Protein AF-A0A0G0XMM2-F1 (afdb_monomer_lite)

Secondary structure (DSSP, 8-state):
-HHHHS-HHHHHHHHHHHHHHHHHHHHHHTGGGSTTHHHHHHHHHHHHHHHHHHHHHHH---HHHHHHHHHHHHHHHHHHHHHHHHHHHHHTTGGGS--HHHHHHHHHHHHHHHHHHHHHHH-TTTEEEEEEETTEEEEEE-THHHHHHHHHHHHHHHHHHHHHHHHHT--GGGHHHHHHHHHHHHHHHHHHHHHIIIIIIHHHTT--TTTTHHHHHHHHHHHHHHHHHHTTTT--HHHHHHHHHHHHHHHHHHHHHHH-SSHHHHHHHHHHHHHHHHHHHHHHHHHHHHHHHHHHHHHHHHHHHHHHHHHHHHHHHHHHHHHHHHHHHHHHHHHHHHHHHHHHHTTTSPPPHHHHHHHHHHHHHHHHHHHHHHHHHHHHHHHTT----------HHHHHHHHHHHHHHHHHHTT--EEEE-PPEEEEEEE-HHHHSS-EEEEEEEE-S---HHHHHHHGGG--EEEEEEEE--GGGTT--TT-EE-GGGS-TT-EEEEEEEPPP--EE-HHHHH------SSTT--S-TT-------SSSSSPPTT---SEE-S-SEEEEEEEEEEEEETTTTEEEEES--SS-TT--EEEEE--

Foldseek 3Di:
DLVLLPDVLNVLLVLLLVLLLVLLVVLCVVVVPAWLSPLLSVLSVLLSQLSVLVSQCLPDPDFVSNLVSVLSNLLSLLSSLLSLLVSLCRRVVVVVPPDPVVVVVNVVLVVLSVVVNCCSVPHCQAFVGWDQDPNDIATDGHPCVVVSVVSSLCSLVVSLVSLVVVLVPDDPVPVLVNVLSVLLNVLSVQLSVLCCVQVPPCNNVRHNPRVSCNSVSNSSNSVSNSLSVCCPPDAHSQLVVLLSVLVSVLVVLVSQLVSDPDPVSNVVSVVVSVVSVVVSVVSSVVRRVVGVVVVVVVVVVVVVVVVVVVVVVVLVVVLVCLVVVLVVVLVVLVVQLVVLCCQLVQVVHDDPPVCNVVSVVSNVVSVVVNVVSVVSNQVSCVVVVNRDDDDDDDDPVVVVVVVCVVCVVVCVVVPVWPKDAFFWKFFQDFDDCVPHVAGKTKIFGDADPDDDPVVCVSRPPLHHGPDIDIDGDDPVVPPDDGGDTDALVVDDAFFWKKKKFFAEWPAWFFLCVAPVDQADDPDDPDPPGRRHPPDQDDPPPPDRDPPGRGIGTHTRDIDMDGGKGWHDTDRVRRITTIPDDHGDDVVTDMDMDGDD

Structure (mmCIF, N/CA/C/O backbone):
data_AF-A0A0G0XMM2-F1
#
_entry.id   AF-A0A0G0XMM2-F1
#
loop_
_atom_site.group_PDB
_atom_site.id
_atom_site.type_symbol
_atom_site.label_atom_id
_atom_site.label_alt_id
_atom_site.label_comp_id
_atom_site.label_asym_id
_atom_site.label_entity_id
_atom_site.label_seq_id
_atom_site.pdbx_PDB_ins_code
_atom_site.Cartn_x
_atom_site.Cartn_y
_atom_site.Cartn_z
_atom_site.occupancy
_atom_site.B_iso_or_equiv
_atom_site.auth_seq_id
_atom_site.auth_comp_id
_atom_site.auth_asym_id
_atom_site.auth_atom_id
_atom_site.pdbx_PDB_model_num
ATOM 1 N N . MET A 1 1 ? 22.966 -0.131 -60.794 1.00 43.78 1 MET A N 1
ATOM 2 C CA . MET A 1 1 ? 22.225 0.077 -59.529 1.00 43.78 1 MET A CA 1
ATOM 3 C C . MET A 1 1 ? 21.840 -1.247 -58.861 1.00 43.78 1 MET A C 1
ATOM 5 O O . MET A 1 1 ? 22.023 -1.345 -57.658 1.00 43.78 1 MET A O 1
ATOM 9 N N . ASN A 1 2 ? 21.435 -2.282 -59.613 1.00 42.19 2 ASN A N 1
ATOM 10 C CA . ASN A 1 2 ? 21.004 -3.585 -59.062 1.00 42.19 2 ASN A CA 1
ATOM 11 C C . ASN A 1 2 ? 22.070 -4.309 -58.201 1.00 42.19 2 ASN A C 1
ATOM 13 O O . ASN A 1 2 ? 21.793 -4.637 -57.057 1.00 42.19 2 ASN A O 1
ATOM 17 N N . GLN A 1 3 ? 23.337 -4.393 -58.636 1.00 53.59 3 GLN A N 1
ATOM 18 C CA . GLN A 1 3 ? 24.411 -5.021 -57.831 1.00 53.59 3 GLN A CA 1
ATOM 19 C C . GLN A 1 3 ? 24.750 -4.307 -56.504 1.00 53.59 3 GLN A C 1
ATOM 21 O O . GLN A 1 3 ? 25.383 -4.901 -55.633 1.00 53.59 3 GLN A O 1
ATOM 26 N N . PHE A 1 4 ? 24.376 -3.030 -56.335 1.00 57.84 4 PHE A N 1
ATOM 27 C CA . PHE A 1 4 ? 24.671 -2.288 -55.103 1.00 57.84 4 PHE A CA 1
ATOM 28 C C . PHE A 1 4 ? 23.812 -2.781 -53.942 1.00 57.84 4 PHE A C 1
ATOM 30 O O . PHE A 1 4 ? 24.293 -2.854 -52.809 1.00 57.84 4 PHE A O 1
ATOM 37 N N . VAL A 1 5 ? 22.558 -3.126 -54.231 1.00 55.84 5 VAL A N 1
ATOM 38 C CA . VAL A 1 5 ? 21.600 -3.491 -53.197 1.00 55.84 5 VAL A CA 1
ATOM 39 C C . VAL A 1 5 ? 21.521 -5.002 -52.965 1.00 55.84 5 VAL A C 1
ATOM 41 O O . VAL A 1 5 ? 21.218 -5.425 -51.856 1.00 55.84 5 VAL A O 1
ATOM 44 N N . ASP A 1 6 ? 21.932 -5.812 -53.940 1.00 59.62 6 ASP A N 1
ATOM 45 C CA . ASP A 1 6 ? 21.989 -7.272 -53.798 1.00 59.62 6 ASP A CA 1
ATOM 46 C C . ASP A 1 6 ? 23.130 -7.757 -52.869 1.00 59.62 6 ASP A C 1
ATOM 48 O O . ASP A 1 6 ? 23.182 -8.928 -52.496 1.00 59.62 6 ASP A O 1
ATOM 52 N N . ASN A 1 7 ? 24.059 -6.878 -52.458 1.00 78.50 7 ASN A N 1
ATOM 53 C CA . ASN A 1 7 ? 25.152 -7.244 -51.554 1.00 78.50 7 ASN A CA 1
ATOM 54 C C . ASN A 1 7 ? 24.694 -7.210 -50.077 1.00 78.50 7 ASN A C 1
ATOM 56 O O . ASN A 1 7 ? 24.439 -6.121 -49.547 1.00 78.50 7 ASN A O 1
ATOM 60 N N . PRO A 1 8 ? 24.680 -8.352 -49.357 1.00 77.94 8 PRO A N 1
ATOM 61 C CA . PRO A 1 8 ? 24.132 -8.432 -47.999 1.00 77.94 8 PRO A CA 1
ATOM 62 C C . PRO A 1 8 ? 24.857 -7.516 -47.003 1.00 77.94 8 PRO A C 1
ATOM 64 O O . PRO A 1 8 ? 24.251 -6.999 -46.069 1.00 77.94 8 PRO A O 1
ATOM 67 N N . VAL A 1 9 ? 26.143 -7.240 -47.226 1.00 83.44 9 VAL A N 1
ATOM 68 C CA . VAL A 1 9 ? 26.932 -6.361 -46.358 1.00 83.44 9 VAL A CA 1
ATOM 69 C C . VAL A 1 9 ? 26.544 -4.887 -46.548 1.00 83.44 9 VAL A C 1
ATOM 71 O O . VAL A 1 9 ? 26.541 -4.123 -45.585 1.00 83.44 9 VAL A O 1
ATOM 74 N N . ASN A 1 10 ? 26.170 -4.466 -47.765 1.00 85.31 10 ASN A N 1
ATOM 75 C CA . ASN A 1 10 ? 25.671 -3.103 -48.000 1.00 85.31 10 ASN A CA 1
ATOM 76 C C . ASN A 1 10 ? 24.340 -2.874 -47.280 1.00 85.31 10 ASN A C 1
ATOM 78 O O . ASN A 1 10 ? 24.152 -1.823 -46.673 1.00 85.31 10 ASN A O 1
ATOM 82 N N . ILE A 1 11 ? 23.454 -3.875 -47.286 1.00 81.44 11 ILE A N 1
ATOM 83 C CA . ILE A 1 11 ? 22.177 -3.828 -46.564 1.00 81.44 11 ILE A CA 1
ATOM 84 C C . ILE A 1 11 ? 22.418 -3.635 -45.060 1.00 81.44 11 ILE A C 1
ATOM 86 O O . ILE A 1 11 ? 21.821 -2.746 -44.452 1.00 81.44 11 ILE A O 1
ATOM 90 N N . VAL A 1 12 ? 23.336 -4.410 -44.470 1.00 83.56 12 VAL A N 1
ATOM 91 C CA . VAL A 1 12 ? 23.701 -4.280 -43.048 1.00 83.56 12 VAL A CA 1
ATOM 92 C C . VAL A 1 12 ? 24.235 -2.881 -42.740 1.00 83.56 12 VAL A C 1
ATOM 94 O O . VAL A 1 12 ? 23.796 -2.257 -41.777 1.00 83.56 12 VAL A O 1
ATOM 97 N N . LEU A 1 13 ? 25.139 -2.347 -43.565 1.00 86.19 13 LEU A N 1
ATOM 98 C CA . LEU A 1 13 ? 25.678 -0.999 -43.369 1.00 86.19 13 LEU A CA 1
ATOM 99 C C . LEU A 1 13 ? 24.591 0.082 -43.489 1.00 86.19 13 LEU A C 1
ATOM 101 O O . LEU A 1 13 ? 24.578 1.013 -42.692 1.00 86.19 13 LEU A O 1
ATOM 105 N N . ILE A 1 14 ? 23.633 -0.049 -44.411 1.00 86.44 14 ILE A N 1
ATOM 106 C CA . ILE A 1 14 ? 22.501 0.886 -44.515 1.00 86.44 14 ILE A CA 1
ATOM 107 C C . ILE A 1 14 ? 21.629 0.832 -43.252 1.00 86.44 14 ILE A C 1
ATOM 109 O O . ILE A 1 14 ? 21.278 1.878 -42.708 1.00 86.44 14 ILE A O 1
ATOM 113 N N . MET A 1 15 ? 21.327 -0.361 -42.731 1.00 82.56 15 MET A N 1
ATOM 114 C CA . MET A 1 15 ? 20.581 -0.510 -41.471 1.00 82.56 15 MET A CA 1
ATOM 115 C C . MET A 1 15 ? 21.311 0.142 -40.301 1.00 82.56 15 MET A C 1
ATOM 117 O O . MET 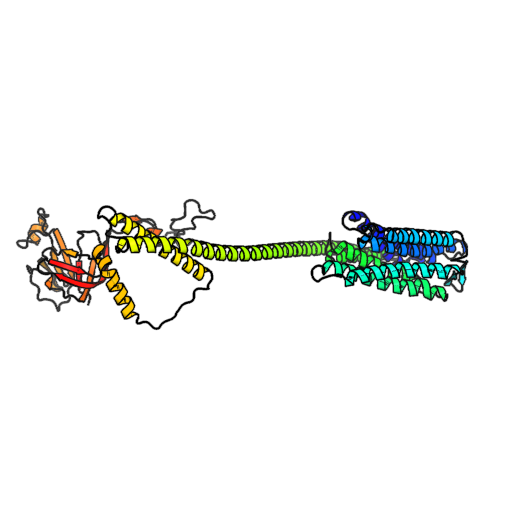A 1 15 ? 20.706 0.856 -39.505 1.00 82.56 15 MET A O 1
ATOM 121 N N . VAL A 1 16 ? 22.623 -0.074 -40.225 1.00 86.88 16 VAL A N 1
ATOM 122 C CA . VAL A 1 16 ? 23.486 0.495 -39.193 1.00 86.88 16 VAL A CA 1
ATOM 123 C C . VAL A 1 16 ? 23.557 2.023 -39.291 1.00 86.88 16 VAL A C 1
ATOM 125 O O . VAL A 1 16 ? 23.510 2.707 -38.268 1.00 86.88 16 VAL A O 1
ATOM 128 N N . PHE A 1 17 ? 23.617 2.579 -40.502 1.00 91.00 17 PHE A N 1
ATOM 129 C CA . PHE A 1 17 ? 23.539 4.023 -40.717 1.00 91.00 17 PHE A CA 1
ATOM 130 C C . PHE A 1 17 ? 22.230 4.589 -40.165 1.00 91.00 17 PHE A C 1
ATOM 132 O O . PHE A 1 17 ? 22.258 5.526 -39.369 1.00 91.00 17 PHE A O 1
ATOM 139 N N . VAL A 1 18 ? 21.093 3.994 -40.541 1.00 86.56 18 VAL A N 1
ATOM 140 C CA . VAL A 1 18 ? 19.783 4.478 -40.093 1.00 86.56 18 VAL A CA 1
ATOM 141 C C . VAL A 1 18 ? 19.644 4.352 -38.575 1.00 86.56 18 VAL A C 1
ATOM 143 O O . VAL A 1 18 ? 19.199 5.298 -37.929 1.00 86.56 18 VAL A O 1
ATOM 146 N N . LEU A 1 19 ? 20.081 3.233 -37.990 1.00 84.81 19 LEU A N 1
ATOM 147 C CA . LEU A 1 19 ? 20.085 3.021 -36.542 1.00 84.81 19 LEU A CA 1
ATOM 148 C C . LEU A 1 19 ? 20.845 4.133 -35.808 1.00 84.81 19 LEU A C 1
ATOM 150 O O . LEU A 1 19 ? 20.300 4.759 -34.898 1.00 84.81 19 LEU A O 1
ATOM 154 N N . ASN A 1 20 ? 22.091 4.398 -36.210 1.00 89.00 20 ASN A N 1
ATOM 155 C CA . ASN A 1 20 ? 22.919 5.412 -35.562 1.00 89.00 20 ASN A CA 1
ATOM 156 C C . ASN A 1 20 ? 22.371 6.824 -35.771 1.00 89.00 20 ASN A C 1
ATOM 158 O O . ASN A 1 20 ? 22.385 7.610 -34.827 1.00 89.00 20 ASN A O 1
ATOM 162 N N . ALA A 1 21 ? 21.859 7.141 -36.963 1.00 87.69 21 ALA A N 1
ATOM 163 C CA . ALA A 1 21 ? 21.290 8.450 -37.260 1.00 87.69 21 ALA A CA 1
ATOM 164 C C . ALA A 1 21 ? 20.042 8.719 -36.407 1.00 87.69 21 ALA A C 1
ATOM 166 O O . ALA A 1 21 ? 19.948 9.764 -35.766 1.00 87.69 21 ALA A O 1
ATOM 167 N N . VAL A 1 22 ? 19.126 7.747 -36.322 1.00 84.25 22 VAL A N 1
ATOM 168 C CA . VAL A 1 22 ? 17.914 7.847 -35.493 1.00 84.25 22 VAL A CA 1
ATOM 169 C C . VAL A 1 22 ? 18.276 7.989 -34.016 1.00 84.25 22 VAL A C 1
ATOM 171 O O . VAL A 1 22 ? 17.778 8.899 -33.352 1.00 84.25 22 VAL A O 1
ATOM 174 N N . LEU A 1 23 ? 19.180 7.149 -33.499 1.00 83.25 23 LEU A N 1
ATOM 175 C CA . LEU A 1 23 ? 19.643 7.251 -32.113 1.00 83.25 23 LEU A CA 1
ATOM 176 C C . LEU A 1 23 ? 20.306 8.607 -31.837 1.00 83.25 23 LEU A C 1
ATOM 178 O O . LEU A 1 23 ? 19.989 9.246 -30.835 1.00 83.25 23 LEU A O 1
ATOM 182 N N . ALA A 1 24 ? 21.169 9.088 -32.733 1.00 85.75 24 ALA A N 1
ATOM 183 C CA . ALA A 1 24 ? 21.820 10.388 -32.602 1.00 85.75 24 ALA A CA 1
ATOM 184 C C . ALA A 1 24 ? 20.798 11.533 -32.535 1.00 85.75 24 ALA A C 1
ATOM 186 O O . ALA A 1 24 ? 20.889 12.393 -31.655 1.00 85.75 24 ALA A O 1
ATOM 187 N N . THR A 1 25 ? 19.789 11.525 -33.414 1.00 83.69 25 THR A N 1
ATOM 188 C CA . THR A 1 25 ? 18.721 12.532 -33.429 1.00 83.69 25 THR A CA 1
ATOM 189 C C . THR A 1 25 ? 17.867 12.479 -32.162 1.00 83.69 25 THR A C 1
ATOM 191 O O . THR A 1 25 ? 17.631 13.521 -31.550 1.00 83.69 25 THR A O 1
ATOM 194 N N . LEU A 1 26 ? 17.460 11.288 -31.710 1.00 79.69 26 LEU A N 1
ATOM 195 C CA . LEU A 1 26 ? 16.667 11.124 -30.485 1.00 79.69 26 LEU A CA 1
ATOM 196 C C . LEU A 1 26 ? 17.400 11.643 -29.243 1.00 79.69 26 LEU A C 1
ATOM 198 O O . LEU A 1 26 ? 16.790 12.274 -28.376 1.00 79.69 26 LEU A O 1
ATOM 202 N N . ILE A 1 27 ? 18.706 11.393 -29.149 1.00 79.50 27 ILE A N 1
ATOM 203 C CA . ILE A 1 27 ? 19.528 11.850 -28.023 1.00 79.50 27 ILE A CA 1
ATOM 204 C C . ILE A 1 27 ? 19.712 13.364 -28.088 1.00 79.50 27 ILE A C 1
ATOM 206 O O . ILE A 1 27 ? 19.578 14.048 -27.074 1.00 79.50 27 ILE A O 1
ATOM 210 N N . PHE A 1 28 ? 19.960 13.902 -29.284 1.00 80.62 28 PHE A N 1
ATOM 211 C CA . PHE A 1 28 ? 20.142 15.335 -29.485 1.00 80.62 28 PHE A CA 1
ATOM 212 C C . PHE A 1 28 ? 18.883 16.143 -29.144 1.00 80.62 28 PHE A C 1
ATOM 214 O O . PHE A 1 28 ? 18.976 17.161 -28.457 1.00 80.62 28 PHE A O 1
ATOM 221 N N . LEU A 1 29 ? 17.702 15.685 -29.570 1.00 75.19 29 LEU A N 1
ATOM 222 C CA . LEU A 1 29 ? 16.426 16.344 -29.265 1.00 75.19 29 LEU A CA 1
ATOM 223 C C . LEU A 1 29 ? 16.111 16.335 -27.761 1.00 75.19 29 LEU A C 1
ATOM 225 O O . LEU A 1 29 ? 15.500 17.270 -27.248 1.00 75.19 29 LEU A O 1
ATOM 229 N N . ASN A 1 30 ? 16.591 15.325 -27.034 1.00 67.38 30 ASN A N 1
ATOM 230 C CA . ASN A 1 30 ? 16.382 15.177 -25.593 1.00 67.38 30 ASN A CA 1
ATOM 231 C C . ASN A 1 30 ? 17.535 15.726 -24.726 1.00 67.38 30 ASN A C 1
ATOM 233 O O . ASN A 1 30 ? 17.541 15.521 -23.509 1.00 67.38 30 ASN A O 1
ATOM 237 N N . ARG A 1 31 ? 18.483 16.475 -25.314 1.00 63.66 31 ARG A N 1
ATOM 238 C CA . ARG A 1 31 ? 19.729 16.935 -24.664 1.00 63.66 31 ARG A CA 1
ATOM 239 C C . ARG A 1 31 ? 19.560 17.737 -23.367 1.00 63.66 31 ARG A C 1
ATOM 241 O O . ARG A 1 31 ? 20.474 17.792 -22.553 1.00 63.66 31 ARG A O 1
ATOM 248 N N . GLY A 1 32 ? 18.399 18.362 -23.156 1.00 53.59 32 GLY A N 1
ATOM 249 C CA . GLY A 1 32 ? 18.127 19.199 -21.980 1.00 53.59 32 GLY A CA 1
ATOM 250 C C . GLY A 1 32 ? 17.934 18.434 -20.664 1.00 53.59 32 GLY A C 1
ATOM 251 O O . GLY A 1 32 ? 17.798 19.071 -19.625 1.00 53.59 32 GLY A O 1
ATOM 252 N N . LYS A 1 33 ? 17.891 17.093 -20.691 1.00 52.41 33 LYS A N 1
ATOM 253 C CA . LYS A 1 33 ? 17.492 16.269 -19.535 1.00 52.41 33 LYS A CA 1
ATOM 254 C C . LYS A 1 33 ? 18.622 15.450 -18.896 1.00 52.41 33 LYS A C 1
ATOM 256 O O . LYS A 1 33 ? 18.418 14.910 -17.815 1.00 52.41 33 LYS A O 1
ATOM 261 N N . SER A 1 34 ? 19.803 15.360 -19.515 1.00 57.88 34 SER A N 1
ATOM 262 C CA . SER A 1 34 ? 20.944 14.608 -18.962 1.00 57.88 34 SER A CA 1
ATOM 263 C C . SER A 1 34 ? 22.295 15.207 -19.369 1.00 57.88 34 SER A C 1
ATOM 265 O O . SER A 1 34 ? 22.550 15.395 -20.565 1.00 57.88 34 SER A O 1
ATOM 267 N N . GLU A 1 35 ? 23.171 15.444 -18.387 1.00 61.97 35 GLU A N 1
ATOM 268 C CA . GLU A 1 35 ? 24.569 15.871 -18.585 1.00 61.97 35 GLU A CA 1
ATOM 269 C C . GLU A 1 35 ? 25.318 14.854 -19.476 1.00 61.97 35 GLU A C 1
ATOM 271 O O . GLU A 1 35 ? 25.081 13.649 -19.385 1.00 61.97 35 GLU A O 1
ATOM 276 N N . GLY A 1 36 ? 26.165 15.310 -20.405 1.00 64.56 36 GLY A N 1
ATOM 277 C CA . GLY A 1 36 ? 26.886 14.447 -21.356 1.00 64.56 36 GLY A CA 1
ATOM 278 C C . GLY A 1 36 ? 26.166 14.119 -22.669 1.00 64.56 36 GLY A C 1
ATOM 279 O O . GLY A 1 36 ? 26.828 13.837 -23.667 1.00 64.56 36 GLY A O 1
ATOM 280 N N . SER A 1 37 ? 24.834 14.199 -22.739 1.00 72.94 37 SER A N 1
ATOM 281 C CA . SER A 1 37 ? 24.060 13.740 -23.915 1.00 72.94 37 SER A CA 1
ATOM 282 C C . SER A 1 37 ? 24.453 14.392 -25.253 1.00 72.94 37 SER A C 1
ATOM 284 O O . SER A 1 37 ? 24.390 13.741 -26.296 1.00 72.94 37 SER A O 1
ATOM 286 N N . GLY A 1 38 ? 24.915 15.647 -25.238 1.00 81.00 38 GLY A N 1
ATOM 287 C CA . GLY A 1 38 ? 25.308 16.381 -26.444 1.00 81.00 38 GLY A CA 1
ATOM 288 C C . GLY A 1 38 ? 26.535 15.805 -27.161 1.00 81.00 38 GLY A C 1
ATOM 289 O O . GLY A 1 38 ? 26.479 15.565 -28.366 1.00 81.00 38 GLY A O 1
ATOM 290 N N . PHE A 1 39 ? 27.631 15.543 -26.439 1.00 87.88 39 PHE A N 1
ATOM 291 C CA . PHE A 1 39 ? 28.853 14.983 -27.039 1.00 87.88 39 PHE A CA 1
ATOM 292 C C . PHE A 1 39 ? 28.644 13.557 -27.549 1.00 87.88 39 PHE A C 1
ATOM 294 O O . PHE A 1 39 ? 29.189 13.189 -28.587 1.00 87.88 39 PHE A O 1
ATOM 301 N N . PHE A 1 40 ? 27.799 12.780 -26.870 1.00 87.69 40 PHE A N 1
ATOM 302 C CA . PHE A 1 40 ? 27.451 11.438 -27.320 1.00 87.69 40 PHE A CA 1
ATOM 303 C C . PHE A 1 40 ? 26.568 11.435 -28.576 1.00 87.69 40 PHE A C 1
ATOM 305 O O . PHE A 1 40 ? 26.794 10.646 -29.492 1.00 87.69 40 PHE A O 1
ATOM 312 N N . ALA A 1 41 ? 25.598 12.350 -28.679 1.00 87.56 41 ALA A N 1
ATOM 313 C CA . ALA A 1 41 ? 24.838 12.518 -29.917 1.00 87.56 41 ALA A CA 1
ATOM 314 C C . ALA A 1 41 ? 25.765 12.849 -31.101 1.00 87.56 41 ALA A C 1
ATOM 316 O O . ALA A 1 41 ? 25.621 12.281 -32.182 1.00 87.56 41 ALA A O 1
ATOM 317 N N . LEU A 1 42 ? 26.765 13.712 -30.885 1.00 91.00 42 LEU A N 1
ATOM 318 C CA . LEU A 1 42 ? 27.773 14.021 -31.900 1.00 91.00 42 LEU A CA 1
ATOM 319 C C . LEU A 1 42 ? 28.627 12.796 -32.265 1.00 91.00 42 LEU A C 1
ATOM 321 O O . LEU A 1 42 ? 28.897 12.594 -33.447 1.00 91.00 42 LEU A O 1
ATOM 325 N N . SER A 1 43 ? 29.024 11.951 -31.303 1.00 91.38 43 SER A N 1
ATOM 326 C CA . SER A 1 43 ? 29.781 10.727 -31.614 1.00 91.38 43 SER A CA 1
ATOM 327 C C . SER A 1 43 ? 28.942 9.712 -32.401 1.00 91.38 43 SER A C 1
ATOM 329 O O . SER A 1 43 ? 29.459 9.039 -33.293 1.00 91.38 43 SER A O 1
ATOM 331 N N . ALA A 1 44 ? 27.637 9.627 -32.131 1.00 91.06 44 ALA A N 1
ATOM 332 C CA . ALA A 1 44 ? 26.706 8.797 -32.897 1.00 91.06 44 ALA A CA 1
ATOM 333 C C . ALA A 1 44 ? 26.501 9.322 -34.337 1.00 91.06 44 ALA A C 1
ATOM 335 O O . ALA A 1 44 ? 26.495 8.537 -35.291 1.00 91.06 44 ALA A O 1
ATOM 336 N N . TYR A 1 45 ? 26.440 10.646 -34.535 1.00 92.88 45 TYR A N 1
ATOM 337 C CA . TYR A 1 45 ? 26.466 11.239 -35.879 1.00 92.88 45 TYR A CA 1
ATOM 338 C C . TYR A 1 45 ? 27.788 10.966 -36.606 1.00 92.88 45 TYR A C 1
ATOM 340 O O . TYR A 1 45 ? 27.764 10.576 -37.771 1.00 92.88 45 TYR A O 1
ATOM 348 N N . ALA A 1 46 ? 28.932 11.088 -35.926 1.00 93.62 46 ALA A N 1
ATOM 349 C CA . ALA A 1 46 ? 30.234 10.747 -36.501 1.00 93.62 46 ALA A CA 1
ATOM 350 C C . ALA A 1 46 ? 30.310 9.262 -36.908 1.00 93.62 46 ALA A C 1
ATOM 352 O O . ALA A 1 46 ? 30.830 8.942 -37.974 1.00 93.62 46 ALA A O 1
ATOM 353 N N . THR A 1 47 ? 29.700 8.364 -36.126 1.00 92.56 47 THR A N 1
ATOM 354 C CA . THR A 1 47 ? 29.551 6.940 -36.483 1.00 92.56 47 THR A CA 1
ATOM 355 C C . THR A 1 47 ? 28.683 6.764 -37.733 1.00 92.56 47 THR A C 1
ATOM 357 O O . THR A 1 47 ? 29.006 5.964 -38.603 1.00 92.56 47 THR A O 1
ATOM 360 N N . SER A 1 48 ? 27.624 7.559 -37.893 1.00 93.00 48 SER A N 1
ATOM 361 C CA . SER A 1 48 ? 26.782 7.533 -39.100 1.00 93.00 48 SER A CA 1
ATOM 362 C C . SER A 1 48 ? 27.554 7.986 -40.347 1.00 93.00 48 SER A C 1
ATOM 364 O O . SER A 1 48 ? 27.483 7.335 -41.387 1.00 93.00 48 SER A O 1
ATOM 366 N N . VAL A 1 49 ? 28.348 9.058 -40.234 1.00 94.19 49 VAL A N 1
ATOM 367 C CA . VAL A 1 49 ? 29.245 9.526 -41.308 1.00 94.19 49 VAL A CA 1
ATOM 368 C C . VAL A 1 49 ? 30.283 8.457 -41.654 1.00 94.19 49 VAL A C 1
ATOM 370 O O . VAL A 1 49 ? 30.549 8.219 -42.832 1.00 94.19 49 VAL A O 1
ATOM 373 N N . TRP A 1 50 ? 30.812 7.758 -40.648 1.00 94.19 50 TRP A N 1
ATOM 374 C CA . TRP A 1 50 ? 31.759 6.664 -40.842 1.00 94.19 50 TRP A CA 1
ATOM 375 C C . TRP A 1 50 ? 31.160 5.508 -41.656 1.00 94.19 50 TRP A C 1
ATOM 377 O O . TRP A 1 50 ? 31.785 5.017 -42.594 1.00 94.19 50 TRP A O 1
ATOM 387 N N . VAL A 1 51 ? 29.917 5.120 -41.357 1.00 93.38 51 VAL A N 1
ATOM 388 C CA . VAL A 1 51 ? 29.190 4.070 -42.089 1.00 93.38 51 VAL A CA 1
ATOM 389 C C . VAL A 1 51 ? 28.947 4.470 -43.546 1.00 93.38 51 VAL A C 1
ATOM 391 O O . VAL A 1 51 ? 29.141 3.657 -44.451 1.00 93.38 51 VAL A O 1
ATOM 394 N N . VAL A 1 52 ? 28.573 5.729 -43.793 1.00 92.31 52 VAL A N 1
ATOM 395 C CA . VAL A 1 52 ? 28.405 6.261 -45.154 1.00 92.31 52 VAL A CA 1
ATOM 396 C C . VAL A 1 52 ? 29.734 6.239 -45.908 1.00 92.31 52 VAL A C 1
ATOM 398 O O . VAL A 1 52 ? 29.791 5.745 -47.033 1.00 92.31 52 VAL A O 1
ATOM 401 N N . ALA A 1 53 ? 30.820 6.694 -45.280 1.00 91.50 53 ALA A N 1
ATOM 402 C CA . ALA A 1 53 ? 32.156 6.621 -45.863 1.00 91.50 53 ALA A CA 1
ATOM 403 C C . ALA A 1 53 ? 32.559 5.174 -46.189 1.00 91.50 53 ALA A C 1
ATOM 405 O O . ALA A 1 53 ? 33.161 4.936 -47.234 1.00 91.50 53 ALA A O 1
ATOM 406 N N . MET A 1 54 ? 32.158 4.201 -45.364 1.00 91.25 54 MET A N 1
ATOM 407 C CA . MET A 1 54 ? 32.411 2.781 -45.609 1.00 91.25 54 MET A CA 1
ATOM 408 C C . MET A 1 54 ? 31.617 2.221 -46.795 1.00 91.25 54 MET A C 1
ATOM 410 O O . MET A 1 54 ? 32.154 1.447 -47.589 1.00 91.25 54 MET A O 1
ATOM 414 N N . LEU A 1 55 ? 30.360 2.638 -46.968 1.00 89.69 55 LEU A N 1
ATOM 415 C CA . LEU A 1 55 ? 29.564 2.298 -48.152 1.00 89.69 55 LEU A CA 1
ATOM 416 C C . LEU A 1 55 ? 30.229 2.818 -49.436 1.00 89.69 55 LEU A C 1
ATOM 418 O O . LEU A 1 55 ? 30.424 2.050 -50.381 1.00 89.69 55 LEU A O 1
ATOM 422 N N . TYR A 1 56 ? 30.664 4.082 -49.441 1.00 88.12 56 TYR A N 1
ATOM 423 C CA . TYR A 1 56 ? 31.393 4.668 -50.572 1.00 88.12 56 TYR A CA 1
ATOM 424 C C . TYR A 1 56 ? 32.745 3.989 -50.811 1.00 88.12 56 TYR A C 1
ATOM 426 O O . TYR A 1 56 ? 33.063 3.634 -51.949 1.00 88.12 56 TYR A O 1
ATOM 434 N N . PHE A 1 57 ? 33.514 3.737 -49.746 1.00 87.75 57 PHE A N 1
ATOM 435 C CA . PHE A 1 57 ? 34.794 3.034 -49.819 1.00 87.75 57 PHE A CA 1
ATOM 436 C C . PHE A 1 57 ? 34.639 1.657 -50.454 1.00 87.75 57 PHE A C 1
ATOM 438 O O . PHE A 1 57 ? 35.509 1.247 -51.209 1.00 87.75 57 PHE A O 1
ATOM 445 N N . ARG A 1 58 ? 33.530 0.946 -50.220 1.00 86.38 58 ARG A N 1
ATOM 446 C CA . ARG A 1 58 ? 33.267 -0.365 -50.833 1.00 86.38 58 ARG A CA 1
ATOM 447 C C . ARG A 1 58 ? 32.782 -0.278 -52.277 1.00 86.38 58 ARG A C 1
ATOM 449 O O . ARG A 1 58 ? 33.155 -1.138 -53.071 1.00 86.38 58 ARG A O 1
ATOM 456 N N . GLN A 1 59 ? 32.041 0.761 -52.646 1.00 83.56 59 GLN A N 1
ATOM 457 C CA . GLN A 1 59 ? 31.449 0.883 -53.981 1.00 83.56 59 GLN A CA 1
ATOM 458 C C . GLN A 1 59 ? 32.404 1.443 -55.046 1.00 83.56 59 GLN A C 1
ATOM 460 O O . GLN A 1 59 ? 32.305 1.073 -56.211 1.00 83.56 59 GLN A O 1
ATOM 465 N N . ILE A 1 60 ? 33.324 2.331 -54.669 1.00 83.56 60 ILE A N 1
ATOM 466 C CA . ILE A 1 60 ? 34.161 3.056 -55.634 1.00 83.56 60 ILE A CA 1
ATOM 467 C C . ILE A 1 60 ? 35.303 2.179 -56.160 1.00 83.56 60 ILE A C 1
ATOM 469 O O . ILE A 1 60 ? 36.137 1.727 -55.380 1.00 83.56 60 ILE A O 1
ATOM 473 N N . SER A 1 61 ? 35.377 1.969 -57.474 1.00 77.38 61 SER A N 1
ATOM 474 C CA . SER A 1 61 ? 36.428 1.154 -58.115 1.00 77.38 61 SER A CA 1
ATOM 475 C C . SER A 1 61 ? 37.580 1.970 -58.715 1.00 77.38 61 SER A C 1
ATOM 477 O O . SER A 1 61 ? 38.552 1.385 -59.174 1.00 77.38 61 SER A O 1
ATOM 479 N N . ASN A 1 62 ? 37.486 3.305 -58.729 1.00 81.06 62 ASN A N 1
ATOM 480 C CA . ASN A 1 62 ? 38.531 4.187 -59.254 1.00 81.06 62 ASN A CA 1
ATOM 481 C C . ASN A 1 62 ? 39.409 4.730 -58.108 1.00 81.06 62 ASN A C 1
ATOM 483 O O . ASN A 1 62 ? 38.889 5.265 -57.125 1.00 81.06 62 ASN A O 1
ATOM 487 N N . ILE A 1 63 ? 40.732 4.592 -58.253 1.00 76.19 63 ILE A N 1
ATOM 488 C CA . ILE A 1 63 ? 41.761 4.938 -57.259 1.00 76.19 63 ILE A CA 1
ATOM 489 C C . ILE A 1 63 ? 41.720 6.426 -56.884 1.00 76.19 63 ILE A C 1
ATOM 491 O O . ILE A 1 63 ? 41.764 6.751 -55.698 1.00 76.19 63 ILE A O 1
ATOM 495 N N . GLU A 1 64 ? 41.567 7.333 -57.855 1.00 75.75 64 GLU A N 1
ATOM 496 C CA . GLU A 1 64 ? 41.555 8.783 -57.588 1.00 75.75 64 GLU A CA 1
ATOM 497 C C . GLU A 1 64 ? 40.369 9.186 -56.703 1.00 75.75 64 GLU A C 1
ATOM 499 O O . GLU A 1 64 ? 40.497 9.972 -55.764 1.00 75.75 64 GLU A O 1
ATOM 504 N N . THR A 1 65 ? 39.212 8.571 -56.945 1.00 80.81 65 THR A N 1
ATOM 505 C CA . THR A 1 65 ? 37.988 8.792 -56.168 1.00 80.81 65 THR A CA 1
ATOM 506 C C . THR A 1 65 ? 37.943 8.005 -54.854 1.00 80.81 65 THR A C 1
ATOM 508 O O . THR A 1 65 ? 37.108 8.300 -54.001 1.00 80.81 65 THR A O 1
ATOM 511 N N . LEU A 1 66 ? 38.827 7.017 -54.659 1.00 83.25 66 LEU A N 1
ATOM 512 C CA . LEU A 1 66 ? 38.884 6.171 -53.458 1.00 83.25 66 LEU A CA 1
ATOM 513 C C . LEU A 1 66 ? 39.593 6.862 -52.283 1.00 83.25 66 LEU A C 1
ATOM 515 O O . LEU A 1 66 ? 39.333 6.549 -51.117 1.00 83.25 66 LEU A O 1
ATOM 519 N N . LEU A 1 67 ? 40.454 7.841 -52.562 1.00 85.06 67 LEU A N 1
ATOM 520 C CA . LEU A 1 67 ? 41.216 8.542 -51.531 1.00 85.06 67 LEU A CA 1
ATOM 521 C C . LEU A 1 67 ? 40.313 9.331 -50.571 1.00 85.06 67 LEU A C 1
ATOM 523 O O . LEU A 1 67 ? 40.542 9.327 -49.362 1.00 85.06 67 LEU A O 1
ATOM 527 N N . LEU A 1 68 ? 39.271 9.982 -51.095 1.00 86.31 68 LEU A N 1
ATOM 528 C CA . LEU A 1 68 ? 38.336 10.782 -50.303 1.00 86.31 68 LEU A CA 1
ATOM 529 C C . LEU A 1 68 ? 37.589 9.954 -49.237 1.00 86.31 68 LEU A C 1
ATOM 531 O O . LEU A 1 68 ? 37.746 10.273 -48.058 1.00 86.31 68 LEU A O 1
ATOM 535 N N . PRO A 1 69 ? 36.842 8.882 -49.579 1.00 87.62 69 PRO A N 1
ATOM 536 C CA . PRO A 1 69 ? 36.163 8.063 -48.576 1.00 87.62 69 PRO A CA 1
ATOM 537 C C . PRO A 1 69 ? 37.155 7.403 -47.613 1.00 87.62 69 PRO A C 1
ATOM 539 O O . PRO A 1 69 ? 36.851 7.293 -46.429 1.00 87.62 69 PRO A O 1
ATOM 542 N N . THR A 1 70 ? 38.363 7.051 -48.071 1.00 88.25 70 THR A N 1
ATOM 543 C CA . THR A 1 70 ? 39.426 6.540 -47.191 1.00 88.25 70 THR A CA 1
ATOM 544 C C . THR A 1 70 ? 39.810 7.572 -46.133 1.00 88.25 70 THR A C 1
ATOM 546 O O . THR A 1 70 ? 39.778 7.269 -44.945 1.00 88.25 70 THR A O 1
ATOM 549 N N . LYS A 1 71 ? 40.095 8.821 -46.518 1.00 90.69 71 LYS A N 1
ATOM 550 C CA . LYS A 1 71 ? 40.380 9.900 -45.557 1.00 90.69 71 LYS A CA 1
ATOM 551 C C . LYS A 1 71 ? 39.209 10.125 -44.599 1.00 90.69 71 LYS A C 1
ATOM 553 O O . LYS A 1 71 ? 39.422 10.254 -43.394 1.00 90.69 71 LYS A O 1
ATOM 558 N N . THR A 1 72 ? 37.976 10.119 -45.105 1.00 91.19 72 THR A N 1
ATOM 559 C CA . THR A 1 72 ? 36.771 10.282 -44.280 1.00 91.19 72 THR A CA 1
ATOM 560 C C . THR A 1 72 ? 36.617 9.165 -43.244 1.00 91.19 72 THR A C 1
ATOM 562 O O . THR A 1 72 ? 36.210 9.461 -42.121 1.00 91.19 72 THR A O 1
ATOM 565 N N . LEU A 1 73 ? 36.980 7.915 -43.558 1.00 90.88 73 LEU A N 1
ATOM 566 C CA . LEU A 1 73 ? 36.948 6.797 -42.605 1.00 90.88 73 LEU A CA 1
ATOM 567 C C . LEU A 1 73 ? 37.847 7.069 -41.385 1.00 90.88 73 LEU A C 1
ATOM 569 O O . LEU A 1 73 ? 37.375 7.025 -40.249 1.00 90.88 73 LEU A O 1
ATOM 573 N N . TYR A 1 74 ? 39.113 7.436 -41.612 1.00 91.25 74 TYR A N 1
ATOM 574 C CA . TYR A 1 74 ? 40.071 7.698 -40.527 1.00 91.25 74 TYR A CA 1
ATOM 575 C C . TYR A 1 74 ? 39.764 8.988 -39.753 1.00 91.25 74 TYR A C 1
ATOM 577 O O . TYR A 1 74 ? 39.940 9.030 -38.532 1.00 91.25 74 TYR A O 1
ATOM 585 N N . ILE A 1 75 ? 39.262 10.028 -40.429 1.00 93.81 75 ILE A N 1
ATOM 586 C CA . ILE A 1 75 ? 38.790 11.255 -39.764 1.00 93.81 75 ILE A CA 1
ATOM 587 C C . ILE A 1 75 ? 37.593 10.942 -38.860 1.00 93.81 75 ILE A C 1
ATOM 589 O O . ILE A 1 75 ? 37.550 11.395 -37.718 1.00 93.81 75 ILE A O 1
ATOM 593 N N . SER A 1 76 ? 36.638 10.143 -39.343 1.00 92.81 76 SER A N 1
ATOM 594 C CA . SER A 1 76 ? 35.457 9.778 -38.555 1.00 92.81 76 SER A CA 1
ATOM 595 C C . SER A 1 76 ? 35.846 8.951 -37.332 1.00 92.81 76 SER A C 1
ATOM 597 O O . SER A 1 76 ? 35.393 9.260 -36.235 1.00 92.81 76 SER A O 1
ATOM 599 N N . GLY A 1 77 ? 36.748 7.975 -37.484 1.00 90.94 77 GLY A N 1
ATOM 600 C CA . GLY A 1 77 ? 37.243 7.162 -36.371 1.00 90.94 77 GLY A CA 1
ATOM 601 C C . GLY A 1 77 ? 37.843 7.998 -35.233 1.00 90.94 77 GLY A C 1
ATOM 602 O O . GLY A 1 77 ? 37.442 7.852 -34.078 1.00 90.94 77 GLY A O 1
ATOM 603 N N . ILE A 1 78 ? 38.753 8.929 -35.546 1.00 92.75 78 ILE A N 1
ATOM 604 C CA . ILE A 1 78 ? 39.402 9.740 -34.504 1.00 92.75 78 ILE A CA 1
ATOM 605 C C . ILE A 1 78 ? 38.454 10.773 -33.891 1.00 92.75 78 ILE A C 1
ATOM 607 O O . ILE A 1 78 ? 38.542 11.077 -32.700 1.00 92.75 78 ILE A O 1
ATOM 611 N N . LEU A 1 79 ? 37.492 11.267 -34.674 1.00 93.88 79 LEU A N 1
ATOM 612 C CA . LEU A 1 79 ? 36.448 12.153 -34.176 1.00 93.88 79 LEU A CA 1
ATOM 613 C C . LEU A 1 79 ? 35.513 11.422 -33.200 1.00 93.88 79 LEU A C 1
ATOM 615 O O . LEU A 1 79 ? 35.156 11.991 -32.170 1.00 93.88 79 LEU A O 1
ATOM 619 N N . ILE A 1 80 ? 35.164 10.157 -33.470 1.00 92.19 80 ILE A N 1
ATOM 620 C CA . ILE A 1 80 ? 34.399 9.310 -32.540 1.00 92.19 80 ILE A CA 1
ATOM 621 C C . ILE A 1 80 ? 35.171 9.143 -31.224 1.00 92.19 80 ILE A C 1
ATOM 623 O O . ILE A 1 80 ? 34.585 9.342 -30.159 1.00 92.19 80 ILE A O 1
ATOM 627 N N . ALA A 1 81 ? 36.477 8.855 -31.282 1.00 92.31 81 ALA A N 1
ATOM 628 C CA . ALA A 1 81 ? 37.324 8.713 -30.094 1.00 92.31 81 ALA A CA 1
ATOM 629 C C . ALA A 1 81 ? 37.373 9.996 -29.246 1.00 92.31 81 ALA A C 1
ATOM 631 O O . ALA A 1 81 ? 37.185 9.946 -28.028 1.00 92.31 81 ALA A O 1
ATOM 632 N N . LEU A 1 82 ? 37.565 11.157 -29.882 1.00 93.94 82 LEU A N 1
ATOM 633 C CA . LEU A 1 82 ? 37.602 12.454 -29.200 1.00 93.94 82 LEU A CA 1
ATOM 634 C C . LEU A 1 82 ? 36.250 12.823 -28.577 1.00 93.94 82 LEU A C 1
ATOM 636 O O . LEU A 1 82 ? 36.182 13.243 -27.421 1.00 93.94 82 LEU A O 1
ATOM 640 N N . LEU A 1 83 ? 35.161 12.677 -29.334 1.00 92.94 83 LEU A N 1
ATOM 641 C CA . LEU A 1 83 ? 33.819 13.011 -28.855 1.00 92.94 83 LEU A CA 1
ATOM 642 C C . LEU A 1 83 ? 33.393 12.086 -27.715 1.00 92.94 83 LEU A C 1
ATOM 644 O O . LEU A 1 83 ? 32.787 12.549 -26.748 1.00 92.94 83 LEU A O 1
ATOM 648 N N . PHE A 1 84 ? 33.764 10.806 -27.781 1.00 89.75 84 PHE A N 1
ATOM 649 C CA . PHE A 1 84 ? 33.552 9.874 -26.683 1.00 89.75 84 PHE A CA 1
ATOM 650 C C . PHE A 1 84 ? 34.386 10.235 -25.444 1.00 89.75 84 PHE A C 1
ATOM 652 O O . PHE A 1 84 ? 33.880 10.177 -24.321 1.00 89.75 84 PHE A O 1
ATOM 659 N N . PHE A 1 85 ? 35.628 10.686 -25.631 1.00 91.31 85 PHE A N 1
ATOM 660 C CA . PHE A 1 85 ? 36.452 11.203 -24.543 1.00 91.31 85 PHE A CA 1
ATOM 661 C C . PHE A 1 85 ? 35.792 12.402 -23.849 1.00 91.31 85 PHE A C 1
ATOM 663 O O . PHE A 1 85 ? 35.627 12.386 -22.627 1.00 91.31 85 PHE A O 1
ATOM 670 N N . TYR A 1 86 ? 35.307 13.392 -24.602 1.00 89.38 86 TYR A N 1
ATOM 671 C CA . TYR A 1 86 ? 34.569 14.523 -24.027 1.00 89.38 86 TYR A CA 1
ATOM 672 C C . TYR A 1 86 ? 33.260 14.107 -23.357 1.00 89.38 86 TYR A C 1
ATOM 674 O O . TYR A 1 86 ? 32.956 14.590 -22.264 1.00 89.38 86 TYR A O 1
ATOM 682 N N . PHE A 1 87 ? 32.523 13.171 -23.960 1.00 87.94 87 PHE A N 1
ATOM 683 C CA . PHE A 1 87 ? 31.342 12.574 -23.347 1.00 87.94 87 PHE A CA 1
ATOM 684 C C . PHE A 1 87 ? 31.664 11.951 -21.988 1.00 87.94 87 PHE A C 1
ATOM 686 O O . PHE A 1 87 ? 30.949 12.221 -21.028 1.00 87.94 87 PHE A O 1
ATOM 693 N N . SER A 1 88 ? 32.741 11.165 -21.876 1.00 86.94 88 SER A N 1
ATOM 694 C CA . SER A 1 88 ? 33.076 10.459 -20.635 1.00 86.94 88 SER A CA 1
ATOM 695 C C . SER A 1 88 ? 33.238 11.408 -19.446 1.00 86.94 88 SER A C 1
ATOM 697 O O . SER A 1 88 ? 32.722 11.156 -18.359 1.00 86.94 88 SER A O 1
ATOM 699 N N . TYR A 1 89 ? 33.878 12.554 -19.661 1.00 83.81 89 TYR A N 1
ATOM 700 C CA . TYR A 1 89 ? 34.094 13.540 -18.613 1.00 83.81 89 TYR A CA 1
ATOM 701 C C . TYR A 1 89 ? 32.854 14.375 -18.286 1.00 83.81 89 TYR A C 1
ATOM 703 O O . TYR A 1 89 ? 32.643 14.706 -17.115 1.00 83.81 89 TYR A O 1
ATOM 711 N N . ASP A 1 90 ? 32.071 14.746 -19.301 1.00 79.81 90 ASP A N 1
ATOM 712 C CA . ASP A 1 90 ? 30.836 15.512 -19.117 1.00 79.81 90 ASP A CA 1
ATOM 713 C C . ASP A 1 90 ? 29.784 14.653 -18.398 1.00 79.81 90 ASP A C 1
ATOM 715 O O . ASP A 1 90 ? 29.231 15.068 -17.384 1.00 79.81 90 ASP A O 1
ATOM 719 N N . PHE A 1 91 ? 29.624 13.396 -18.825 1.00 79.25 91 PHE A N 1
ATOM 720 C CA . PHE A 1 91 ? 28.722 12.420 -18.212 1.00 79.25 91 PHE A CA 1
ATOM 721 C C . PHE A 1 91 ? 29.100 12.080 -16.763 1.00 79.25 91 PHE A C 1
ATOM 723 O O . PHE A 1 91 ? 28.235 11.898 -15.911 1.00 79.25 91 PHE A O 1
ATOM 730 N N . LEU A 1 92 ? 30.397 12.008 -16.444 1.00 76.88 92 LEU A N 1
ATOM 731 C CA . LEU A 1 92 ? 30.861 11.752 -15.075 1.00 76.88 92 LEU A CA 1
ATOM 732 C C . LEU A 1 92 ? 30.808 12.995 -14.162 1.00 76.88 92 LEU A C 1
ATOM 734 O O . LEU A 1 92 ? 31.175 12.891 -12.981 1.00 76.88 92 LEU A O 1
ATOM 738 N N . GLY A 1 93 ? 30.388 14.155 -14.686 1.00 69.25 93 GLY A N 1
ATOM 739 C CA . GLY A 1 93 ? 30.355 15.434 -13.970 1.00 69.25 93 GLY A CA 1
ATOM 740 C C . GLY A 1 93 ? 31.746 15.947 -13.583 1.00 69.25 93 GLY A C 1
ATOM 741 O O . GLY A 1 93 ? 31.886 16.812 -12.719 1.00 69.25 93 GLY A O 1
ATOM 742 N N . ILE A 1 94 ? 32.802 15.406 -14.201 1.00 62.59 94 ILE A N 1
ATOM 743 C CA . ILE A 1 94 ? 34.201 15.701 -13.864 1.00 62.59 94 ILE A CA 1
ATOM 744 C C . ILE A 1 94 ? 34.571 17.134 -14.277 1.00 62.59 94 ILE A C 1
ATOM 746 O O . ILE A 1 94 ? 35.464 17.737 -13.680 1.00 62.59 94 ILE A O 1
ATOM 750 N N . ARG A 1 95 ? 33.851 17.696 -15.256 1.00 54.12 95 ARG A N 1
ATOM 751 C CA . ARG A 1 95 ? 34.061 19.045 -15.798 1.00 54.12 95 ARG A CA 1
ATOM 752 C C . ARG A 1 95 ? 33.707 20.176 -14.823 1.00 54.12 95 ARG A C 1
ATOM 754 O O . ARG A 1 95 ? 34.288 21.249 -14.923 1.00 54.12 95 ARG A O 1
ATOM 761 N N . LYS A 1 96 ? 32.801 19.945 -13.863 1.00 52.25 96 LYS A N 1
ATOM 762 C CA . LYS A 1 96 ? 32.385 20.956 -12.865 1.00 52.25 96 LYS A CA 1
ATOM 763 C C . LYS A 1 96 ? 33.433 21.222 -11.778 1.00 52.25 96 LYS A C 1
ATOM 765 O O . LYS A 1 96 ? 33.284 22.162 -11.007 1.00 52.25 96 LYS A O 1
ATOM 770 N N . ILE A 1 97 ? 34.490 20.413 -11.706 1.00 51.97 97 ILE A N 1
ATOM 771 C CA . ILE A 1 97 ? 35.588 20.614 -10.759 1.00 51.97 97 ILE A CA 1
ATOM 772 C C . ILE A 1 97 ? 36.597 21.563 -11.417 1.00 51.97 97 ILE A C 1
ATOM 774 O O . ILE A 1 97 ? 37.269 21.179 -12.371 1.00 51.97 97 ILE A O 1
ATOM 778 N N . THR A 1 98 ? 36.697 22.788 -10.898 1.00 49.06 98 THR A N 1
ATOM 779 C CA . THR A 1 98 ? 37.640 23.860 -11.266 1.00 49.06 98 THR A CA 1
ATOM 780 C C . THR A 1 98 ? 39.101 23.434 -11.067 1.00 49.06 98 THR A C 1
ATOM 782 O O . THR A 1 98 ? 39.766 23.862 -10.128 1.00 49.06 98 THR A O 1
ATOM 785 N N . ASN A 1 99 ? 39.606 22.538 -11.913 1.00 57.31 99 ASN A N 1
ATOM 786 C CA . ASN A 1 99 ? 40.979 22.053 -11.853 1.00 57.31 99 ASN A CA 1
ATOM 787 C C . ASN A 1 99 ? 41.680 22.319 -13.191 1.00 57.31 99 ASN A C 1
ATOM 789 O O . ASN A 1 99 ? 41.417 21.642 -14.187 1.00 57.31 99 ASN A O 1
ATOM 793 N N . THR A 1 100 ? 42.580 23.306 -13.191 1.00 61.34 100 THR A N 1
ATOM 794 C CA . THR A 1 100 ? 43.346 23.802 -14.348 1.00 61.34 100 THR A CA 1
ATOM 795 C C . THR A 1 100 ? 44.027 22.680 -15.138 1.00 61.34 100 THR A C 1
ATOM 797 O O . THR A 1 100 ? 44.044 22.713 -16.366 1.00 61.34 100 THR A O 1
ATOM 800 N N . PHE A 1 101 ? 44.494 21.631 -14.452 1.00 66.19 101 PHE A N 1
ATOM 801 C CA . PHE A 1 101 ? 45.154 20.478 -15.070 1.00 66.19 101 PHE A CA 1
ATOM 802 C C . PHE A 1 101 ? 44.229 19.669 -15.995 1.00 66.19 101 PHE A C 1
ATOM 804 O O . PHE A 1 101 ? 44.636 19.207 -17.058 1.00 66.19 101 PHE A O 1
ATOM 811 N N . ARG A 1 102 ? 42.947 19.512 -15.638 1.00 68.19 102 ARG A N 1
ATOM 812 C CA . ARG A 1 102 ? 41.998 18.737 -16.455 1.00 68.19 102 ARG A CA 1
ATOM 813 C C . ARG A 1 102 ? 41.577 19.503 -17.704 1.00 68.19 102 ARG A C 1
ATOM 815 O O . ARG A 1 102 ? 41.486 18.901 -18.766 1.00 68.19 102 ARG A O 1
ATOM 822 N N . THR A 1 103 ? 41.400 20.819 -17.612 1.00 70.25 103 THR A N 1
ATOM 823 C CA . THR A 1 103 ? 41.098 21.672 -18.774 1.00 70.25 103 THR A CA 1
ATOM 824 C C . THR A 1 103 ? 42.232 21.655 -19.807 1.00 70.25 103 THR A C 1
ATOM 826 O O . THR A 1 103 ? 41.963 21.635 -21.006 1.00 70.25 103 THR A O 1
ATOM 829 N N . GLN A 1 104 ? 43.490 21.578 -19.358 1.00 77.31 104 GLN A N 1
ATOM 830 C CA . GLN A 1 104 ? 44.653 21.424 -20.239 1.00 77.31 104 GLN A CA 1
ATOM 831 C C . GLN A 1 104 ? 44.639 20.088 -20.992 1.00 77.31 104 GLN A C 1
ATOM 833 O O . GLN A 1 104 ? 44.861 20.083 -22.198 1.00 77.31 104 GLN A O 1
ATOM 838 N N . ILE A 1 105 ? 44.302 18.976 -20.327 1.00 80.25 105 ILE A N 1
ATOM 839 C CA . ILE A 1 105 ? 44.177 17.659 -20.982 1.00 80.25 105 ILE A CA 1
ATOM 840 C C . ILE A 1 105 ? 43.095 17.686 -22.072 1.00 80.25 105 ILE A C 1
ATOM 842 O O . ILE A 1 105 ? 43.313 17.172 -23.166 1.00 80.25 105 ILE A O 1
ATOM 846 N N . PHE A 1 106 ? 41.947 18.315 -21.802 1.00 81.94 106 PHE A N 1
ATOM 847 C CA . PHE A 1 106 ? 40.880 18.484 -22.793 1.00 81.94 106 PHE A CA 1
ATOM 848 C C . PHE A 1 106 ? 41.342 19.265 -24.025 1.00 81.94 106 PHE A C 1
ATOM 850 O O . PHE A 1 106 ? 41.146 18.809 -25.150 1.00 81.94 106 PHE A O 1
ATOM 857 N N . ALA A 1 107 ? 41.962 20.429 -23.816 1.00 83.69 107 ALA A N 1
ATOM 858 C CA . ALA A 1 107 ? 42.463 21.255 -24.910 1.00 83.69 107 ALA A CA 1
ATOM 859 C C . ALA A 1 107 ? 43.555 20.524 -25.706 1.00 83.69 107 ALA A C 1
ATOM 861 O O . ALA A 1 107 ? 43.535 20.531 -26.934 1.00 83.69 107 ALA A O 1
ATOM 862 N N . PHE A 1 108 ? 44.458 19.830 -25.011 1.00 88.06 108 PHE A N 1
ATOM 863 C CA . PHE A 1 108 ? 45.540 19.062 -25.618 1.00 88.06 108 PHE A CA 1
ATOM 864 C C . PHE A 1 108 ? 45.025 17.902 -26.482 1.00 88.06 108 PHE A C 1
ATOM 866 O O . PHE A 1 108 ? 45.471 17.749 -27.618 1.00 88.06 108 PHE A O 1
ATOM 873 N N . ALA A 1 109 ? 44.038 17.137 -25.999 1.00 88.56 109 ALA A N 1
ATOM 874 C CA . ALA A 1 109 ? 43.387 16.079 -26.773 1.00 88.56 109 ALA A CA 1
ATOM 875 C C . ALA A 1 109 ? 42.729 16.624 -28.054 1.00 88.56 109 ALA A C 1
ATOM 877 O O . ALA A 1 109 ? 42.872 16.036 -29.130 1.00 88.56 109 ALA A O 1
ATOM 878 N N . GLY A 1 110 ? 42.059 17.779 -27.962 1.00 89.69 110 GLY A N 1
ATOM 879 C CA . GLY A 1 110 ? 41.483 18.468 -29.117 1.00 89.69 110 GLY A CA 1
ATOM 880 C C . GLY A 1 110 ? 42.535 18.917 -30.134 1.00 89.69 110 GLY A C 1
ATOM 881 O O . GLY A 1 110 ? 42.372 18.668 -31.327 1.00 89.69 110 GLY A O 1
ATOM 882 N N . ILE A 1 111 ? 43.636 19.517 -29.669 1.00 91.88 111 ILE A N 1
ATOM 883 C CA . ILE A 1 111 ? 44.742 19.981 -30.523 1.00 91.88 111 ILE A CA 1
ATOM 884 C C . ILE A 1 111 ? 45.415 18.804 -31.238 1.00 91.88 111 ILE A C 1
ATOM 886 O O . ILE A 1 111 ? 45.574 18.844 -32.455 1.00 91.88 111 ILE A O 1
ATOM 890 N N . LEU A 1 112 ? 45.754 17.728 -30.522 1.00 91.69 112 LEU A N 1
ATOM 891 C CA . LEU A 1 112 ? 46.345 16.520 -31.114 1.00 91.69 112 LEU A CA 1
ATOM 892 C C . LEU A 1 112 ? 45.437 15.875 -32.166 1.00 91.69 112 LEU A C 1
ATOM 894 O O . LEU A 1 112 ? 45.907 15.414 -33.209 1.00 91.69 112 LEU A O 1
ATOM 898 N N . THR A 1 113 ? 44.128 15.873 -31.915 1.00 91.56 113 THR A N 1
ATOM 899 C CA . THR A 1 113 ? 43.148 15.362 -32.876 1.00 91.56 113 THR A CA 1
ATOM 900 C C . THR A 1 113 ? 43.060 16.262 -34.108 1.00 91.56 113 THR A C 1
ATOM 902 O O . THR A 1 113 ? 43.045 15.755 -35.226 1.00 91.56 113 THR A O 1
ATOM 905 N N . ALA A 1 114 ? 43.077 17.588 -33.938 1.00 91.94 114 ALA A N 1
ATOM 906 C CA . ALA A 1 114 ? 43.092 18.539 -35.049 1.00 91.94 114 ALA A CA 1
ATOM 907 C C . ALA A 1 114 ? 44.361 18.406 -35.908 1.00 91.94 114 ALA A C 1
ATOM 909 O O . ALA A 1 114 ? 44.268 18.391 -37.134 1.00 91.94 114 ALA A O 1
ATOM 910 N N . ILE A 1 115 ? 45.528 18.226 -35.276 1.00 91.75 115 ILE A N 1
ATOM 911 C CA . ILE A 1 115 ? 46.794 17.935 -35.966 1.00 91.75 115 ILE A CA 1
ATOM 912 C C . ILE A 1 115 ? 46.674 16.628 -36.755 1.00 91.75 115 ILE A C 1
ATOM 914 O O . ILE A 1 115 ? 47.019 16.590 -37.931 1.00 91.75 115 ILE A O 1
ATOM 918 N N . SER A 1 116 ? 46.128 15.573 -36.150 1.00 89.69 116 SER A N 1
ATOM 919 C CA . SER A 1 116 ? 45.938 14.283 -36.824 1.00 89.69 116 SER A CA 1
ATOM 920 C C . SER A 1 116 ? 44.991 14.389 -38.025 1.00 89.69 116 SER A C 1
ATOM 922 O O . SER A 1 116 ? 45.291 13.855 -39.089 1.00 89.69 116 SER A O 1
ATOM 924 N N . ILE A 1 117 ? 43.882 15.128 -37.899 1.00 92.00 117 ILE A N 1
ATOM 925 C CA . ILE A 1 117 ? 42.949 15.396 -39.006 1.00 92.00 117 ILE A CA 1
ATOM 926 C C . ILE A 1 117 ? 43.652 16.174 -40.125 1.00 92.00 117 ILE A C 1
ATOM 928 O O . ILE A 1 117 ? 43.539 15.799 -41.291 1.00 92.00 117 ILE A O 1
ATOM 932 N N . TYR A 1 118 ? 44.418 17.214 -39.786 1.00 91.50 118 TYR A N 1
ATOM 933 C CA . TYR A 1 118 ? 45.200 17.970 -40.763 1.00 91.50 118 TYR A CA 1
ATOM 934 C C . TYR A 1 118 ? 46.207 17.074 -41.496 1.00 91.50 118 TYR A C 1
ATOM 936 O O . TYR A 1 118 ? 46.300 17.126 -42.722 1.00 91.50 118 TYR A O 1
ATOM 944 N N . LEU A 1 119 ? 46.910 16.200 -40.770 1.00 90.06 119 LEU A N 1
ATOM 945 C CA . LEU A 1 119 ? 47.857 15.255 -41.357 1.00 90.06 119 LEU A CA 1
ATOM 946 C C . LEU A 1 119 ? 47.171 14.240 -42.285 1.00 90.06 119 LEU A C 1
ATOM 948 O O . LEU A 1 119 ? 47.733 13.936 -43.334 1.00 90.06 119 LEU A O 1
ATOM 952 N N . ILE A 1 120 ? 45.963 13.765 -41.961 1.00 89.31 120 ILE A N 1
ATOM 953 C CA . ILE A 1 120 ? 45.169 12.882 -42.840 1.00 89.31 120 ILE A CA 1
ATOM 954 C C . ILE A 1 120 ? 44.734 13.607 -44.124 1.00 89.31 120 ILE A C 1
ATOM 956 O O . ILE A 1 120 ? 44.728 13.018 -45.207 1.00 89.31 120 ILE A O 1
ATOM 960 N N . ILE A 1 121 ? 44.343 14.880 -44.023 1.00 87.81 121 ILE A N 1
ATOM 961 C CA . ILE A 1 121 ? 43.835 15.650 -45.166 1.00 87.81 121 ILE A CA 1
ATOM 962 C C . ILE A 1 121 ? 44.977 16.065 -46.096 1.00 87.81 121 ILE A C 1
ATOM 964 O O . ILE A 1 121 ? 44.892 15.826 -47.305 1.00 87.81 121 ILE A O 1
ATOM 968 N N . SER A 1 122 ? 46.029 16.663 -45.541 1.00 81.50 122 SER A N 1
ATOM 969 C CA . SER A 1 122 ? 47.019 17.440 -46.294 1.00 81.50 122 SER A CA 1
ATOM 970 C C . SER A 1 122 ? 48.318 16.692 -46.587 1.00 81.50 122 SER A C 1
ATOM 972 O O . SER A 1 122 ? 49.073 17.122 -47.454 1.00 81.50 122 SER A O 1
ATOM 974 N N . SER A 1 123 ? 48.610 15.589 -45.889 1.00 80.81 123 SER A N 1
ATOM 975 C CA . SER A 1 123 ? 49.907 14.907 -45.987 1.00 80.81 123 SER A CA 1
ATOM 976 C C . SER A 1 123 ? 49.776 13.417 -46.314 1.00 80.81 123 SER A C 1
ATOM 978 O O . SER A 1 123 ? 48.756 12.796 -46.028 1.00 80.81 123 SER A O 1
ATOM 980 N N . LYS A 1 124 ? 50.841 12.827 -46.871 1.00 83.56 124 LYS A N 1
ATOM 981 C CA . LYS A 1 124 ? 50.977 11.369 -47.058 1.00 83.56 124 LYS A CA 1
ATOM 982 C C . LYS A 1 124 ? 51.533 10.644 -45.820 1.00 83.56 124 LYS A C 1
ATOM 984 O O . LYS A 1 124 ? 51.898 9.477 -45.888 1.00 83.56 124 LYS A O 1
ATOM 989 N N . ILE A 1 125 ? 51.633 11.349 -44.688 1.00 84.31 125 ILE A N 1
ATOM 990 C CA . ILE A 1 125 ? 52.339 10.882 -43.485 1.00 84.31 125 ILE A CA 1
ATOM 991 C C . ILE A 1 125 ? 51.544 9.794 -42.752 1.00 84.31 125 ILE A C 1
ATOM 993 O O . ILE A 1 125 ? 52.137 8.881 -42.191 1.00 84.31 125 ILE A O 1
ATOM 997 N N . ILE A 1 126 ? 50.210 9.877 -42.754 1.00 82.75 126 ILE A N 1
ATOM 998 C CA . ILE A 1 126 ? 49.338 8.875 -42.117 1.00 82.75 126 ILE A CA 1
ATOM 999 C C . ILE A 1 126 ? 48.814 7.890 -43.166 1.00 82.75 126 ILE A C 1
ATOM 1001 O O . ILE A 1 126 ? 48.957 6.681 -43.007 1.00 82.75 126 ILE A O 1
ATOM 1005 N N . ILE A 1 127 ? 48.253 8.406 -44.261 1.00 85.75 127 ILE A N 1
ATOM 1006 C CA . ILE A 1 127 ? 47.772 7.609 -45.394 1.00 85.75 127 ILE A CA 1
ATOM 1007 C C . ILE A 1 127 ? 48.694 7.899 -46.573 1.00 85.75 127 ILE A C 1
ATOM 1009 O O . ILE A 1 127 ? 48.679 9.015 -47.089 1.00 85.75 127 ILE A O 1
ATOM 1013 N N . ASN A 1 128 ? 49.492 6.917 -46.989 1.00 83.12 128 ASN A N 1
ATOM 1014 C CA . ASN A 1 128 ? 50.474 7.109 -48.052 1.00 83.12 128 ASN A CA 1
ATOM 1015 C C . ASN A 1 128 ? 49.820 6.971 -49.437 1.00 83.12 128 ASN A C 1
ATOM 1017 O O . ASN A 1 128 ? 49.813 7.920 -50.226 1.00 83.12 128 ASN A O 1
ATOM 1021 N N . GLN A 1 129 ? 49.205 5.814 -49.705 1.00 82.12 129 GLN A N 1
ATOM 1022 C CA . GLN A 1 129 ? 48.445 5.549 -50.931 1.00 82.12 129 GLN A CA 1
ATOM 1023 C C . GLN A 1 129 ? 47.332 4.516 -50.703 1.00 82.12 129 GLN A C 1
ATOM 1025 O O . GLN A 1 129 ? 47.348 3.743 -49.747 1.00 82.12 129 GLN A O 1
ATOM 1030 N N . THR A 1 130 ? 46.354 4.502 -51.605 1.00 80.88 130 THR A N 1
ATOM 1031 C CA . THR A 1 130 ? 45.270 3.513 -51.647 1.00 80.88 130 THR A CA 1
ATOM 1032 C C . THR A 1 130 ? 45.374 2.724 -52.944 1.00 80.88 130 THR A C 1
ATOM 1034 O O . THR A 1 130 ? 45.296 3.316 -54.019 1.00 80.88 130 THR A O 1
ATOM 1037 N N . LEU A 1 131 ? 45.554 1.410 -52.845 1.00 81.62 131 LEU A N 1
ATOM 1038 C CA . LEU A 1 131 ? 45.735 0.498 -53.970 1.00 81.62 131 LEU A CA 1
ATOM 1039 C C . LEU A 1 131 ? 44.519 -0.421 -54.117 1.00 81.62 131 LEU A C 1
ATOM 1041 O O . LEU A 1 131 ? 43.811 -0.708 -53.149 1.00 81.62 131 LEU A O 1
ATOM 1045 N N . ILE A 1 132 ? 44.286 -0.892 -55.338 1.00 79.69 132 ILE A N 1
ATOM 1046 C CA . ILE A 1 132 ? 43.309 -1.942 -55.630 1.00 79.69 132 ILE A CA 1
ATOM 1047 C C . ILE A 1 132 ? 44.099 -3.120 -56.197 1.00 79.69 132 ILE A C 1
ATOM 1049 O O . ILE A 1 132 ? 44.471 -3.110 -57.367 1.00 79.69 132 ILE A O 1
ATOM 1053 N N . GLU A 1 133 ? 44.381 -4.118 -55.363 1.00 72.88 133 GLU A N 1
ATOM 1054 C CA . GLU A 1 133 ? 45.147 -5.311 -55.736 1.00 72.88 133 GLU A CA 1
ATOM 1055 C C . GLU A 1 133 ? 44.235 -6.539 -55.706 1.00 72.88 133 GLU A C 1
ATOM 1057 O O . GLU A 1 133 ? 43.596 -6.830 -54.696 1.00 72.88 133 GLU A O 1
ATOM 1062 N N . SER A 1 134 ? 44.145 -7.269 -56.823 1.00 61.38 134 SER A N 1
ATOM 1063 C CA . SER A 1 134 ? 43.331 -8.495 -56.945 1.00 61.38 134 SER A CA 1
ATOM 1064 C C . SER A 1 134 ? 41.865 -8.340 -56.491 1.00 61.38 134 SER A C 1
ATOM 1066 O O . SER A 1 134 ? 41.281 -9.251 -55.913 1.00 61.38 134 SER A O 1
ATOM 1068 N N . GLY A 1 135 ? 41.267 -7.163 -56.718 1.00 65.06 135 GLY A N 1
ATOM 1069 C CA . GLY A 1 135 ? 39.894 -6.844 -56.298 1.00 65.06 135 GLY A CA 1
ATOM 1070 C C . GLY A 1 135 ? 39.742 -6.415 -54.831 1.00 65.06 135 GLY A C 1
ATOM 1071 O O . GLY A 1 135 ? 38.658 -5.975 -54.443 1.00 65.06 135 GLY A O 1
ATOM 1072 N N . ASN A 1 136 ? 40.815 -6.462 -54.034 1.00 71.25 136 ASN A N 1
ATOM 1073 C CA . ASN A 1 136 ? 40.847 -5.992 -52.652 1.00 71.25 136 ASN A CA 1
ATOM 1074 C C . ASN A 1 136 ? 41.403 -4.567 -52.568 1.00 71.25 136 ASN A C 1
ATOM 1076 O O . ASN A 1 136 ? 42.387 -4.216 -53.218 1.00 71.25 136 ASN A O 1
ATOM 1080 N N . LYS A 1 137 ? 40.767 -3.734 -51.743 1.00 81.38 137 LYS A N 1
ATOM 1081 C CA . LYS A 1 137 ? 41.192 -2.350 -51.500 1.00 81.38 137 LYS A CA 1
ATOM 1082 C C . LYS A 1 137 ? 42.156 -2.340 -50.327 1.00 81.38 137 LYS A C 1
ATOM 1084 O O . LYS A 1 137 ? 41.765 -2.712 -49.224 1.00 81.38 137 LYS A O 1
ATOM 1089 N N . ILE A 1 138 ? 43.390 -1.922 -50.574 1.00 82.38 138 ILE A N 1
ATOM 1090 C CA . ILE A 1 138 ? 44.469 -1.907 -49.589 1.00 82.38 138 ILE A CA 1
ATOM 1091 C C . ILE A 1 138 ? 44.879 -0.457 -49.355 1.00 82.38 138 ILE A C 1
ATOM 1093 O O . ILE A 1 138 ? 45.108 0.300 -50.299 1.00 82.38 138 ILE A O 1
ATOM 1097 N N . VAL A 1 139 ? 44.966 -0.054 -48.092 1.00 84.56 139 VAL A N 1
ATOM 1098 C CA . VAL A 1 139 ? 45.512 1.250 -47.701 1.00 84.56 139 VAL A CA 1
ATOM 1099 C C . VAL A 1 139 ? 46.933 1.023 -47.213 1.00 84.56 139 VAL A C 1
ATOM 1101 O O . VAL A 1 139 ? 47.138 0.239 -46.290 1.00 84.56 139 VAL A O 1
ATOM 1104 N N . THR A 1 140 ? 47.914 1.694 -47.815 1.00 84.50 140 THR A N 1
ATOM 1105 C CA . THR A 1 140 ? 49.275 1.694 -47.281 1.00 84.50 140 THR A CA 1
ATOM 1106 C C . THR A 1 140 ? 49.464 2.894 -46.364 1.00 84.50 140 THR A C 1
ATOM 1108 O O . THR A 1 140 ? 49.085 4.033 -46.668 1.00 84.50 140 THR A O 1
ATOM 1111 N N . PHE A 1 141 ? 50.045 2.624 -45.205 1.00 87.50 141 PHE A N 1
ATOM 1112 C CA . PHE A 1 141 ? 50.219 3.600 -44.144 1.00 87.50 141 PHE A CA 1
ATOM 1113 C C . PHE A 1 141 ? 51.628 4.1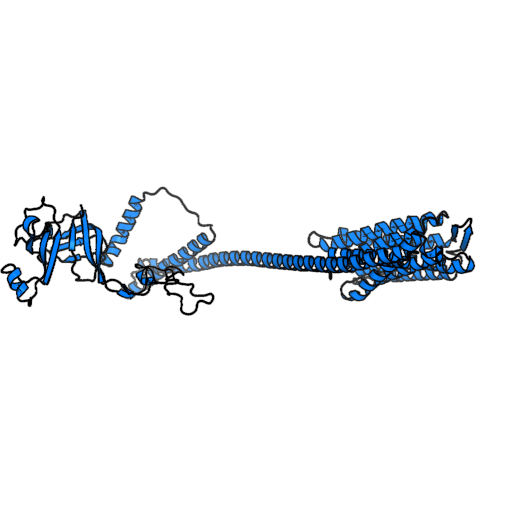88 -44.167 1.00 87.50 141 PHE A C 1
ATOM 1115 O O . PHE A 1 141 ? 52.585 3.500 -44.516 1.00 87.50 141 PHE A O 1
ATOM 1122 N N . GLY A 1 142 ? 51.742 5.470 -43.823 1.00 85.94 142 GLY A N 1
ATOM 1123 C CA . GLY A 1 142 ? 53.032 6.114 -43.565 1.00 85.94 142 GLY A CA 1
ATOM 1124 C C . GLY A 1 142 ? 53.409 6.050 -42.082 1.00 85.94 142 GLY A C 1
ATOM 1125 O O . GLY A 1 142 ? 52.617 5.609 -41.245 1.00 85.94 142 GLY A O 1
ATOM 1126 N N . ASP A 1 143 ? 54.597 6.548 -41.737 1.00 85.56 143 ASP A N 1
ATOM 1127 C CA . ASP A 1 143 ? 55.154 6.478 -40.374 1.00 85.56 143 ASP A CA 1
ATOM 1128 C C . ASP A 1 143 ? 54.267 7.145 -39.304 1.00 85.56 143 ASP A C 1
ATOM 1130 O O . ASP A 1 143 ? 54.277 6.763 -38.132 1.00 85.56 143 ASP A O 1
ATOM 1134 N N . GLY A 1 144 ? 53.432 8.115 -39.691 1.00 85.25 144 GLY A N 1
ATOM 1135 C CA . GLY A 1 144 ? 52.506 8.786 -38.776 1.00 85.25 144 GLY A CA 1
ATOM 1136 C C . GLY A 1 144 ? 51.289 7.954 -38.372 1.00 85.25 144 GLY A C 1
ATOM 1137 O O . GLY A 1 144 ? 50.600 8.316 -37.415 1.00 85.25 144 GLY A O 1
ATOM 1138 N N . TYR A 1 145 ? 51.009 6.839 -39.053 1.00 88.06 145 TYR A N 1
ATOM 1139 C CA . TYR A 1 145 ? 49.882 5.965 -38.718 1.00 88.06 145 TYR A CA 1
ATOM 1140 C C . TYR A 1 145 ? 50.009 5.336 -37.329 1.00 88.06 145 TYR A C 1
ATOM 1142 O O . TYR A 1 145 ? 49.008 5.181 -36.622 1.00 88.06 145 TYR A O 1
ATOM 1150 N N . PHE A 1 146 ? 51.236 5.041 -36.894 1.00 88.94 146 PHE A N 1
ATOM 1151 C CA . PHE A 1 146 ? 51.480 4.547 -35.543 1.00 88.94 146 PHE A CA 1
ATOM 1152 C C . PHE A 1 146 ? 51.071 5.585 -34.487 1.00 88.94 146 PHE A C 1
ATOM 1154 O O . PHE A 1 146 ? 50.343 5.261 -33.550 1.00 88.94 146 PHE A O 1
ATOM 1161 N N . GLY A 1 147 ? 51.461 6.851 -34.678 1.00 89.06 147 GLY A N 1
ATOM 1162 C CA . GLY A 1 147 ? 51.082 7.950 -33.784 1.00 89.06 147 GLY A CA 1
ATOM 1163 C C . GLY A 1 147 ? 49.570 8.192 -33.745 1.00 89.06 147 GLY A C 1
ATOM 1164 O O . GLY A 1 147 ? 48.995 8.349 -32.668 1.00 89.06 147 GLY A O 1
ATOM 1165 N N . TYR A 1 148 ? 48.912 8.142 -34.906 1.00 90.94 148 TYR A N 1
ATOM 1166 C CA . TYR A 1 148 ? 47.451 8.206 -35.018 1.00 90.94 148 TYR A CA 1
ATOM 1167 C C . TYR A 1 148 ? 46.759 7.081 -34.230 1.00 90.94 148 TYR A C 1
ATOM 1169 O O . TYR A 1 148 ? 45.846 7.334 -33.440 1.00 90.94 148 TYR A O 1
ATOM 1177 N N . SER A 1 149 ? 47.222 5.843 -34.411 1.00 89.81 149 SER A N 1
ATOM 1178 C CA . SER A 1 149 ? 46.651 4.664 -33.753 1.00 89.81 149 SER A CA 1
ATOM 1179 C C . SER A 1 149 ? 46.853 4.726 -32.239 1.00 89.81 149 SER A C 1
ATOM 1181 O O . SER A 1 149 ? 45.923 4.467 -31.476 1.00 89.81 149 SER A O 1
ATOM 1183 N N . LEU A 1 150 ? 48.035 5.153 -31.787 1.00 91.19 150 LEU A N 1
ATOM 1184 C CA . LEU A 1 150 ? 48.340 5.323 -30.368 1.00 91.19 150 LEU A CA 1
ATOM 1185 C C . LEU A 1 150 ? 47.445 6.384 -29.711 1.00 91.19 150 LEU A C 1
ATOM 1187 O O . LEU A 1 150 ? 46.940 6.158 -28.613 1.00 91.19 150 LEU A O 1
ATOM 1191 N N . LEU A 1 151 ? 47.193 7.507 -30.391 1.00 91.75 151 LEU A N 1
ATOM 1192 C CA . LEU A 1 151 ? 46.282 8.549 -29.913 1.00 91.75 151 LEU A CA 1
ATOM 1193 C C . LEU A 1 151 ? 44.842 8.031 -29.771 1.00 91.75 151 LEU A C 1
ATOM 1195 O O . LEU A 1 151 ? 44.213 8.250 -28.737 1.00 91.75 151 LEU A O 1
ATOM 1199 N N . MET A 1 152 ? 44.336 7.307 -30.772 1.00 89.75 152 MET A N 1
ATOM 1200 C CA . MET A 1 152 ? 43.017 6.661 -30.735 1.00 89.75 152 MET A CA 1
ATOM 1201 C C . MET A 1 152 ? 42.870 5.725 -29.530 1.00 89.75 152 MET A C 1
ATOM 1203 O O . MET A 1 152 ? 41.931 5.860 -28.740 1.00 89.75 152 MET A O 1
ATOM 1207 N N . VAL A 1 153 ? 43.828 4.809 -29.353 1.00 90.00 153 VAL A N 1
ATOM 1208 C CA . VAL A 1 153 ? 43.833 3.865 -28.228 1.00 90.00 153 VAL A CA 1
ATOM 1209 C C . VAL A 1 153 ? 43.918 4.607 -26.901 1.00 90.00 153 VAL A C 1
ATOM 1211 O O . VAL A 1 153 ? 43.179 4.280 -25.974 1.00 90.00 153 VAL A O 1
ATOM 1214 N N . PHE A 1 154 ? 44.760 5.637 -26.812 1.00 91.31 154 PHE A N 1
ATOM 1215 C CA . PHE A 1 154 ? 44.907 6.444 -25.608 1.00 91.31 154 PHE A CA 1
ATOM 1216 C C . PHE A 1 154 ? 43.596 7.132 -25.203 1.00 91.31 154 PHE A C 1
ATOM 1218 O O . PHE A 1 154 ? 43.191 7.019 -24.047 1.00 91.31 154 PHE A O 1
ATOM 1225 N N . LEU A 1 155 ? 42.896 7.792 -26.134 1.00 91.38 155 LEU A N 1
ATOM 1226 C CA . LEU A 1 155 ? 41.632 8.489 -25.851 1.00 91.38 155 LEU A CA 1
ATOM 1227 C C . LEU A 1 155 ? 40.553 7.529 -25.329 1.00 91.38 155 LEU A C 1
ATOM 1229 O O . LEU A 1 155 ? 39.895 7.810 -24.320 1.00 91.38 155 LEU A O 1
ATOM 1233 N N . PHE A 1 156 ? 40.396 6.372 -25.974 1.00 88.62 156 PHE A N 1
ATOM 1234 C CA . PHE A 1 156 ? 39.433 5.358 -25.551 1.00 88.62 156 PHE A CA 1
ATOM 1235 C C . PHE A 1 156 ? 39.812 4.703 -24.221 1.00 88.62 156 PHE A C 1
ATOM 1237 O O . PHE A 1 156 ? 38.971 4.596 -23.325 1.00 88.62 156 PHE A O 1
ATOM 1244 N N . PHE A 1 157 ? 41.074 4.299 -24.066 1.00 89.56 157 PHE A N 1
ATOM 1245 C CA . PHE A 1 157 ? 41.563 3.660 -22.849 1.00 89.56 157 PHE A CA 1
ATOM 1246 C C . PHE A 1 157 ? 41.447 4.601 -21.651 1.00 89.56 157 PHE A C 1
ATOM 1248 O O . PHE A 1 157 ? 40.931 4.213 -20.603 1.00 89.56 157 PHE A O 1
ATOM 1255 N N . TRP A 1 158 ? 41.831 5.868 -21.813 1.00 89.25 158 TRP A N 1
ATOM 1256 C CA . TRP A 1 158 ? 41.708 6.865 -20.757 1.00 89.25 158 TRP A CA 1
ATOM 1257 C C . TRP A 1 158 ? 40.252 7.043 -20.313 1.00 89.25 158 TRP A C 1
ATOM 1259 O O . TRP A 1 158 ? 39.954 6.947 -19.119 1.00 89.25 158 TRP A O 1
ATOM 1269 N N . SER A 1 159 ? 39.332 7.197 -21.268 1.00 87.75 159 SER A N 1
ATOM 1270 C CA . SER A 1 159 ? 37.887 7.277 -21.006 1.00 87.75 159 SER A CA 1
ATOM 1271 C C . SER A 1 159 ? 37.381 6.056 -20.227 1.00 87.75 159 SER A C 1
ATOM 1273 O O . SER A 1 159 ? 36.650 6.189 -19.243 1.00 87.75 159 SER A O 1
ATOM 1275 N N . PHE A 1 160 ? 37.828 4.857 -20.613 1.00 87.56 160 PHE A N 1
ATOM 1276 C CA . PHE A 1 160 ? 37.489 3.604 -19.938 1.00 87.56 160 PHE A CA 1
ATOM 1277 C C . PHE A 1 160 ? 38.003 3.564 -18.487 1.00 87.56 160 PHE A C 1
ATOM 1279 O O . PHE A 1 160 ? 37.280 3.138 -17.580 1.00 87.56 160 PHE A O 1
ATOM 1286 N N . THR A 1 161 ? 39.221 4.059 -18.229 1.00 86.94 161 THR A N 1
ATOM 1287 C CA . THR A 1 161 ? 39.773 4.116 -16.864 1.00 86.94 161 THR A CA 1
ATOM 1288 C C . THR A 1 161 ? 39.006 5.071 -15.950 1.00 86.94 161 THR A C 1
ATOM 1290 O O . THR A 1 161 ? 38.810 4.754 -14.775 1.00 86.94 161 THR A O 1
ATOM 1293 N N . GLU A 1 162 ? 38.530 6.213 -16.455 1.00 85.88 162 GLU A N 1
ATOM 1294 C CA . GLU A 1 162 ? 37.747 7.166 -15.657 1.00 85.88 162 GLU A CA 1
ATOM 1295 C C . GLU A 1 162 ? 36.384 6.585 -15.258 1.00 85.88 162 GLU A C 1
ATOM 1297 O O . GLU A 1 162 ? 35.991 6.668 -14.087 1.00 85.88 162 GLU A O 1
ATOM 1302 N N . PHE A 1 163 ? 35.711 5.886 -16.178 1.00 84.81 163 PHE A N 1
ATOM 1303 C CA . PHE A 1 163 ? 34.495 5.139 -15.858 1.00 84.81 163 PHE A CA 1
ATOM 1304 C C . PHE A 1 163 ? 34.744 4.062 -14.792 1.00 84.81 163 PHE A C 1
ATOM 1306 O O . PHE A 1 163 ? 34.012 3.989 -13.799 1.00 84.81 163 PHE A O 1
ATOM 1313 N N . PHE A 1 164 ? 35.823 3.285 -14.926 1.00 86.00 164 PHE A N 1
ATOM 1314 C CA . PHE A 1 164 ? 36.180 2.242 -13.962 1.00 86.00 164 PHE A CA 1
ATOM 1315 C C . PHE A 1 164 ? 36.469 2.799 -12.558 1.00 86.00 164 PHE A C 1
ATOM 1317 O O . PHE A 1 164 ? 35.979 2.266 -11.555 1.00 86.00 164 PHE A O 1
ATOM 1324 N N . LYS A 1 165 ? 37.217 3.910 -12.467 1.00 85.69 165 LYS A N 1
ATOM 1325 C CA . LYS A 1 165 ? 37.493 4.608 -11.198 1.00 85.69 165 LYS A CA 1
ATOM 1326 C C . LYS A 1 165 ? 36.204 5.068 -10.519 1.00 85.69 165 LYS A C 1
ATOM 1328 O O . LYS A 1 165 ? 36.092 4.950 -9.298 1.00 85.69 165 LYS A O 1
ATOM 1333 N N . LYS A 1 166 ? 35.229 5.579 -11.282 1.00 82.12 166 LYS A N 1
ATOM 1334 C CA . LYS A 1 166 ? 33.935 6.009 -10.733 1.00 82.12 166 LYS A CA 1
ATOM 1335 C C . LYS A 1 166 ? 33.119 4.818 -10.219 1.00 82.12 166 LYS A C 1
ATOM 1337 O O . LYS A 1 166 ? 32.616 4.890 -9.102 1.00 82.12 166 LYS A O 1
ATOM 1342 N N . ILE A 1 167 ? 33.057 3.705 -10.959 1.00 80.81 167 ILE A N 1
ATOM 1343 C CA . ILE A 1 167 ? 32.325 2.489 -10.547 1.00 80.81 167 ILE A CA 1
ATOM 1344 C C . ILE A 1 167 ? 32.799 1.956 -9.188 1.00 80.81 167 ILE A C 1
ATOM 1346 O O . ILE A 1 167 ? 31.974 1.554 -8.364 1.00 80.81 167 ILE A O 1
ATOM 1350 N N . LYS A 1 168 ? 34.114 1.977 -8.932 1.00 81.38 168 LYS A N 1
ATOM 1351 C CA . LYS A 1 168 ? 34.699 1.517 -7.661 1.00 81.38 168 LYS A CA 1
ATOM 1352 C C . LYS A 1 168 ? 34.322 2.376 -6.448 1.00 81.38 168 LYS A C 1
ATOM 1354 O O . LYS A 1 168 ? 34.393 1.878 -5.332 1.00 81.38 168 LYS A O 1
ATOM 1359 N N . LYS A 1 169 ? 33.918 3.636 -6.643 1.00 79.38 169 LYS A N 1
ATOM 1360 C CA . LYS A 1 169 ? 33.594 4.580 -5.556 1.00 79.38 169 LYS A CA 1
ATOM 1361 C C . LYS A 1 169 ? 32.129 4.541 -5.095 1.00 79.38 169 LYS A C 1
ATOM 1363 O O . LYS A 1 169 ? 31.788 5.242 -4.149 1.00 79.38 169 LYS A O 1
ATOM 1368 N N . PHE A 1 170 ? 31.260 3.766 -5.746 1.00 74.06 170 PHE A N 1
ATOM 1369 C CA . PHE A 1 170 ? 29.824 3.761 -5.447 1.00 74.06 170 PHE A CA 1
ATOM 1370 C C . PHE A 1 170 ? 29.445 2.898 -4.229 1.00 74.06 170 PHE A C 1
ATOM 1372 O O . PHE A 1 170 ? 29.700 1.692 -4.217 1.00 74.06 170 PHE A O 1
ATOM 1379 N N . SER A 1 171 ? 28.746 3.508 -3.262 1.00 54.91 171 SER A N 1
ATOM 1380 C CA . SER A 1 171 ? 28.110 2.846 -2.104 1.00 54.91 171 SER A CA 1
ATOM 1381 C C . SER A 1 171 ? 26.727 2.256 -2.441 1.00 54.91 171 SER A C 1
ATOM 1383 O O . SER A 1 171 ? 26.103 2.635 -3.432 1.00 54.91 171 SER A O 1
ATOM 1385 N N . TYR A 1 172 ? 26.208 1.358 -1.586 1.00 50.84 172 TYR A N 1
ATOM 1386 C CA . TYR A 1 172 ? 24.949 0.602 -1.781 1.00 50.84 172 TYR A CA 1
ATOM 1387 C C . TYR A 1 172 ? 23.726 1.465 -2.171 1.00 50.84 172 TYR A C 1
ATOM 1389 O O . TYR A 1 172 ? 22.910 1.040 -2.982 1.00 50.84 172 TYR A O 1
ATOM 1397 N N . ARG A 1 173 ? 23.630 2.715 -1.688 1.00 45.78 173 ARG A N 1
ATOM 1398 C CA . ARG A 1 173 ? 22.528 3.648 -2.016 1.00 45.78 173 ARG A CA 1
ATOM 1399 C C . ARG A 1 173 ? 22.518 4.167 -3.467 1.00 45.78 173 ARG A C 1
ATOM 1401 O O . ARG A 1 173 ? 21.513 4.726 -3.885 1.00 45.78 173 ARG A O 1
ATOM 1408 N N . GLN A 1 174 ? 23.588 3.979 -4.242 1.00 63.28 174 GLN A N 1
ATOM 1409 C CA . GLN A 1 174 ? 23.742 4.488 -5.619 1.00 63.28 174 GLN A CA 1
ATOM 1410 C C . GLN A 1 174 ? 23.796 3.357 -6.668 1.00 63.28 174 GLN A C 1
ATOM 1412 O O . GLN A 1 174 ? 24.396 3.479 -7.737 1.00 63.28 174 GLN A O 1
ATOM 1417 N N . GLN A 1 175 ? 23.168 2.215 -6.370 1.00 63.50 175 GLN A N 1
ATOM 1418 C CA . GLN A 1 175 ? 23.221 1.008 -7.205 1.00 63.50 175 GLN A CA 1
ATOM 1419 C C . GLN A 1 175 ? 22.679 1.219 -8.634 1.00 63.50 175 GLN A C 1
ATOM 1421 O O . GLN A 1 175 ? 23.059 0.500 -9.560 1.00 63.50 175 GLN A O 1
ATOM 1426 N N . LEU A 1 176 ? 21.821 2.223 -8.814 1.00 60.41 176 LEU A N 1
ATOM 1427 C CA . LEU A 1 176 ? 21.201 2.579 -10.083 1.00 60.41 176 LEU A CA 1
ATOM 1428 C C . LEU A 1 176 ? 22.186 3.266 -11.049 1.00 60.41 176 LEU A C 1
ATOM 1430 O O . LEU A 1 176 ? 22.381 2.783 -12.163 1.00 60.41 176 LEU A O 1
ATOM 1434 N N . GLU A 1 177 ? 22.890 4.303 -10.586 1.00 67.69 177 GLU A N 1
ATOM 1435 C CA . GLU A 1 177 ? 23.945 5.003 -11.343 1.00 67.69 177 GLU A CA 1
ATOM 1436 C C . GLU A 1 177 ? 25.107 4.061 -11.687 1.00 67.69 177 GLU A C 1
ATOM 1438 O O . GLU A 1 177 ? 25.649 4.072 -12.794 1.00 67.69 177 GLU A O 1
ATOM 1443 N N . LYS A 1 178 ? 25.438 3.147 -10.767 1.00 74.56 178 LYS A N 1
ATOM 1444 C CA . LYS A 1 178 ? 26.442 2.104 -11.007 1.00 74.56 178 LYS A CA 1
ATOM 1445 C C . LYS A 1 178 ? 26.064 1.194 -12.180 1.00 74.56 178 LYS A C 1
ATOM 1447 O O . LYS A 1 178 ? 26.929 0.847 -12.982 1.00 74.56 178 LYS A O 1
ATOM 1452 N N . ARG A 1 179 ? 24.788 0.809 -12.308 1.00 70.88 179 ARG A N 1
ATOM 1453 C CA . ARG A 1 179 ? 24.314 -0.029 -13.425 1.00 70.88 179 ARG A CA 1
ATOM 1454 C C . ARG A 1 179 ? 24.401 0.698 -14.766 1.00 70.88 179 ARG A C 1
ATOM 1456 O O . ARG A 1 179 ? 24.775 0.061 -15.745 1.00 70.88 179 ARG A O 1
ATOM 1463 N N . GLN A 1 180 ? 24.108 1.998 -14.815 1.00 74.06 180 GLN A N 1
ATOM 1464 C CA . GLN A 1 180 ? 24.273 2.808 -16.031 1.00 74.06 180 GLN A CA 1
ATOM 1465 C C . GLN A 1 180 ? 25.720 2.766 -16.538 1.00 74.06 180 GLN A C 1
ATOM 1467 O O . GLN A 1 180 ? 25.977 2.427 -17.691 1.00 74.06 180 GLN A O 1
ATOM 1472 N N . LEU A 1 181 ? 26.683 3.000 -15.646 1.00 79.19 181 LEU A N 1
ATOM 1473 C CA . LEU A 1 181 ? 28.101 2.974 -16.002 1.00 79.19 181 LEU A CA 1
ATOM 1474 C C . LEU A 1 181 ? 28.580 1.605 -16.491 1.00 79.19 181 LEU A C 1
ATOM 1476 O O . LEU A 1 181 ? 29.389 1.543 -17.411 1.00 79.19 181 LEU A O 1
ATOM 1480 N N . ILE A 1 182 ? 28.055 0.511 -15.934 1.00 79.62 182 ILE A N 1
ATOM 1481 C CA . ILE A 1 182 ? 28.371 -0.847 -16.403 1.00 79.62 182 ILE A CA 1
ATOM 1482 C C . ILE A 1 182 ? 27.887 -1.058 -17.847 1.00 79.62 182 ILE A C 1
ATOM 1484 O O . ILE A 1 182 ? 28.614 -1.638 -18.652 1.00 79.62 182 ILE A O 1
ATOM 1488 N N . TYR A 1 183 ? 26.701 -0.566 -18.218 1.00 79.06 183 TYR A N 1
ATOM 1489 C CA . TYR A 1 183 ? 26.219 -0.665 -19.603 1.00 79.06 183 TYR A CA 1
ATOM 1490 C C . TYR A 1 183 ? 27.065 0.156 -20.583 1.00 79.06 183 TYR A C 1
ATOM 1492 O O . TYR A 1 183 ? 27.407 -0.335 -21.657 1.00 79.06 183 TYR A O 1
ATOM 1500 N N . ILE A 1 184 ? 27.472 1.369 -20.201 1.00 83.12 184 ILE A N 1
ATOM 1501 C CA . ILE A 1 184 ? 28.384 2.184 -21.018 1.00 83.12 184 ILE A CA 1
ATOM 1502 C C . ILE A 1 184 ? 29.742 1.485 -21.160 1.00 83.12 184 ILE A C 1
ATOM 1504 O O . ILE A 1 184 ? 30.270 1.376 -22.264 1.00 83.12 184 ILE A O 1
ATOM 1508 N N . MET A 1 185 ? 30.296 0.944 -20.074 1.00 85.06 185 MET A N 1
ATOM 1509 C CA . MET A 1 185 ? 31.584 0.244 -20.107 1.00 85.06 185 MET A CA 1
ATOM 1510 C C . MET A 1 185 ? 31.551 -1.051 -20.921 1.00 85.06 185 MET A C 1
ATOM 1512 O O . MET A 1 185 ? 32.503 -1.350 -21.630 1.00 85.06 185 MET A O 1
ATOM 1516 N N . THR A 1 186 ? 30.468 -1.822 -20.851 1.00 81.12 186 THR A N 1
ATOM 1517 C CA . THR A 1 186 ? 30.342 -3.065 -21.631 1.00 81.12 186 THR A CA 1
ATOM 1518 C C . THR A 1 186 ? 30.259 -2.775 -23.127 1.00 81.12 186 THR A C 1
ATOM 1520 O O . THR A 1 186 ? 31.027 -3.353 -23.894 1.00 81.12 186 THR A O 1
ATOM 1523 N N . GLY A 1 187 ? 29.415 -1.824 -23.544 1.00 82.31 187 GLY A N 1
ATOM 1524 C CA . GLY A 1 187 ? 29.322 -1.417 -24.950 1.00 82.31 187 GLY A CA 1
ATOM 1525 C C . GLY A 1 187 ? 30.629 -0.831 -25.494 1.00 82.31 187 GLY A C 1
ATOM 1526 O O . GLY A 1 187 ? 31.075 -1.197 -26.583 1.00 82.31 187 GLY A O 1
ATOM 1527 N N . THR A 1 188 ? 31.278 0.040 -24.716 1.00 84.12 188 THR A N 1
ATOM 1528 C CA . THR A 1 188 ? 32.553 0.668 -25.107 1.00 84.12 188 THR A CA 1
ATOM 1529 C C . THR A 1 188 ? 33.693 -0.342 -25.142 1.00 84.12 188 THR A C 1
ATOM 1531 O O . THR A 1 188 ? 34.459 -0.334 -26.096 1.00 84.12 188 THR A O 1
ATOM 1534 N N . GLY A 1 189 ? 33.770 -1.272 -24.187 1.00 85.81 189 GLY A N 1
ATOM 1535 C CA . GLY A 1 189 ? 34.766 -2.345 -24.185 1.00 85.81 189 GLY A CA 1
ATOM 1536 C C . GLY A 1 189 ? 34.683 -3.233 -25.429 1.00 85.81 189 GLY A C 1
ATOM 1537 O O . GLY A 1 189 ? 35.702 -3.472 -26.072 1.00 85.81 189 GLY A O 1
ATOM 1538 N N . ILE A 1 190 ? 33.470 -3.653 -25.817 1.00 84.75 190 ILE A N 1
ATOM 1539 C CA . ILE A 1 190 ? 33.245 -4.434 -27.048 1.00 84.75 190 ILE A CA 1
ATOM 1540 C C . ILE A 1 190 ? 33.716 -3.649 -28.279 1.00 84.75 190 ILE A C 1
ATOM 1542 O O . ILE A 1 190 ? 34.393 -4.202 -29.143 1.00 84.75 190 ILE A O 1
ATOM 1546 N N . SER A 1 191 ? 33.402 -2.355 -28.343 1.00 85.12 191 SER A N 1
ATOM 1547 C CA . SER A 1 191 ? 33.720 -1.524 -29.511 1.00 85.12 191 SER A CA 1
ATOM 1548 C C . SER A 1 191 ? 35.199 -1.155 -29.603 1.00 85.12 191 SER A C 1
ATOM 1550 O O . SER A 1 191 ? 35.740 -1.110 -30.700 1.00 85.12 191 SER A O 1
ATOM 1552 N N . ILE A 1 192 ? 35.880 -0.963 -28.470 1.00 86.06 192 ILE A N 1
ATOM 1553 C CA . ILE A 1 192 ? 37.332 -0.746 -28.429 1.00 86.06 192 ILE A CA 1
ATOM 1554 C C . ILE A 1 192 ? 38.064 -1.994 -28.925 1.00 86.06 192 ILE A C 1
ATOM 1556 O O . ILE A 1 192 ? 38.960 -1.879 -29.756 1.00 86.06 192 ILE A O 1
ATOM 1560 N N . LEU A 1 193 ? 37.674 -3.184 -28.455 1.00 87.62 193 LEU A N 1
ATOM 1561 C CA . LEU A 1 193 ? 38.267 -4.442 -28.921 1.00 87.62 193 LEU A CA 1
ATOM 1562 C C . LEU A 1 193 ? 38.022 -4.652 -30.418 1.00 87.62 193 LEU A C 1
ATOM 1564 O O . LEU A 1 193 ? 38.946 -5.006 -31.146 1.00 87.62 193 LEU A O 1
ATOM 1568 N N . ALA A 1 194 ? 36.801 -4.387 -30.881 1.00 86.56 194 ALA A N 1
ATOM 1569 C CA . ALA A 1 194 ? 36.456 -4.459 -32.293 1.00 86.56 194 ALA A CA 1
ATOM 1570 C C . ALA A 1 194 ? 37.285 -3.485 -33.144 1.00 86.56 194 ALA A C 1
ATOM 1572 O O . ALA A 1 194 ? 37.885 -3.914 -34.125 1.00 86.56 194 ALA A O 1
ATOM 1573 N N . GLY A 1 195 ? 37.371 -2.211 -32.752 1.00 85.88 195 GLY A N 1
ATOM 1574 C CA . GLY A 1 195 ? 38.131 -1.197 -33.487 1.00 85.88 195 GLY A CA 1
ATOM 1575 C C . GLY A 1 195 ? 39.635 -1.472 -33.498 1.00 85.88 195 GLY A C 1
ATOM 1576 O O . GLY A 1 195 ? 40.288 -1.335 -34.528 1.00 85.88 195 GLY A O 1
ATOM 1577 N N . LEU A 1 196 ? 40.190 -1.959 -32.383 1.00 87.44 196 LEU A N 1
ATOM 1578 C CA . LEU A 1 196 ? 41.580 -2.415 -32.329 1.00 87.44 196 LEU A CA 1
ATOM 1579 C C . LEU A 1 196 ? 41.842 -3.532 -33.339 1.00 87.44 196 LEU A C 1
ATOM 1581 O O . LEU A 1 196 ? 42.818 -3.464 -34.076 1.00 87.44 196 LEU A O 1
ATOM 1585 N N . ILE A 1 197 ? 40.983 -4.550 -33.387 1.00 89.38 197 ILE A N 1
ATOM 1586 C CA . ILE A 1 197 ? 41.190 -5.718 -34.248 1.00 89.38 197 ILE A CA 1
ATOM 1587 C C . ILE A 1 197 ? 40.937 -5.365 -35.718 1.00 89.38 197 ILE A C 1
ATOM 1589 O O . ILE A 1 197 ? 41.809 -5.587 -36.555 1.00 89.38 197 ILE A O 1
ATOM 1593 N N . PHE A 1 198 ? 39.760 -4.826 -36.035 1.00 90.50 198 PHE A N 1
ATOM 1594 C CA . PHE A 1 198 ? 39.284 -4.677 -37.412 1.00 90.50 198 PHE A CA 1
ATOM 1595 C C . PHE A 1 198 ? 39.731 -3.384 -38.093 1.00 90.50 198 PHE A C 1
ATOM 1597 O O . PHE A 1 198 ? 39.882 -3.399 -39.311 1.00 90.50 198 PHE A O 1
ATOM 1604 N N . ASP A 1 199 ? 39.986 -2.308 -37.340 1.00 87.56 199 ASP A N 1
ATOM 1605 C CA . ASP A 1 199 ? 40.282 -0.986 -37.912 1.00 87.56 199 ASP A CA 1
ATOM 1606 C C . ASP A 1 199 ? 41.742 -0.543 -37.730 1.00 87.56 199 ASP A C 1
ATOM 1608 O O . ASP A 1 199 ? 42.195 0.369 -38.426 1.00 87.56 199 ASP A O 1
ATOM 1612 N N . ILE A 1 200 ? 42.490 -1.190 -36.825 1.00 87.94 200 ILE A N 1
ATOM 1613 C CA . ILE A 1 200 ? 43.899 -0.869 -36.551 1.00 87.94 200 ILE A CA 1
ATOM 1614 C C . ILE A 1 200 ? 44.817 -2.057 -36.871 1.00 87.94 200 ILE A C 1
ATOM 1616 O O . ILE A 1 200 ? 45.646 -1.972 -37.771 1.00 87.94 200 ILE A O 1
ATOM 1620 N N . ILE A 1 201 ? 44.670 -3.181 -36.165 1.00 89.00 201 ILE A N 1
ATOM 1621 C CA . ILE A 1 201 ? 45.600 -4.317 -36.243 1.00 89.00 201 ILE A CA 1
ATOM 1622 C C . ILE A 1 201 ? 45.526 -5.000 -37.612 1.00 89.00 201 ILE A C 1
ATOM 1624 O O . ILE A 1 201 ? 46.544 -5.102 -38.288 1.00 89.00 201 ILE A O 1
ATOM 1628 N N . LEU A 1 202 ? 44.348 -5.462 -38.046 1.00 88.31 202 LEU A N 1
ATOM 1629 C CA . LEU A 1 202 ? 44.216 -6.164 -39.329 1.00 88.31 202 LEU A CA 1
ATOM 1630 C C . LEU A 1 202 ? 44.629 -5.288 -40.531 1.00 88.31 202 LEU A C 1
ATOM 1632 O O . LEU A 1 202 ? 45.418 -5.773 -41.349 1.00 88.31 202 LEU A O 1
ATOM 1636 N N . PRO A 1 203 ? 44.211 -4.007 -40.619 1.00 87.69 203 PRO A N 1
ATOM 1637 C CA . PRO A 1 203 ? 44.704 -3.089 -41.642 1.00 87.69 203 PRO A CA 1
ATOM 1638 C C . PRO A 1 203 ? 46.220 -2.891 -41.617 1.00 87.69 203 PRO A C 1
ATOM 1640 O O . PRO A 1 203 ? 46.829 -2.862 -42.684 1.00 87.69 203 PRO A O 1
ATOM 1643 N N . ALA A 1 204 ? 46.852 -2.811 -40.439 1.00 85.62 204 ALA A N 1
ATOM 1644 C CA . ALA A 1 204 ? 48.308 -2.669 -40.331 1.00 85.62 204 ALA A CA 1
ATOM 1645 C C . ALA A 1 204 ? 49.075 -3.854 -40.948 1.00 85.62 204 ALA A C 1
ATOM 1647 O O . ALA A 1 204 ? 50.176 -3.668 -41.461 1.00 85.62 204 ALA A O 1
ATOM 1648 N N . PHE A 1 205 ? 48.479 -5.051 -40.955 1.00 86.50 205 PHE A N 1
ATOM 1649 C CA . PHE A 1 205 ? 49.003 -6.240 -41.641 1.00 86.50 205 PHE A CA 1
ATOM 1650 C C . PHE A 1 205 ? 48.528 -6.370 -43.101 1.00 86.50 205 PHE A C 1
ATOM 1652 O O . PHE A 1 205 ? 48.741 -7.405 -43.729 1.00 86.50 205 PHE A O 1
ATOM 1659 N N . GLY A 1 206 ? 47.864 -5.350 -43.651 1.00 83.06 206 GLY A N 1
ATOM 1660 C CA . GLY A 1 206 ? 47.362 -5.339 -45.026 1.00 83.06 206 GLY A CA 1
ATOM 1661 C C . GLY A 1 206 ? 46.054 -6.111 -45.243 1.00 83.06 206 GLY A C 1
ATOM 1662 O O . GLY A 1 206 ? 45.625 -6.264 -46.385 1.00 83.06 206 GLY A O 1
ATOM 1663 N N . ASN A 1 207 ? 45.388 -6.589 -44.184 1.00 85.31 207 ASN A N 1
ATOM 1664 C CA . ASN A 1 207 ? 44.136 -7.340 -44.299 1.00 85.31 207 ASN A CA 1
ATOM 1665 C C . ASN A 1 207 ? 42.909 -6.437 -44.094 1.00 85.31 207 ASN A C 1
ATOM 1667 O O . ASN A 1 207 ? 42.547 -6.096 -42.970 1.00 85.31 207 ASN A O 1
ATOM 1671 N N . PHE A 1 208 ? 42.218 -6.116 -45.190 1.00 85.19 208 PHE A N 1
ATOM 1672 C CA . PHE A 1 208 ? 41.022 -5.258 -45.195 1.00 85.19 208 PHE A CA 1
ATOM 1673 C C . PHE A 1 208 ? 39.698 -6.029 -45.351 1.00 85.19 208 PHE A C 1
ATOM 1675 O O . PHE A 1 208 ? 38.629 -5.422 -45.434 1.00 85.19 208 PHE A O 1
ATOM 1682 N N . THR A 1 209 ? 39.729 -7.367 -45.352 1.00 85.00 209 THR A N 1
ATOM 1683 C CA . THR A 1 209 ? 38.554 -8.228 -45.613 1.00 85.00 209 THR A CA 1
ATOM 1684 C C . THR A 1 209 ? 37.397 -7.953 -44.649 1.00 85.00 209 THR A C 1
ATOM 1686 O O . THR A 1 209 ? 36.229 -7.900 -45.039 1.00 85.00 209 THR A O 1
ATOM 1689 N N . PHE A 1 210 ? 37.727 -7.740 -43.376 1.00 87.12 210 PHE A N 1
ATOM 1690 C CA . PHE A 1 210 ? 36.766 -7.548 -42.289 1.00 87.12 210 PHE A CA 1
ATOM 1691 C C . PHE A 1 210 ? 36.603 -6.085 -41.867 1.00 87.12 210 PHE A C 1
ATOM 1693 O O . PHE A 1 210 ? 35.907 -5.803 -40.897 1.00 87.12 210 PHE A O 1
ATOM 1700 N N . TYR A 1 211 ? 37.190 -5.147 -42.612 1.00 86.19 211 TYR A N 1
ATOM 1701 C CA . TYR A 1 211 ? 37.198 -3.721 -42.273 1.00 86.19 211 TYR A CA 1
ATOM 1702 C C . TYR A 1 211 ? 35.783 -3.119 -42.150 1.00 86.19 211 TYR A C 1
ATOM 1704 O O . TYR A 1 211 ? 35.540 -2.169 -41.418 1.00 86.19 211 TYR A O 1
ATOM 1712 N N . TRP A 1 212 ? 34.790 -3.712 -42.820 1.00 88.00 212 TRP A N 1
ATOM 1713 C CA . TRP A 1 212 ? 33.397 -3.263 -42.749 1.00 88.00 212 TRP A CA 1
ATOM 1714 C C . TRP A 1 212 ? 32.720 -3.560 -41.401 1.00 88.00 212 TRP A C 1
ATOM 1716 O O . TRP A 1 212 ? 31.666 -2.988 -41.124 1.00 88.00 212 TRP A O 1
ATOM 1726 N N . LEU A 1 213 ? 33.301 -4.432 -40.567 1.00 88.50 213 LEU A N 1
ATOM 1727 C CA . LEU A 1 213 ? 32.771 -4.765 -39.243 1.00 88.50 213 LEU A CA 1
ATOM 1728 C C . LEU A 1 213 ? 33.016 -3.661 -38.206 1.00 88.50 213 LEU A C 1
ATOM 1730 O O . LEU A 1 213 ? 32.243 -3.576 -37.254 1.00 88.50 213 LEU A O 1
ATOM 1734 N N . GLY A 1 214 ? 34.022 -2.799 -38.386 1.00 87.25 214 GLY A N 1
ATOM 1735 C CA . GLY A 1 214 ? 34.352 -1.719 -37.445 1.00 87.25 214 GLY A CA 1
ATOM 1736 C C . GLY A 1 214 ? 33.167 -0.791 -37.132 1.00 87.25 214 GLY A C 1
ATOM 1737 O O . GLY A 1 214 ? 32.739 -0.700 -35.973 1.00 87.25 214 GLY A O 1
ATOM 1738 N N . PRO A 1 215 ? 32.529 -0.177 -38.149 1.00 88.25 215 PRO A N 1
ATOM 1739 C CA . PRO A 1 215 ? 31.334 0.645 -37.952 1.00 88.25 215 PRO A CA 1
ATOM 1740 C C . PRO A 1 215 ? 30.136 -0.137 -37.386 1.00 88.25 215 PRO A C 1
ATOM 1742 O O . PRO A 1 215 ? 29.389 0.377 -36.549 1.00 88.25 215 PRO A O 1
ATOM 1745 N N . VAL A 1 216 ? 29.955 -1.396 -37.803 1.00 87.31 216 VAL A N 1
ATOM 1746 C CA . VAL A 1 216 ? 28.859 -2.263 -37.330 1.00 87.31 216 VAL A CA 1
ATOM 1747 C C . VAL A 1 216 ? 28.990 -2.528 -35.830 1.00 87.31 216 VAL A C 1
ATOM 1749 O O . VAL A 1 216 ? 28.039 -2.326 -35.078 1.00 87.31 216 VAL A O 1
ATOM 1752 N N . LEU A 1 217 ? 30.178 -2.919 -35.372 1.00 86.75 217 LEU A N 1
ATOM 1753 C CA . LEU A 1 217 ? 30.432 -3.232 -33.966 1.00 86.75 217 LEU A CA 1
ATOM 1754 C C . LEU A 1 217 ? 30.444 -1.974 -33.092 1.00 86.75 217 LEU A C 1
ATOM 1756 O O . LEU A 1 217 ? 29.925 -2.005 -31.979 1.00 86.75 217 LEU A O 1
ATOM 1760 N N . THR A 1 218 ? 30.901 -0.837 -33.619 1.00 85.25 218 THR A N 1
ATOM 1761 C CA . THR A 1 218 ? 30.819 0.465 -32.929 1.00 85.25 218 THR A CA 1
ATOM 1762 C C . THR A 1 218 ? 29.370 0.915 -32.692 1.00 85.25 218 THR A C 1
ATOM 1764 O O . THR A 1 218 ? 29.066 1.622 -31.730 1.00 85.25 218 THR A O 1
ATOM 1767 N N . SER A 1 219 ? 28.428 0.440 -33.504 1.00 84.75 219 SER A N 1
ATOM 1768 C CA . SER A 1 219 ? 26.996 0.719 -33.327 1.00 84.75 219 SER A CA 1
ATOM 1769 C C . SER A 1 219 ? 26.392 -0.012 -32.124 1.00 84.75 219 SER A C 1
ATOM 1771 O O . SER A 1 219 ? 25.393 0.438 -31.555 1.00 84.75 219 SER A O 1
ATOM 1773 N N . ILE A 1 220 ? 27.030 -1.098 -31.666 1.00 83.44 220 ILE A N 1
ATOM 1774 C CA . ILE A 1 220 ? 26.692 -1.760 -30.398 1.00 83.44 220 ILE A CA 1
ATOM 1775 C C . ILE A 1 220 ? 26.988 -0.810 -29.236 1.00 83.44 220 ILE A C 1
ATOM 1777 O O . ILE A 1 220 ? 26.138 -0.636 -28.363 1.00 83.44 220 ILE A O 1
ATOM 1781 N N . PHE A 1 221 ? 28.143 -0.134 -29.245 1.00 84.56 221 PHE A N 1
ATOM 1782 C CA . PHE A 1 221 ? 28.445 0.924 -28.278 1.00 84.56 221 PHE A CA 1
ATOM 1783 C C . PHE A 1 221 ? 27.393 2.034 -28.308 1.00 84.56 221 PHE A C 1
ATOM 1785 O O . PHE A 1 221 ? 26.848 2.368 -27.252 1.00 84.56 221 PHE A O 1
ATOM 1792 N N . VAL A 1 222 ? 27.064 2.556 -29.497 1.00 85.69 222 VAL A N 1
ATOM 1793 C CA . VAL A 1 222 ? 26.061 3.623 -29.634 1.00 85.69 222 VAL A CA 1
ATOM 1794 C C . VAL A 1 222 ? 24.722 3.180 -29.030 1.00 85.69 222 VAL A C 1
ATOM 1796 O O . VAL A 1 222 ? 24.110 3.914 -28.257 1.00 85.69 222 VAL A O 1
ATOM 1799 N N . THR A 1 223 ? 24.312 1.938 -29.281 1.00 82.69 223 THR A N 1
ATOM 1800 C CA . THR A 1 223 ? 23.068 1.368 -28.748 1.00 82.69 223 THR A CA 1
ATOM 1801 C C . THR A 1 223 ? 23.106 1.205 -27.224 1.00 82.69 223 THR A C 1
ATOM 1803 O O . THR A 1 223 ? 22.174 1.618 -26.536 1.00 82.69 223 THR A O 1
ATOM 1806 N N . PHE A 1 224 ? 24.185 0.650 -26.662 1.00 80.75 224 PHE A N 1
ATOM 1807 C CA . PHE A 1 224 ? 24.323 0.426 -25.215 1.00 80.75 224 PHE A CA 1
ATOM 1808 C C . PHE A 1 224 ? 24.413 1.734 -24.422 1.00 80.75 224 PHE A C 1
ATOM 1810 O O . PHE A 1 224 ? 23.840 1.853 -23.335 1.00 80.75 224 PHE A O 1
ATOM 1817 N N . THR A 1 225 ? 25.119 2.732 -24.952 1.00 79.38 225 THR A N 1
ATOM 1818 C CA . THR A 1 225 ? 25.230 4.043 -24.309 1.00 79.38 225 THR A CA 1
ATOM 1819 C C . THR A 1 225 ? 23.948 4.862 -24.474 1.00 79.38 225 THR A C 1
ATOM 1821 O O . THR A 1 225 ? 23.495 5.440 -23.487 1.00 79.38 225 THR A O 1
ATOM 1824 N N . ALA A 1 226 ? 23.280 4.818 -25.635 1.00 78.81 226 ALA A N 1
ATOM 1825 C CA . ALA A 1 226 ? 21.939 5.389 -25.802 1.00 78.81 226 ALA A CA 1
ATOM 1826 C C . ALA A 1 226 ? 20.950 4.776 -24.801 1.00 78.81 226 ALA A C 1
ATOM 1828 O O . ALA A 1 226 ? 20.242 5.493 -24.093 1.00 78.81 226 ALA A O 1
ATOM 1829 N N . TYR A 1 227 ? 20.973 3.449 -24.666 1.00 73.44 227 TYR A N 1
ATOM 1830 C CA . TYR A 1 227 ? 20.185 2.730 -23.675 1.00 73.44 227 TYR A CA 1
ATOM 1831 C C . TYR A 1 227 ? 20.454 3.227 -22.244 1.00 73.44 227 TYR A C 1
ATOM 1833 O O . TYR A 1 227 ? 19.514 3.525 -21.504 1.00 73.44 227 TYR A O 1
ATOM 1841 N N . SER A 1 228 ? 21.723 3.368 -21.854 1.00 72.44 228 SER A N 1
ATOM 1842 C CA . SER A 1 228 ? 22.094 3.862 -20.523 1.00 72.44 228 SER A CA 1
ATOM 1843 C C . SER A 1 228 ? 21.595 5.285 -20.238 1.00 72.44 228 SER A C 1
ATOM 1845 O O . SER A 1 228 ? 21.245 5.596 -19.094 1.00 72.44 228 SER A O 1
ATOM 1847 N N . ILE A 1 229 ? 21.569 6.146 -21.260 1.00 71.38 229 ILE A N 1
ATOM 1848 C CA . ILE A 1 229 ? 21.105 7.536 -21.157 1.00 71.38 229 ILE A CA 1
ATOM 1849 C C . ILE A 1 229 ? 19.581 7.575 -20.997 1.00 71.38 229 ILE A C 1
ATOM 1851 O O . ILE A 1 229 ? 19.070 8.207 -20.073 1.00 71.38 229 ILE A O 1
ATOM 1855 N N . PHE A 1 230 ? 18.840 6.860 -21.846 1.00 68.00 230 PHE A N 1
ATOM 1856 C CA . PHE A 1 230 ? 17.380 6.953 -21.850 1.00 68.00 230 PHE A CA 1
ATOM 1857 C C . PHE A 1 230 ? 16.686 6.226 -20.700 1.00 68.00 230 PHE A C 1
ATOM 1859 O O . PHE A 1 230 ? 15.632 6.684 -20.251 1.00 68.00 230 PHE A O 1
ATOM 1866 N N . LYS A 1 231 ? 17.285 5.140 -20.187 1.00 61.75 231 LYS A N 1
ATOM 1867 C CA . LYS A 1 231 ? 16.728 4.321 -19.097 1.00 61.75 231 LYS A CA 1
ATOM 1868 C C . LYS A 1 231 ? 16.329 5.134 -17.863 1.00 61.75 231 LYS A C 1
ATOM 1870 O O . LYS A 1 231 ? 15.544 4.644 -17.058 1.00 61.75 231 LYS A O 1
ATOM 1875 N N . HIS A 1 232 ? 16.862 6.344 -17.700 1.00 54.47 232 HIS A N 1
ATOM 1876 C CA . HIS A 1 232 ? 16.656 7.105 -16.484 1.00 54.47 232 HIS A CA 1
ATOM 1877 C C . HIS A 1 232 ? 15.670 8.254 -16.527 1.00 54.47 232 HIS A C 1
ATOM 1879 O O . HIS A 1 232 ? 15.302 8.657 -15.435 1.00 54.47 232 HIS A O 1
ATOM 1885 N N . HIS A 1 233 ? 15.200 8.764 -17.669 1.00 54.81 233 HIS A N 1
ATOM 1886 C CA . HIS A 1 233 ? 14.347 9.966 -17.608 1.00 54.81 233 HIS A CA 1
ATOM 1887 C C . HIS A 1 233 ? 13.219 10.088 -18.642 1.00 54.81 233 HIS A C 1
ATOM 1889 O O . HIS A 1 233 ? 12.534 11.108 -18.601 1.00 54.81 233 HIS A O 1
ATOM 1895 N N . LEU A 1 234 ? 12.958 9.109 -19.526 1.00 42.47 234 LEU A N 1
ATOM 1896 C CA . LEU A 1 234 ? 11.718 9.179 -20.325 1.00 42.47 234 LEU A CA 1
ATOM 1897 C C . LEU A 1 234 ? 10.997 7.884 -20.654 1.00 42.47 234 LEU A C 1
ATOM 1899 O O . LEU A 1 234 ? 9.784 7.944 -20.783 1.00 42.47 234 LEU A O 1
ATOM 1903 N N . PHE A 1 235 ? 11.664 6.744 -20.777 1.00 46.59 235 PHE A N 1
ATOM 1904 C CA . PHE A 1 235 ? 10.962 5.503 -21.084 1.00 46.59 235 PHE A CA 1
ATOM 1905 C C . PHE A 1 235 ? 11.755 4.329 -20.537 1.00 46.59 235 PHE A C 1
ATOM 1907 O O . PHE 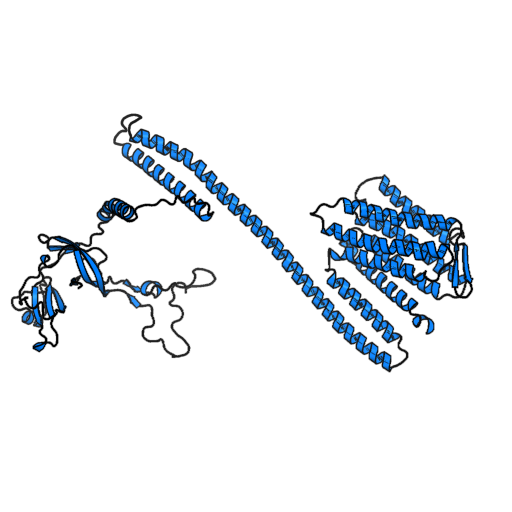A 1 235 ? 12.980 4.264 -20.678 1.00 46.59 235 PHE A O 1
ATOM 1914 N N . SER A 1 236 ? 11.064 3.389 -19.897 1.00 56.66 236 SER A N 1
ATOM 1915 C CA . SER A 1 236 ? 11.711 2.153 -19.483 1.00 56.66 236 SER A CA 1
ATOM 1916 C C . SER A 1 236 ? 12.349 1.461 -20.692 1.00 56.66 236 SER A C 1
ATOM 1918 O O . SER A 1 236 ? 11.847 1.518 -21.817 1.00 56.66 236 SER A O 1
ATOM 1920 N N . LEU A 1 237 ? 13.453 0.757 -20.436 1.00 56.94 237 LEU A N 1
ATOM 1921 C CA . LEU A 1 237 ? 14.186 -0.055 -21.411 1.00 56.94 237 LEU A CA 1
ATOM 1922 C C . LEU A 1 237 ? 13.282 -0.848 -22.358 1.00 56.94 237 LEU A C 1
ATOM 1924 O O . LEU A 1 237 ? 13.602 -1.000 -23.532 1.00 56.94 237 LEU A O 1
ATOM 1928 N N . LYS A 1 238 ? 12.182 -1.388 -21.822 1.00 61.09 238 LYS A N 1
ATOM 1929 C CA . LYS A 1 238 ? 11.264 -2.230 -22.577 1.00 61.09 238 LYS A CA 1
ATOM 1930 C C . LYS A 1 238 ? 10.635 -1.463 -23.736 1.00 61.09 238 LYS A C 1
ATOM 1932 O O . LYS A 1 238 ? 10.539 -2.030 -24.815 1.00 61.09 238 LYS A O 1
ATOM 1937 N N . VAL A 1 239 ? 10.252 -0.200 -23.538 1.00 68.62 239 VAL A N 1
ATOM 1938 C CA . VAL A 1 239 ? 9.616 0.622 -24.581 1.00 68.62 239 VAL A CA 1
ATOM 1939 C C . VAL A 1 239 ? 10.614 0.917 -25.691 1.00 68.62 239 VAL A C 1
ATOM 1941 O O . VAL A 1 239 ? 10.340 0.621 -26.843 1.00 68.62 239 VAL A O 1
ATOM 1944 N N . ILE A 1 240 ? 11.811 1.387 -25.342 1.00 62.59 240 ILE A N 1
ATOM 1945 C CA . ILE A 1 240 ? 12.827 1.778 -26.330 1.00 62.59 240 ILE A CA 1
ATOM 1946 C C . ILE A 1 240 ? 13.341 0.566 -27.107 1.00 62.59 240 ILE A C 1
ATOM 1948 O O . ILE A 1 240 ? 13.482 0.630 -28.322 1.00 62.59 240 ILE A O 1
ATOM 1952 N N . ALA A 1 241 ? 13.595 -0.558 -26.430 1.00 63.44 241 ALA A N 1
ATOM 1953 C CA . ALA A 1 241 ? 13.990 -1.794 -27.102 1.00 63.44 241 ALA A CA 1
ATOM 1954 C C . ALA A 1 241 ? 12.894 -2.289 -28.054 1.00 63.44 241 ALA A C 1
ATOM 1956 O O . ALA A 1 241 ? 13.197 -2.755 -29.148 1.00 63.44 241 ALA A O 1
ATOM 1957 N N . THR A 1 242 ? 11.629 -2.148 -27.654 1.00 76.06 242 THR A N 1
ATOM 1958 C CA . THR A 1 242 ? 10.471 -2.504 -28.475 1.00 76.06 242 THR A CA 1
ATOM 1959 C C . THR A 1 242 ? 10.327 -1.588 -29.688 1.00 76.06 242 THR A C 1
ATOM 1961 O O . THR A 1 242 ? 10.156 -2.082 -30.797 1.00 76.06 242 THR A O 1
ATOM 1964 N N . GLU A 1 243 ? 10.420 -0.272 -29.494 1.00 74.44 243 GLU A N 1
ATOM 1965 C CA . GLU A 1 243 ? 10.356 0.726 -30.565 1.00 74.44 243 GLU A CA 1
ATOM 1966 C C . GLU A 1 243 ? 11.482 0.525 -31.571 1.00 74.44 243 GLU A C 1
ATOM 1968 O O . GLU A 1 243 ? 11.238 0.494 -32.771 1.00 74.44 243 GLU A O 1
ATOM 1973 N N . LEU A 1 244 ? 12.708 0.325 -31.088 1.00 66.81 244 LEU A N 1
ATOM 1974 C CA . LEU A 1 244 ? 13.883 0.139 -31.928 1.00 66.81 244 LEU A CA 1
ATOM 1975 C C . LEU A 1 244 ? 13.824 -1.193 -32.679 1.00 66.81 244 LEU A C 1
ATOM 1977 O O . LEU A 1 244 ? 14.111 -1.229 -33.872 1.00 66.81 244 LEU A O 1
ATOM 1981 N N . PHE A 1 245 ? 13.398 -2.276 -32.022 1.00 77.44 245 PHE A N 1
ATOM 1982 C CA . PHE A 1 245 ? 13.187 -3.566 -32.680 1.00 77.44 245 PHE A CA 1
ATOM 1983 C C . PHE A 1 245 ? 12.095 -3.483 -33.751 1.00 77.44 245 PHE A C 1
ATOM 1985 O O . PHE A 1 245 ? 12.318 -3.919 -34.878 1.00 77.44 245 PHE A O 1
ATOM 1992 N N . ALA A 1 246 ? 10.943 -2.884 -33.429 1.00 83.81 246 ALA A N 1
ATOM 1993 C CA . ALA A 1 246 ? 9.854 -2.682 -34.381 1.00 83.81 246 ALA A CA 1
ATOM 1994 C C . ALA A 1 246 ? 10.312 -1.819 -35.560 1.00 83.81 246 ALA A C 1
ATOM 1996 O O . ALA A 1 246 ? 10.093 -2.186 -36.708 1.00 83.81 246 ALA A O 1
ATOM 1997 N N . PHE A 1 247 ? 11.026 -0.728 -35.291 1.00 79.00 247 PHE A N 1
ATOM 1998 C CA . PHE A 1 247 ? 11.545 0.163 -36.317 1.00 79.00 247 PHE A CA 1
ATOM 1999 C C . PHE A 1 247 ? 12.581 -0.516 -37.222 1.00 79.00 247 PHE A C 1
ATOM 2001 O O . PHE A 1 247 ? 12.494 -0.386 -38.440 1.00 79.00 247 PHE A O 1
ATOM 2008 N N . LEU A 1 248 ? 13.529 -1.280 -36.667 1.00 77.50 248 LEU A N 1
ATOM 2009 C CA . LEU A 1 248 ? 14.494 -2.051 -37.460 1.00 77.50 248 LEU A CA 1
ATOM 2010 C C . LEU A 1 248 ? 13.803 -3.122 -38.308 1.00 77.50 248 LEU A C 1
ATOM 2012 O O . LEU A 1 248 ? 14.151 -3.292 -39.476 1.00 77.50 248 LEU A O 1
ATOM 2016 N N . LEU A 1 249 ? 12.810 -3.815 -37.746 1.00 82.94 249 LEU A N 1
ATOM 2017 C CA . LEU A 1 249 ? 11.997 -4.789 -38.469 1.00 82.94 249 LEU A CA 1
ATOM 2018 C C . LEU A 1 249 ? 11.246 -4.117 -39.628 1.00 82.94 249 LEU A C 1
ATOM 2020 O O . LEU A 1 249 ? 11.259 -4.622 -40.748 1.00 82.94 249 LEU A O 1
ATOM 2024 N N . TRP A 1 250 ? 10.634 -2.958 -39.384 1.00 90.12 250 TRP A N 1
ATOM 2025 C CA . TRP A 1 250 ? 9.944 -2.174 -40.406 1.00 90.12 250 TRP A CA 1
ATOM 2026 C C . TRP A 1 250 ? 10.899 -1.702 -41.492 1.00 90.12 250 TRP A C 1
ATOM 2028 O O . TRP A 1 250 ? 10.593 -1.851 -42.668 1.00 90.12 250 TRP A O 1
ATOM 2038 N N . LEU A 1 251 ? 12.075 -1.197 -41.125 1.00 76.12 251 LEU A N 1
ATOM 2039 C CA . LEU A 1 251 ? 13.093 -0.779 -42.081 1.00 76.12 251 LEU A CA 1
ATOM 2040 C C . LEU A 1 251 ? 13.559 -1.953 -42.952 1.00 76.12 251 LEU A C 1
ATOM 2042 O O . LEU A 1 251 ? 13.657 -1.820 -44.170 1.00 76.12 251 LEU A O 1
ATOM 2046 N N . PHE A 1 252 ? 13.807 -3.109 -42.334 1.00 81.69 252 PHE A N 1
ATOM 2047 C CA . PHE A 1 252 ? 14.179 -4.337 -43.030 1.00 81.69 252 PHE A CA 1
ATOM 2048 C C . PHE A 1 252 ? 13.097 -4.771 -44.022 1.00 81.69 252 PHE A C 1
ATOM 2050 O O . PHE A 1 252 ? 13.397 -5.053 -45.181 1.00 81.69 252 PHE A O 1
ATOM 2057 N N . LEU A 1 253 ? 11.836 -4.793 -43.591 1.00 86.75 253 LEU A N 1
ATOM 2058 C CA . LEU A 1 253 ? 10.711 -5.202 -44.428 1.00 86.75 253 LEU A CA 1
ATOM 2059 C C . LEU A 1 253 ? 10.413 -4.196 -45.538 1.00 86.75 253 LEU A C 1
ATOM 2061 O O . LEU A 1 253 ? 10.115 -4.604 -46.659 1.00 86.75 253 LEU A O 1
ATOM 2065 N N . LEU A 1 254 ? 10.556 -2.900 -45.265 1.00 83.81 254 LEU A N 1
ATOM 2066 C CA . LEU A 1 254 ? 10.437 -1.847 -46.266 1.00 83.81 254 LEU A CA 1
ATOM 2067 C C . LEU A 1 254 ? 11.524 -1.992 -47.332 1.00 83.81 254 LEU A C 1
ATOM 2069 O O . LEU A 1 254 ? 11.210 -2.018 -48.519 1.00 83.81 254 LEU A O 1
ATOM 2073 N N . ALA A 1 255 ? 12.785 -2.160 -46.920 1.00 76.88 255 ALA A N 1
ATOM 2074 C CA . ALA A 1 255 ? 13.886 -2.414 -47.841 1.00 76.88 255 ALA A CA 1
ATOM 2075 C C . ALA A 1 255 ? 13.613 -3.676 -48.672 1.00 76.88 255 ALA A C 1
ATOM 2077 O O . ALA A 1 255 ? 13.644 -3.620 -49.896 1.00 76.88 255 ALA A O 1
ATOM 2078 N N . ARG A 1 256 ? 13.234 -4.791 -48.038 1.00 83.38 256 ARG A N 1
ATOM 2079 C CA . ARG A 1 256 ? 12.897 -6.041 -48.739 1.00 83.38 256 ARG A CA 1
ATOM 2080 C C . ARG A 1 256 ? 11.750 -5.871 -49.744 1.00 83.38 256 ARG A C 1
ATOM 2082 O O . ARG A 1 256 ? 11.782 -6.483 -50.805 1.00 83.38 256 ARG A O 1
ATOM 2089 N N . THR A 1 257 ? 10.763 -5.031 -49.430 1.00 86.56 257 THR A N 1
ATOM 2090 C CA . THR A 1 257 ? 9.638 -4.721 -50.328 1.00 86.56 257 THR A CA 1
ATOM 2091 C C . THR A 1 257 ? 10.080 -3.871 -51.520 1.00 86.56 257 THR A C 1
ATOM 2093 O O . THR A 1 257 ? 9.663 -4.120 -52.643 1.00 86.56 257 THR A O 1
ATOM 2096 N N . LEU A 1 258 ? 10.951 -2.881 -51.316 1.00 82.56 258 LEU A N 1
ATOM 2097 C CA . LEU A 1 258 ? 11.447 -2.025 -52.402 1.00 82.56 258 LEU A CA 1
ATOM 2098 C C . LEU A 1 258 ? 12.413 -2.753 -53.349 1.00 82.56 258 LEU A C 1
ATOM 2100 O O . LEU A 1 258 ? 12.568 -2.343 -54.496 1.00 82.56 258 LEU A O 1
ATOM 2104 N N . LEU A 1 259 ? 13.059 -3.816 -52.871 1.00 79.62 259 LEU A N 1
ATOM 2105 C CA . LEU A 1 259 ? 14.112 -4.541 -53.586 1.00 79.62 259 LEU A CA 1
ATOM 2106 C C . LEU A 1 259 ? 13.643 -5.837 -54.244 1.00 79.62 259 LEU A C 1
ATOM 2108 O O . LEU A 1 259 ? 14.415 -6.471 -54.959 1.00 79.62 259 LEU A O 1
ATOM 2112 N N . SER A 1 260 ? 12.394 -6.240 -54.017 1.00 86.19 260 SER A N 1
ATOM 2113 C CA . SER A 1 260 ? 11.822 -7.414 -54.672 1.00 86.19 260 SER A CA 1
ATOM 2114 C C . SER A 1 260 ? 11.708 -7.194 -56.180 1.00 86.19 260 SER A C 1
ATOM 2116 O O . SER A 1 260 ? 11.165 -6.178 -56.618 1.00 86.19 260 SER A O 1
ATOM 2118 N N . GLN A 1 261 ? 12.175 -8.161 -56.969 1.00 86.31 261 GLN A N 1
ATOM 2119 C CA . GLN A 1 261 ? 12.202 -8.054 -58.432 1.00 86.31 261 GLN A CA 1
ATOM 2120 C C . GLN A 1 261 ? 10.896 -8.512 -59.092 1.00 86.31 261 GLN A C 1
ATOM 2122 O O . GLN A 1 261 ? 10.642 -8.184 -60.250 1.00 86.31 261 GLN A O 1
ATOM 2127 N N . THR A 1 262 ? 10.052 -9.251 -58.365 1.00 92.38 262 THR A N 1
ATOM 2128 C CA . THR A 1 262 ? 8.763 -9.743 -58.865 1.00 92.38 262 THR A CA 1
ATOM 2129 C C . THR A 1 262 ? 7.596 -9.033 -58.191 1.00 92.38 262 THR A C 1
ATOM 2131 O O . THR A 1 262 ? 7.621 -8.748 -56.993 1.00 92.38 262 THR A O 1
ATOM 2134 N N . TRP A 1 263 ? 6.526 -8.795 -58.951 1.00 88.50 263 TRP A N 1
ATOM 2135 C CA . TRP A 1 263 ? 5.317 -8.158 -58.422 1.00 88.50 263 TRP A CA 1
ATOM 2136 C C . TRP A 1 263 ? 4.653 -8.998 -57.313 1.00 88.50 263 TRP A C 1
ATOM 2138 O O . TRP A 1 263 ? 4.091 -8.439 -56.374 1.00 88.50 263 TRP A O 1
ATOM 2148 N N . GLN A 1 264 ? 4.766 -10.333 -57.375 1.00 92.12 264 GLN A N 1
ATOM 2149 C CA . GLN A 1 264 ? 4.252 -11.255 -56.353 1.00 92.12 264 GLN A CA 1
ATOM 2150 C C . GLN A 1 264 ? 4.992 -11.101 -55.019 1.00 92.12 264 GLN A C 1
ATOM 2152 O O . GLN A 1 264 ? 4.352 -10.974 -53.975 1.00 92.12 264 GLN A O 1
ATOM 2157 N N . GLU A 1 265 ? 6.328 -11.064 -55.035 1.00 85.38 265 GLU A N 1
ATOM 2158 C CA . GLU A 1 265 ? 7.129 -10.824 -53.828 1.00 85.38 265 GLU A CA 1
ATOM 2159 C C . GLU A 1 265 ? 6.860 -9.443 -53.235 1.00 85.38 265 GLU A C 1
ATOM 2161 O O . GLU A 1 265 ? 6.786 -9.296 -52.016 1.00 85.38 265 GLU A O 1
ATOM 2166 N N . GLN A 1 266 ? 6.675 -8.439 -54.090 1.00 89.25 266 GLN A N 1
ATOM 2167 C CA . GLN 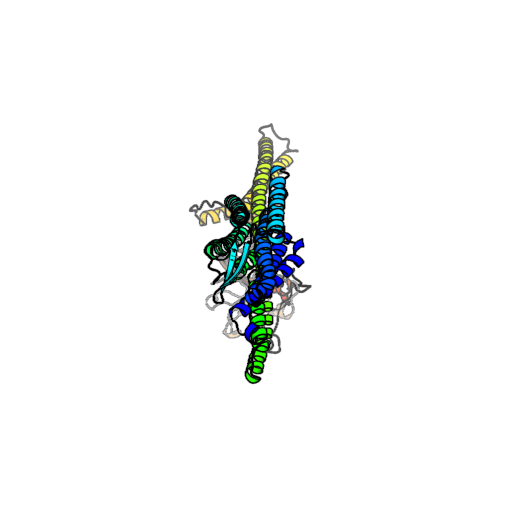A 1 266 ? 6.380 -7.068 -53.688 1.00 89.25 266 GLN A CA 1
ATOM 2168 C C . GLN A 1 266 ? 5.036 -6.979 -52.951 1.00 89.25 266 GLN A C 1
ATOM 2170 O O . GLN A 1 266 ? 4.930 -6.329 -51.911 1.00 89.25 266 GLN A O 1
ATOM 2175 N N . LEU A 1 267 ? 4.027 -7.709 -53.435 1.00 92.81 267 LEU A N 1
ATOM 2176 C CA . LEU A 1 267 ? 2.696 -7.779 -52.832 1.00 92.81 267 LEU A CA 1
ATOM 2177 C C . LEU A 1 267 ? 2.721 -8.535 -51.489 1.00 92.81 267 LEU A C 1
ATOM 2179 O O . LEU A 1 267 ? 2.157 -8.058 -50.501 1.00 92.81 267 LEU A O 1
ATOM 2183 N N . ILE A 1 268 ? 3.436 -9.665 -51.412 1.00 91.94 268 ILE A N 1
ATOM 2184 C CA . ILE A 1 268 ? 3.607 -10.439 -50.168 1.00 91.94 268 ILE A CA 1
ATOM 2185 C C . ILE A 1 268 ? 4.369 -9.621 -49.115 1.00 91.94 268 ILE A C 1
ATOM 2187 O O . ILE A 1 268 ? 3.893 -9.469 -47.988 1.00 91.94 268 ILE A O 1
ATOM 2191 N N . ASN A 1 269 ? 5.529 -9.061 -49.474 1.00 89.06 269 ASN A N 1
ATOM 2192 C CA . ASN A 1 269 ? 6.356 -8.273 -48.559 1.00 89.06 269 ASN A CA 1
ATOM 2193 C C . ASN A 1 269 ? 5.647 -6.983 -48.127 1.00 89.06 269 ASN A C 1
ATOM 2195 O O . ASN A 1 269 ? 5.692 -6.644 -46.946 1.00 89.06 269 ASN A O 1
ATOM 2199 N N . GLY A 1 270 ? 4.926 -6.314 -49.035 1.00 90.44 270 GLY A N 1
ATOM 2200 C CA . GLY A 1 270 ? 4.138 -5.121 -48.722 1.00 90.44 270 GLY A CA 1
ATOM 2201 C C . GLY A 1 270 ? 3.001 -5.406 -47.739 1.00 90.44 270 GLY A C 1
ATOM 2202 O O . GLY A 1 270 ? 2.815 -4.667 -46.772 1.00 90.44 270 GLY A O 1
ATOM 2203 N N . THR A 1 271 ? 2.289 -6.523 -47.917 1.00 93.50 271 THR A N 1
ATOM 2204 C CA . THR A 1 271 ? 1.236 -6.950 -46.980 1.00 93.50 271 THR A CA 1
ATOM 2205 C C . THR A 1 271 ? 1.822 -7.271 -45.602 1.00 93.50 271 THR A C 1
ATOM 2207 O O . THR A 1 271 ? 1.289 -6.842 -44.577 1.00 93.50 271 THR A O 1
ATOM 2210 N N . LEU A 1 272 ? 2.957 -7.975 -45.565 1.00 93.75 272 LEU A N 1
ATOM 2211 C CA . LEU A 1 272 ? 3.653 -8.320 -44.327 1.00 93.75 272 LEU A CA 1
ATOM 2212 C C . LEU A 1 272 ? 4.210 -7.072 -43.619 1.00 93.75 272 LEU A C 1
ATOM 2214 O O . LEU A 1 272 ? 4.088 -6.950 -42.401 1.00 93.75 272 LEU A O 1
ATOM 2218 N N . PHE A 1 273 ? 4.734 -6.099 -44.367 1.00 92.19 273 PHE A N 1
ATOM 2219 C CA . PHE A 1 273 ? 5.157 -4.802 -43.842 1.00 92.19 273 PHE A CA 1
ATOM 2220 C C . PHE A 1 273 ? 3.995 -4.066 -43.161 1.00 92.19 273 PHE A C 1
ATOM 2222 O O . PHE A 1 273 ? 4.118 -3.709 -41.990 1.00 92.19 273 PHE A O 1
ATOM 2229 N N . ILE A 1 274 ? 2.841 -3.930 -43.826 1.00 92.31 274 ILE A N 1
ATOM 2230 C CA . ILE A 1 274 ? 1.650 -3.279 -43.249 1.00 92.31 274 ILE A CA 1
ATOM 2231 C C . ILE A 1 274 ? 1.179 -4.008 -41.981 1.00 92.31 274 ILE A C 1
ATOM 2233 O O . ILE A 1 274 ? 0.916 -3.367 -40.960 1.00 92.31 274 ILE A O 1
ATOM 2237 N N . ALA A 1 275 ? 1.122 -5.343 -42.008 1.00 94.62 275 ALA A N 1
ATOM 2238 C CA . ALA A 1 275 ? 0.732 -6.142 -40.847 1.00 94.62 275 ALA A CA 1
ATOM 2239 C C . ALA A 1 275 ? 1.676 -5.916 -39.653 1.00 94.62 275 ALA A C 1
ATOM 2241 O O . ALA A 1 275 ? 1.223 -5.688 -38.529 1.00 94.62 275 ALA A O 1
ATOM 2242 N N . THR A 1 276 ? 2.990 -5.917 -39.891 1.00 93.19 276 THR A N 1
ATOM 2243 C CA . THR A 1 276 ? 3.980 -5.655 -38.836 1.00 93.19 276 THR A CA 1
ATOM 2244 C C . THR A 1 276 ? 3.966 -4.211 -38.344 1.00 93.19 276 THR A C 1
ATOM 2246 O O . THR A 1 276 ? 4.264 -3.988 -37.173 1.00 93.19 276 THR A O 1
ATOM 2249 N N . LEU A 1 277 ? 3.585 -3.239 -39.179 1.00 91.06 277 LEU A N 1
ATOM 2250 C CA . LEU A 1 277 ? 3.380 -1.841 -38.785 1.00 91.06 277 LEU A CA 1
ATOM 2251 C C . LEU A 1 277 ? 2.262 -1.716 -37.750 1.00 91.06 277 LEU A C 1
ATOM 2253 O O . LEU A 1 277 ? 2.460 -1.147 -36.676 1.00 91.06 277 LEU A O 1
ATOM 2257 N N . ILE A 1 278 ? 1.109 -2.323 -38.041 1.00 93.00 278 ILE A N 1
ATOM 2258 C CA . ILE A 1 278 ? -0.041 -2.341 -37.130 1.00 93.00 278 ILE A CA 1
ATOM 2259 C C . ILE A 1 278 ? 0.331 -3.062 -35.831 1.00 93.00 278 ILE A C 1
ATOM 2261 O O . ILE A 1 278 ? 0.117 -2.533 -34.738 1.00 93.00 278 ILE A O 1
ATOM 2265 N N . PHE A 1 279 ? 0.925 -4.253 -35.939 1.00 92.88 279 PHE A N 1
ATOM 2266 C CA . PHE A 1 279 ? 1.265 -5.059 -34.770 1.00 92.88 279 PHE A CA 1
ATOM 2267 C C . PHE A 1 279 ? 2.340 -4.395 -33.905 1.00 92.88 279 PHE A C 1
ATOM 2269 O O . PHE A 1 279 ? 2.211 -4.358 -32.684 1.00 92.88 279 PHE A O 1
ATOM 2276 N N . GLY A 1 280 ? 3.368 -3.807 -34.520 1.00 87.69 280 GLY A N 1
ATOM 2277 C CA . GLY A 1 280 ? 4.413 -3.080 -33.806 1.00 87.69 280 GLY A CA 1
ATOM 2278 C C . GLY A 1 280 ? 3.869 -1.843 -33.090 1.00 87.69 280 GLY A C 1
ATOM 2279 O O . GLY A 1 280 ? 4.205 -1.633 -31.929 1.00 87.69 280 GLY A O 1
ATOM 2280 N N . ALA A 1 281 ? 2.954 -1.083 -33.705 1.00 87.69 281 ALA A N 1
ATOM 2281 C CA . ALA A 1 281 ? 2.310 0.058 -33.050 1.00 87.69 281 ALA A CA 1
ATOM 2282 C C . ALA A 1 281 ? 1.475 -0.361 -31.823 1.00 87.69 281 ALA A C 1
ATOM 2284 O O . ALA A 1 281 ? 1.538 0.285 -30.773 1.00 87.69 281 ALA A O 1
ATOM 2285 N N . LEU A 1 282 ? 0.728 -1.468 -31.921 1.00 91.06 282 LEU A N 1
ATOM 2286 C CA . LEU A 1 282 ? -0.017 -2.035 -30.790 1.00 91.06 282 LEU A CA 1
ATOM 2287 C C . LEU A 1 282 ? 0.915 -2.521 -29.675 1.00 91.06 282 LEU A C 1
ATOM 2289 O O . LEU A 1 282 ? 0.645 -2.279 -28.497 1.00 91.06 282 LEU A O 1
ATOM 2293 N N . LEU A 1 283 ? 2.019 -3.172 -30.041 1.00 87.94 283 LEU A N 1
ATOM 2294 C CA . LEU A 1 283 ? 2.993 -3.706 -29.096 1.00 87.94 283 LEU A CA 1
ATOM 2295 C C . LEU A 1 283 ? 3.704 -2.570 -28.346 1.00 87.94 283 LEU A C 1
ATOM 2297 O O . LEU A 1 283 ? 3.761 -2.604 -27.119 1.00 87.94 283 LEU A O 1
ATOM 2301 N N . ILE A 1 284 ? 4.128 -1.511 -29.047 1.00 83.88 284 ILE A N 1
ATOM 2302 C CA . ILE A 1 284 ? 4.690 -0.296 -28.433 1.00 83.88 284 ILE A CA 1
ATOM 2303 C C . ILE A 1 284 ? 3.691 0.310 -27.438 1.00 83.88 284 ILE A C 1
ATOM 2305 O O . ILE A 1 284 ? 4.032 0.517 -26.272 1.00 83.88 284 ILE A O 1
ATOM 2309 N N . LYS A 1 285 ? 2.431 0.516 -27.850 1.00 87.12 285 LYS A N 1
ATOM 2310 C CA . LYS A 1 285 ? 1.380 1.067 -26.976 1.00 87.12 285 LYS A CA 1
ATOM 2311 C C . LYS A 1 285 ? 1.154 0.211 -25.724 1.00 87.12 285 LYS A C 1
ATOM 2313 O O . LYS A 1 285 ? 1.002 0.749 -24.628 1.00 87.12 285 LYS A O 1
ATOM 2318 N N . SER A 1 286 ? 1.147 -1.112 -25.875 1.00 90.50 286 SER A N 1
ATOM 2319 C CA . SER A 1 286 ? 0.994 -2.052 -24.760 1.00 90.50 286 SER A CA 1
ATOM 2320 C C . SER A 1 286 ? 2.154 -1.956 -23.771 1.00 90.50 286 SER A C 1
ATOM 2322 O O . SER A 1 286 ? 1.935 -1.917 -22.561 1.00 90.50 286 SER A O 1
ATOM 2324 N N . VAL A 1 287 ? 3.389 -1.910 -24.272 1.00 83.56 287 VAL A N 1
ATOM 2325 C CA . VAL A 1 287 ? 4.584 -1.844 -23.425 1.00 83.56 287 VAL A CA 1
ATOM 2326 C C . VAL A 1 287 ? 4.655 -0.505 -22.690 1.00 83.56 287 VAL A C 1
ATOM 2328 O O . VAL A 1 287 ? 4.978 -0.495 -21.505 1.00 83.56 287 VAL A O 1
ATOM 2331 N N . ILE A 1 288 ? 4.281 0.610 -23.332 1.00 78.44 288 ILE A N 1
ATOM 2332 C CA . ILE A 1 288 ? 4.169 1.920 -22.665 1.00 78.44 288 ILE A CA 1
ATOM 2333 C C . ILE A 1 288 ? 3.190 1.836 -21.488 1.00 78.44 288 ILE A C 1
ATOM 2335 O O . ILE A 1 288 ? 3.529 2.222 -20.370 1.00 78.44 288 ILE A O 1
ATOM 2339 N N . HIS A 1 289 ? 2.006 1.259 -21.706 1.00 84.69 289 HIS A N 1
ATOM 2340 C CA . HIS A 1 289 ? 0.994 1.147 -20.659 1.00 84.69 289 HIS A CA 1
ATOM 2341 C C . HIS A 1 289 ? 1.424 0.251 -19.482 1.00 84.69 289 HIS A C 1
ATOM 2343 O O . HIS A 1 289 ? 1.189 0.597 -18.320 1.00 84.69 289 HIS A O 1
ATOM 2349 N N . GLU A 1 290 ? 2.083 -0.886 -19.751 1.00 85.06 290 GLU A N 1
ATOM 2350 C CA . GLU A 1 290 ? 2.635 -1.759 -18.699 1.00 85.06 290 GLU A CA 1
ATOM 2351 C C . GLU A 1 290 ? 3.611 -0.982 -17.802 1.00 85.06 290 GLU A C 1
ATOM 2353 O O . GLU A 1 290 ? 3.625 -1.126 -16.577 1.00 85.06 290 GLU A O 1
ATOM 2358 N N . VAL A 1 291 ? 4.427 -0.139 -18.426 1.00 77.31 291 VAL A N 1
ATOM 2359 C CA . VAL A 1 291 ? 5.507 0.595 -17.773 1.00 77.31 291 VAL A CA 1
ATOM 2360 C C . VAL A 1 291 ? 4.965 1.712 -16.898 1.00 77.31 291 VAL A C 1
ATOM 2362 O O . VAL A 1 291 ? 5.308 1.758 -15.719 1.00 77.31 291 VAL A O 1
ATOM 2365 N N . GLU A 1 292 ? 4.053 2.535 -17.417 1.00 79.00 292 GLU A N 1
ATOM 2366 C CA . GLU A 1 292 ? 3.378 3.572 -16.625 1.00 79.00 292 GLU A CA 1
ATOM 2367 C C . GLU A 1 292 ? 2.658 2.980 -15.405 1.00 79.00 292 GLU A C 1
ATOM 2369 O O . GLU A 1 292 ? 2.644 3.561 -14.317 1.00 79.00 292 GLU A O 1
ATOM 2374 N N . THR A 1 293 ? 2.058 1.801 -15.577 1.00 82.56 293 THR A N 1
ATOM 2375 C CA . THR A 1 293 ? 1.362 1.100 -14.496 1.00 82.56 293 THR A CA 1
ATOM 2376 C C . THR A 1 293 ? 2.343 0.647 -13.416 1.00 82.56 293 THR A C 1
ATOM 2378 O O . THR A 1 293 ? 2.093 0.867 -12.230 1.00 82.56 293 THR A O 1
ATOM 2381 N N . ARG A 1 294 ? 3.489 0.068 -13.801 1.00 78.56 294 ARG A N 1
ATOM 2382 C CA . ARG A 1 294 ? 4.542 -0.329 -12.853 1.00 78.56 294 ARG A CA 1
ATOM 2383 C C . ARG A 1 294 ? 5.120 0.866 -12.096 1.00 78.56 294 ARG A C 1
ATOM 2385 O O . ARG A 1 294 ? 5.277 0.772 -10.883 1.00 78.56 294 ARG A O 1
ATOM 2392 N N . GLU A 1 295 ? 5.378 1.981 -12.774 1.00 77.81 295 GLU A N 1
ATOM 2393 C CA . GLU A 1 295 ? 5.901 3.198 -12.138 1.00 77.81 295 GLU A CA 1
ATOM 2394 C C . GLU A 1 295 ? 4.927 3.769 -11.099 1.00 77.81 295 GLU A C 1
ATOM 2396 O O . GLU A 1 295 ? 5.334 4.141 -9.996 1.00 77.81 295 GLU A O 1
ATOM 2401 N N . LYS A 1 296 ? 3.621 3.781 -11.402 1.00 82.38 296 LYS A N 1
ATOM 2402 C CA . LYS A 1 296 ? 2.588 4.177 -10.430 1.00 82.38 296 LYS A CA 1
ATOM 2403 C C . LYS A 1 296 ? 2.575 3.261 -9.209 1.00 82.38 296 LYS A C 1
ATOM 2405 O O . LYS A 1 296 ? 2.501 3.763 -8.090 1.00 82.38 296 LYS A O 1
ATOM 2410 N N . ILE A 1 297 ? 2.662 1.945 -9.411 1.00 83.06 297 ILE A N 1
ATOM 2411 C CA . ILE A 1 297 ? 2.704 0.966 -8.313 1.00 83.06 297 ILE A CA 1
ATOM 2412 C C . ILE A 1 297 ? 3.930 1.203 -7.431 1.00 83.06 297 ILE A C 1
ATOM 2414 O O . ILE A 1 297 ? 3.799 1.237 -6.211 1.00 83.06 297 ILE A O 1
ATOM 2418 N N . GLU A 1 298 ? 5.104 1.407 -8.025 1.00 80.06 298 GLU A N 1
ATOM 2419 C CA . GLU A 1 298 ? 6.337 1.654 -7.277 1.00 80.06 298 GLU A CA 1
ATOM 2420 C C . GLU A 1 298 ? 6.262 2.961 -6.475 1.00 80.06 298 GLU A C 1
ATOM 2422 O O . GLU A 1 298 ? 6.617 2.990 -5.294 1.00 80.06 298 GLU A O 1
ATOM 2427 N N . LYS A 1 299 ? 5.722 4.029 -7.075 1.00 82.69 299 LYS A N 1
ATOM 2428 C CA . LYS A 1 299 ? 5.507 5.303 -6.380 1.00 82.69 299 LYS A CA 1
ATOM 2429 C C . LYS A 1 299 ? 4.563 5.143 -5.186 1.00 82.69 299 LYS A C 1
ATOM 2431 O O . LYS A 1 299 ? 4.890 5.605 -4.096 1.00 82.69 299 LYS A O 1
ATOM 2436 N N . LEU A 1 300 ? 3.431 4.465 -5.379 1.00 89.50 300 LEU A N 1
ATOM 2437 C CA . LEU A 1 300 ? 2.460 4.202 -4.314 1.00 89.50 300 LEU A CA 1
ATOM 2438 C C . LEU A 1 300 ? 3.047 3.321 -3.209 1.00 89.50 300 LEU A C 1
ATOM 2440 O O . LEU A 1 300 ? 2.829 3.597 -2.034 1.00 89.50 300 LEU A O 1
ATOM 2444 N N . ALA A 1 301 ? 3.822 2.294 -3.564 1.00 86.94 301 ALA A N 1
ATOM 2445 C CA . ALA A 1 301 ? 4.493 1.433 -2.595 1.00 86.94 301 ALA A CA 1
ATOM 2446 C C . ALA A 1 301 ? 5.478 2.228 -1.726 1.00 86.94 301 ALA A C 1
ATOM 2448 O O . ALA A 1 301 ? 5.489 2.073 -0.507 1.00 86.94 301 ALA A O 1
ATOM 2449 N N . LYS A 1 302 ? 6.249 3.136 -2.337 1.00 86.88 302 LYS A N 1
ATOM 2450 C CA . LYS A 1 302 ? 7.204 3.994 -1.627 1.00 86.88 302 LYS A CA 1
ATOM 2451 C C . LYS A 1 302 ? 6.522 5.038 -0.740 1.00 86.88 302 LYS A C 1
ATOM 2453 O O . LYS A 1 302 ? 6.994 5.316 0.361 1.00 86.88 302 LYS A O 1
ATOM 2458 N N . GLU A 1 303 ? 5.417 5.625 -1.200 1.00 89.19 303 GLU A N 1
ATOM 2459 C CA . GLU A 1 303 ? 4.589 6.505 -0.366 1.00 89.19 303 GLU A CA 1
ATOM 2460 C C . GLU A 1 303 ? 4.009 5.741 0.830 1.00 89.19 303 GLU A C 1
ATOM 2462 O O . GLU A 1 303 ? 4.104 6.222 1.957 1.00 89.19 303 GLU A O 1
ATOM 2467 N N . LEU A 1 304 ? 3.493 4.529 0.610 1.00 90.75 304 LEU A N 1
ATOM 2468 C CA . LEU A 1 304 ? 2.957 3.674 1.667 1.00 90.75 304 LEU A CA 1
ATOM 2469 C C . LEU A 1 304 ? 4.020 3.307 2.709 1.00 90.75 304 LEU A C 1
ATOM 2471 O O . LEU A 1 304 ? 3.754 3.396 3.906 1.00 90.75 304 LEU A O 1
ATOM 2475 N N . GLU A 1 305 ? 5.219 2.925 2.266 1.00 90.56 305 GLU A N 1
ATOM 2476 C CA . GLU A 1 305 ? 6.353 2.625 3.144 1.00 90.56 305 GLU A CA 1
ATOM 2477 C C . GLU A 1 305 ? 6.695 3.832 4.025 1.00 90.56 305 GLU A C 1
ATOM 2479 O O . GLU A 1 305 ? 6.702 3.717 5.252 1.00 90.56 305 GLU A O 1
ATOM 2484 N N . LYS A 1 306 ? 6.849 5.016 3.419 1.00 91.06 306 LYS A N 1
ATOM 2485 C CA . LYS A 1 306 ? 7.131 6.265 4.140 1.00 91.06 306 LYS A CA 1
ATOM 2486 C C . LYS A 1 306 ? 6.030 6.622 5.143 1.00 91.06 306 LYS A C 1
ATOM 2488 O O . LYS A 1 306 ? 6.319 7.067 6.253 1.00 91.06 306 LYS A O 1
ATOM 2493 N N . THR A 1 307 ? 4.765 6.439 4.773 1.00 90.69 307 THR A N 1
ATOM 2494 C CA . THR A 1 307 ? 3.634 6.683 5.676 1.00 90.69 307 THR A CA 1
ATOM 2495 C C . THR A 1 307 ? 3.628 5.701 6.845 1.00 90.69 307 THR A C 1
ATOM 2497 O O . THR A 1 307 ? 3.348 6.105 7.970 1.00 90.69 307 THR A O 1
ATOM 2500 N N . ASN A 1 308 ? 3.976 4.435 6.612 1.00 90.62 308 ASN A N 1
ATOM 2501 C CA . ASN A 1 308 ? 4.042 3.419 7.659 1.00 90.62 308 ASN A CA 1
ATOM 2502 C C . ASN A 1 308 ? 5.206 3.669 8.634 1.00 90.62 308 ASN A C 1
ATOM 2504 O O . ASN A 1 308 ? 5.036 3.557 9.846 1.00 90.62 308 ASN A O 1
ATOM 2508 N N . GLU A 1 309 ? 6.375 4.074 8.128 1.00 90.88 309 GLU A N 1
ATOM 2509 C CA . GLU A 1 309 ? 7.493 4.523 8.969 1.00 90.88 309 GLU A CA 1
ATOM 2510 C C . GLU A 1 309 ? 7.090 5.717 9.837 1.00 90.88 309 GLU A C 1
ATOM 2512 O O . GLU A 1 309 ? 7.293 5.697 11.052 1.00 90.88 309 GLU A O 1
ATOM 2517 N N . ARG A 1 310 ? 6.442 6.725 9.238 1.00 88.19 310 ARG A N 1
ATOM 2518 C CA . ARG A 1 310 ? 5.976 7.901 9.977 1.00 88.19 310 ARG A CA 1
ATOM 2519 C C . ARG A 1 310 ? 4.929 7.546 11.031 1.00 88.19 310 ARG A C 1
ATOM 2521 O O . ARG A 1 310 ? 4.931 8.132 12.110 1.00 88.19 310 ARG A O 1
ATOM 2528 N N . LEU A 1 311 ? 4.047 6.596 10.732 1.00 88.94 311 LEU A N 1
ATOM 2529 C CA . LEU A 1 311 ? 3.058 6.096 11.681 1.00 88.94 311 LEU A CA 1
ATOM 2530 C C . LEU A 1 311 ? 3.734 5.423 12.883 1.00 88.94 311 LEU A C 1
ATOM 2532 O O . LEU A 1 311 ? 3.370 5.724 14.015 1.00 88.94 311 LEU A O 1
ATOM 2536 N N . LYS A 1 312 ? 4.742 4.571 12.651 1.00 85.19 312 LYS A N 1
ATOM 2537 C CA . LYS A 1 312 ? 5.523 3.938 13.729 1.00 85.19 312 LYS A CA 1
ATOM 2538 C C . LYS A 1 312 ? 6.246 4.963 14.599 1.00 85.19 312 LYS A C 1
ATOM 2540 O O . LYS A 1 312 ? 6.221 4.851 15.819 1.00 85.19 312 LYS A O 1
ATOM 2545 N N . GLU A 1 313 ? 6.864 5.967 13.980 1.00 90.00 313 GLU A N 1
ATOM 2546 C CA . GLU A 1 313 ? 7.539 7.052 14.698 1.00 90.00 313 GLU A CA 1
ATOM 2547 C C . GLU A 1 313 ? 6.555 7.830 15.587 1.00 90.00 313 GLU A C 1
ATOM 2549 O O . GLU A 1 313 ? 6.832 8.070 16.761 1.00 90.00 313 GLU A O 1
ATOM 2554 N N . LEU A 1 314 ? 5.374 8.171 15.057 1.00 87.38 314 LEU A N 1
ATOM 2555 C CA . LEU A 1 314 ? 4.317 8.843 15.816 1.00 87.38 314 LEU A CA 1
ATOM 2556 C C . LEU A 1 314 ? 3.793 7.994 16.975 1.00 87.38 314 LEU A C 1
ATOM 2558 O O . LEU A 1 314 ? 3.553 8.529 18.055 1.00 87.38 314 LEU A O 1
ATOM 2562 N N . ASP A 1 315 ? 3.621 6.691 16.769 1.00 83.00 315 ASP A N 1
ATOM 2563 C CA . ASP A 1 315 ? 3.155 5.779 17.814 1.00 83.00 315 ASP A CA 1
ATOM 2564 C C . ASP A 1 315 ? 4.178 5.660 18.959 1.00 83.00 315 ASP A C 1
ATOM 2566 O O . ASP A 1 315 ? 3.830 5.689 20.146 1.00 83.00 315 ASP A O 1
ATOM 2570 N N . GLN A 1 316 ? 5.469 5.641 18.617 1.00 84.12 316 GLN A N 1
ATOM 2571 C CA . GLN A 1 316 ? 6.551 5.645 19.596 1.00 84.12 316 GLN A CA 1
ATOM 2572 C C . GLN A 1 316 ? 6.635 6.975 20.361 1.00 84.12 316 GLN A C 1
ATOM 2574 O O . GLN A 1 316 ? 6.711 6.958 21.590 1.00 84.12 316 GLN A O 1
ATOM 2579 N N . LEU A 1 317 ? 6.519 8.113 19.668 1.00 86.12 317 LEU A N 1
ATOM 2580 C CA . LEU A 1 317 ? 6.458 9.441 20.293 1.00 86.12 317 LEU A CA 1
ATOM 2581 C C . LEU A 1 317 ? 5.237 9.596 21.210 1.00 86.12 317 LEU A C 1
ATOM 2583 O O . LEU A 1 317 ? 5.367 10.114 22.318 1.00 86.12 317 LEU A O 1
ATOM 2587 N N . LYS A 1 318 ? 4.056 9.116 20.790 1.00 84.50 318 LYS A N 1
ATOM 2588 C CA . LYS A 1 318 ? 2.839 9.088 21.623 1.00 84.50 318 LYS A CA 1
ATOM 2589 C C . LYS A 1 318 ? 3.102 8.312 22.915 1.00 84.50 318 LYS A C 1
ATOM 2591 O O . LYS A 1 318 ? 2.759 8.780 23.999 1.00 84.50 318 LYS A O 1
ATOM 2596 N N . SER A 1 319 ? 3.730 7.145 22.798 1.00 80.25 319 SER A N 1
ATOM 2597 C CA . SER A 1 319 ? 4.037 6.268 23.931 1.00 80.25 319 SER A CA 1
ATOM 2598 C C . SER A 1 319 ? 5.018 6.909 24.917 1.00 80.25 319 SER A C 1
ATOM 2600 O O . SER A 1 319 ? 4.792 6.879 26.129 1.00 80.25 319 SER A O 1
ATOM 2602 N N . GLU A 1 320 ? 6.084 7.522 24.404 1.00 84.12 320 GLU A N 1
ATOM 2603 C CA . GLU A 1 320 ? 7.090 8.219 25.208 1.00 84.12 320 GLU A CA 1
ATOM 2604 C C . GLU A 1 320 ? 6.497 9.441 25.915 1.00 84.12 320 GLU A C 1
ATOM 2606 O O . GLU A 1 320 ? 6.673 9.600 27.125 1.00 84.12 320 GLU A O 1
ATOM 2611 N N . PHE A 1 321 ? 5.708 10.245 25.197 1.00 85.44 321 PHE A N 1
ATOM 2612 C CA . PHE A 1 321 ? 5.013 11.398 25.760 1.00 85.44 321 PHE A CA 1
ATOM 2613 C C . PHE A 1 321 ? 4.087 11.002 26.915 1.00 85.44 321 PHE A C 1
ATOM 2615 O O . PHE A 1 321 ? 4.155 11.604 27.984 1.00 85.44 321 PHE A O 1
ATOM 2622 N N . VAL A 1 322 ? 3.258 9.966 26.739 1.00 83.88 322 VAL A N 1
ATOM 2623 C CA . VAL A 1 322 ? 2.340 9.482 27.787 1.00 83.88 322 VAL A CA 1
ATOM 2624 C C . VAL A 1 322 ? 3.104 9.019 29.031 1.00 83.88 322 VAL A C 1
ATOM 2626 O O . VAL A 1 322 ? 2.724 9.359 30.156 1.00 83.88 322 VAL A O 1
ATOM 2629 N N . SER A 1 323 ? 4.200 8.280 28.843 1.00 83.06 323 SER A N 1
ATOM 2630 C CA . SER A 1 323 ? 5.038 7.806 29.947 1.00 83.06 323 SER A CA 1
ATOM 2631 C C . SER A 1 323 ? 5.700 8.966 30.698 1.00 83.06 323 SER A C 1
ATOM 2633 O O . SER A 1 323 ? 5.667 9.008 31.930 1.00 83.06 323 SER A O 1
ATOM 2635 N N . LEU A 1 324 ? 6.275 9.926 29.966 1.00 84.38 324 LEU A N 1
ATOM 2636 C CA . LEU A 1 324 ? 6.975 11.072 30.541 1.00 84.38 324 LEU A CA 1
ATOM 2637 C C . LEU A 1 324 ? 6.009 12.025 31.250 1.00 84.38 324 LEU A C 1
ATOM 2639 O O . LEU A 1 324 ? 6.245 12.371 32.406 1.00 84.38 324 LEU A O 1
ATOM 2643 N N . ALA A 1 325 ? 4.894 12.387 30.610 1.00 82.12 325 ALA A N 1
ATOM 2644 C CA . ALA A 1 325 ? 3.869 13.242 31.203 1.00 82.12 325 ALA A CA 1
ATOM 2645 C C . ALA A 1 325 ? 3.341 12.646 32.513 1.00 82.12 325 ALA A C 1
ATOM 2647 O O . ALA A 1 325 ? 3.259 13.340 33.523 1.00 82.12 325 ALA A O 1
ATOM 2648 N N . THR A 1 326 ? 3.070 11.339 32.535 1.00 83.56 326 THR A N 1
ATOM 2649 C CA . THR A 1 326 ? 2.602 10.680 33.755 1.00 83.56 326 THR A CA 1
ATOM 2650 C C . THR A 1 326 ? 3.647 10.715 34.870 1.00 83.56 326 THR A C 1
ATOM 2652 O O . THR A 1 326 ? 3.321 11.043 36.011 1.00 83.56 326 THR A O 1
ATOM 2655 N N . HIS A 1 327 ? 4.909 10.404 34.564 1.00 83.94 327 HIS A N 1
ATOM 2656 C CA . HIS A 1 327 ? 5.978 10.457 35.562 1.00 83.94 327 HIS A CA 1
ATOM 2657 C C . HIS A 1 327 ? 6.110 11.862 36.172 1.00 83.94 327 HIS A C 1
ATOM 2659 O O . HIS A 1 327 ? 6.216 12.003 37.391 1.00 83.94 327 HIS A O 1
ATOM 2665 N N . GLN A 1 328 ? 6.035 12.899 35.332 1.00 83.00 328 GLN A N 1
ATOM 2666 C CA . GLN A 1 328 ? 6.097 14.302 35.754 1.00 83.00 328 GLN A CA 1
ATOM 2667 C C . GLN A 1 328 ? 4.874 14.736 36.575 1.00 83.00 328 GLN A C 1
ATOM 2669 O O . GLN A 1 328 ? 5.002 15.596 37.438 1.00 83.00 328 GLN A O 1
ATOM 2674 N N . ILE A 1 329 ? 3.704 14.128 36.361 1.00 87.88 329 ILE A N 1
ATOM 2675 C CA . ILE A 1 329 ? 2.482 14.403 37.135 1.00 87.88 329 ILE A CA 1
ATOM 2676 C C . ILE A 1 329 ? 2.476 13.650 38.476 1.00 87.88 329 ILE A C 1
ATOM 2678 O O . ILE A 1 329 ? 2.004 14.178 39.485 1.00 87.88 329 ILE A O 1
ATOM 2682 N N . ARG A 1 330 ? 3.029 12.431 38.530 1.00 84.50 330 ARG A N 1
ATOM 2683 C CA . ARG A 1 330 ? 3.034 11.607 39.750 1.00 84.50 330 ARG A CA 1
ATOM 2684 C C . ARG A 1 330 ? 3.816 12.264 40.888 1.00 84.50 330 ARG A C 1
ATOM 2686 O O . ARG A 1 330 ? 3.361 12.220 42.028 1.00 84.50 330 ARG A O 1
ATOM 2693 N N . GLY A 1 331 ? 4.964 12.872 40.595 1.00 88.06 331 GLY A N 1
ATOM 2694 C CA . GLY A 1 331 ? 5.807 13.552 41.589 1.00 88.06 331 GLY A CA 1
ATOM 2695 C C . GLY A 1 331 ? 5.060 14.610 42.420 1.00 88.06 331 GLY A C 1
ATOM 2696 O O . GLY A 1 331 ? 4.933 14.435 43.635 1.00 88.06 331 GLY A O 1
ATOM 2697 N N . PRO A 1 332 ? 4.512 15.674 41.802 1.00 90.50 332 PRO A N 1
ATOM 2698 C CA . PRO A 1 332 ? 3.782 16.717 42.518 1.00 90.50 332 PRO A CA 1
ATOM 2699 C C . PRO A 1 332 ? 2.509 16.194 43.194 1.00 90.50 332 PRO A C 1
ATOM 2701 O O . PRO A 1 332 ? 2.213 16.613 44.309 1.00 90.50 332 PRO A O 1
ATOM 2704 N N . LEU A 1 333 ? 1.784 15.240 42.591 1.00 91.06 333 LEU A N 1
ATOM 2705 C CA . LEU A 1 333 ? 0.621 14.620 43.244 1.00 91.06 333 LEU A CA 1
ATOM 2706 C C . LEU A 1 333 ? 1.006 13.846 44.506 1.00 91.06 333 LEU A C 1
ATOM 2708 O O . LEU A 1 333 ? 0.323 13.963 45.518 1.00 91.06 333 LEU A O 1
ATOM 2712 N N . THR A 1 334 ? 2.117 13.106 44.469 1.00 89.25 334 THR A N 1
ATOM 2713 C CA . THR A 1 334 ? 2.627 12.369 45.634 1.00 89.25 334 THR A CA 1
ATOM 2714 C C . THR A 1 334 ? 2.993 13.330 46.764 1.00 89.25 334 THR A C 1
ATOM 2716 O O . THR A 1 334 ? 2.652 13.071 47.915 1.00 89.25 334 THR A O 1
ATOM 2719 N N . ALA A 1 335 ? 3.612 14.470 46.437 1.00 91.44 335 ALA A N 1
ATOM 2720 C CA . ALA A 1 335 ? 3.921 15.512 47.413 1.00 91.44 335 ALA A CA 1
ATOM 2721 C C . ALA A 1 335 ? 2.649 16.138 48.013 1.00 91.44 335 ALA A C 1
ATOM 2723 O O . ALA A 1 335 ? 2.518 16.200 49.232 1.00 91.44 335 ALA A O 1
ATOM 2724 N N . ILE A 1 336 ? 1.680 16.541 47.178 1.00 92.38 336 ILE A N 1
ATOM 2725 C CA . ILE A 1 336 ? 0.398 17.111 47.633 1.00 92.38 336 ILE A CA 1
ATOM 2726 C C . ILE A 1 336 ? -0.351 16.117 48.526 1.00 92.38 336 ILE A C 1
ATOM 2728 O O . ILE A 1 336 ? -0.827 16.499 49.592 1.00 92.38 336 ILE A O 1
ATOM 2732 N N . LYS A 1 337 ? -0.420 14.841 48.125 1.00 91.81 337 LYS A N 1
ATOM 2733 C CA . LYS A 1 337 ? -1.031 13.768 48.917 1.00 91.81 337 LYS A CA 1
ATOM 2734 C C . LYS A 1 337 ? -0.327 13.596 50.260 1.00 91.81 337 LYS A C 1
ATOM 2736 O O . LYS A 1 337 ? -1.003 13.490 51.277 1.00 91.81 337 LYS A O 1
ATOM 2741 N N . GLY A 1 338 ? 1.006 13.576 50.262 1.00 90.00 338 GLY A N 1
ATOM 2742 C CA . GLY A 1 338 ? 1.816 13.436 51.471 1.00 90.00 338 GLY A CA 1
ATOM 2743 C C . GLY A 1 338 ? 1.578 14.576 52.457 1.00 90.00 338 GLY A C 1
ATOM 2744 O O . GLY A 1 338 ? 1.234 14.324 53.607 1.00 90.00 338 GLY A O 1
ATOM 2745 N N . TYR A 1 339 ? 1.671 15.828 51.998 1.00 91.06 339 TYR A N 1
ATOM 2746 C CA . TYR A 1 339 ? 1.406 16.995 52.844 1.00 91.06 339 TYR A CA 1
ATOM 2747 C C . TYR A 1 339 ? -0.045 17.048 53.330 1.00 91.06 339 TYR A C 1
ATOM 2749 O O . TYR A 1 339 ? -0.275 17.322 54.504 1.00 91.06 339 TYR A O 1
ATOM 2757 N N . ALA A 1 340 ? -1.021 16.738 52.471 1.00 90.31 340 ALA A N 1
ATOM 2758 C CA . ALA A 1 340 ? -2.426 16.696 52.866 1.00 90.31 340 ALA A CA 1
ATOM 2759 C C . ALA A 1 340 ? -2.712 15.585 53.892 1.00 90.31 340 ALA A C 1
ATOM 2761 O O . ALA A 1 340 ? -3.475 15.822 54.823 1.00 90.31 340 ALA A O 1
ATOM 2762 N N . SER A 1 341 ? -2.076 14.410 53.767 1.00 91.75 341 SER A N 1
ATOM 2763 C CA . SER A 1 341 ? -2.182 13.324 54.756 1.00 91.75 341 SER A CA 1
ATOM 2764 C C . SER A 1 341 ? -1.606 13.753 56.098 1.00 91.75 341 SER A C 1
ATOM 2766 O O . SER A 1 341 ? -2.317 13.707 57.090 1.00 91.75 341 SER A O 1
ATOM 2768 N N . MET A 1 342 ? -0.371 14.267 56.120 1.00 89.94 342 MET A N 1
ATOM 2769 C CA . MET A 1 342 ? 0.285 14.724 57.354 1.00 89.94 342 MET A CA 1
ATOM 2770 C C . MET A 1 342 ? -0.503 15.848 58.045 1.00 89.94 342 MET A C 1
ATOM 2772 O O . MET A 1 342 ? -0.616 15.880 59.268 1.00 89.94 342 MET A O 1
ATOM 2776 N N . MET A 1 343 ? -1.103 16.766 57.275 1.00 88.56 343 MET A N 1
ATOM 2777 C CA . MET A 1 343 ? -2.015 17.775 57.826 1.00 88.56 343 MET A CA 1
ATOM 2778 C C . MET A 1 343 ? -3.279 17.132 58.406 1.00 88.56 343 MET A C 1
ATOM 2780 O O . MET A 1 343 ? -3.690 17.477 59.506 1.00 88.56 343 MET A O 1
ATOM 2784 N N . ARG A 1 344 ? -3.902 16.190 57.696 1.00 86.44 344 ARG A N 1
ATOM 2785 C CA . ARG A 1 344 ? -5.128 15.515 58.146 1.00 86.44 344 ARG A CA 1
ATOM 2786 C C . ARG A 1 344 ? -4.912 14.676 59.408 1.00 86.44 344 ARG A C 1
ATOM 2788 O O . ARG A 1 344 ? -5.778 14.668 60.282 1.00 86.44 344 ARG A O 1
ATOM 2795 N N . ASP A 1 345 ? -3.782 13.981 59.475 1.00 87.19 345 ASP A N 1
ATOM 2796 C CA . ASP A 1 345 ? -3.437 13.026 60.528 1.00 87.19 345 ASP A CA 1
ATOM 2797 C C . ASP A 1 345 ? -2.875 13.73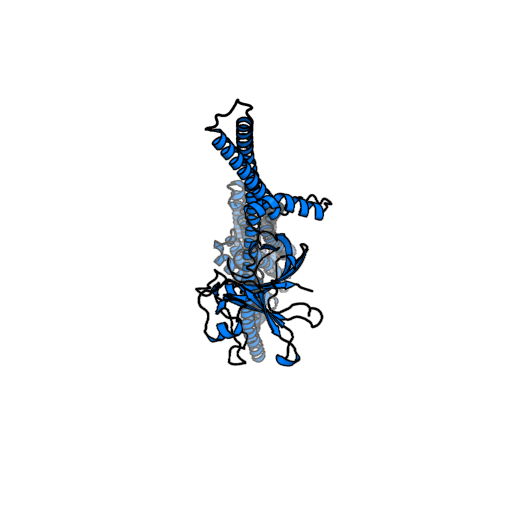1 61.785 1.00 87.19 345 ASP A C 1
ATOM 2799 O O . ASP A 1 345 ? -2.803 13.128 62.853 1.00 87.19 345 ASP A O 1
ATOM 2803 N N . GLY A 1 346 ? -2.591 15.040 61.693 1.00 83.88 346 GLY A N 1
ATOM 2804 C CA . GLY A 1 346 ? -2.236 15.899 62.828 1.00 83.88 346 GLY A CA 1
ATOM 2805 C C . GLY A 1 346 ? -0.734 16.040 63.089 1.00 83.88 346 GLY A C 1
ATOM 2806 O O . GLY A 1 346 ? -0.354 16.634 64.097 1.00 83.88 346 GLY A O 1
ATOM 2807 N N . ASP A 1 347 ? 0.125 15.570 62.179 1.00 83.56 347 ASP A N 1
ATOM 2808 C CA . ASP A 1 347 ? 1.592 15.589 62.322 1.00 83.56 347 ASP A CA 1
ATOM 2809 C C . ASP A 1 347 ? 2.180 17.014 62.387 1.00 83.56 347 ASP A C 1
ATOM 2811 O O . ASP A 1 347 ? 3.275 17.225 62.908 1.00 83.56 347 ASP A O 1
ATOM 2815 N N . TYR A 1 348 ? 1.440 18.012 61.886 1.00 82.56 348 TYR A N 1
ATOM 2816 C CA . TYR A 1 348 ? 1.777 19.442 61.961 1.00 82.56 348 TYR A CA 1
ATOM 2817 C C . TYR A 1 348 ? 0.984 20.210 63.042 1.00 82.56 348 TYR A C 1
ATOM 2819 O O . TYR A 1 348 ? 1.036 21.440 63.081 1.00 82.56 348 TYR A O 1
ATOM 2827 N N . GLY A 1 349 ? 0.254 19.503 63.912 1.00 80.81 349 GLY A N 1
ATOM 2828 C CA . GLY A 1 349 ? -0.654 20.058 64.922 1.00 80.81 349 GLY A CA 1
ATOM 2829 C C . GLY A 1 349 ? -2.137 19.831 64.597 1.00 80.81 349 GLY A C 1
ATOM 2830 O O . GLY A 1 349 ? -2.500 19.519 63.462 1.00 80.81 349 GLY A O 1
ATOM 2831 N N . GLU A 1 350 ? -3.018 19.985 65.596 1.00 79.62 350 GLU A N 1
ATOM 2832 C CA . GLU A 1 350 ? -4.463 19.797 65.400 1.00 79.62 350 GLU A CA 1
ATOM 2833 C C . GLU A 1 350 ? -5.037 20.831 64.424 1.00 79.62 350 GLU A C 1
ATOM 2835 O O . GLU A 1 350 ? -5.067 22.037 64.679 1.00 79.62 350 GLU A O 1
ATOM 2840 N N . VAL A 1 351 ? -5.536 20.338 63.292 1.00 81.25 351 VAL A N 1
ATOM 2841 C CA . VAL A 1 351 ? -6.158 21.160 62.256 1.00 81.25 351 VAL A CA 1
ATOM 2842 C C . VAL A 1 351 ? -7.518 21.680 62.748 1.00 81.25 351 VAL A C 1
ATOM 2844 O O . VAL A 1 351 ? -8.405 20.873 63.046 1.00 81.25 351 VAL A O 1
ATOM 2847 N N . PRO A 1 352 ? -7.747 23.011 62.792 1.00 86.25 352 PRO A N 1
ATOM 2848 C CA . PRO A 1 352 ? -9.017 23.586 63.221 1.00 86.25 352 PRO A CA 1
ATOM 2849 C C . PRO A 1 352 ? -10.211 23.003 62.459 1.00 86.25 352 PRO A C 1
ATOM 2851 O O . PRO A 1 352 ? -10.180 22.874 61.232 1.00 86.25 352 PRO A O 1
ATOM 2854 N N . ALA A 1 353 ? -11.315 22.743 63.168 1.00 79.50 353 ALA A N 1
ATOM 2855 C CA . ALA A 1 353 ? -12.522 22.120 62.610 1.00 79.50 353 ALA A CA 1
ATOM 2856 C C . ALA A 1 353 ? -13.077 22.831 61.356 1.00 79.50 353 ALA A C 1
ATOM 2858 O O . ALA A 1 353 ? -13.702 22.198 60.509 1.00 79.50 353 ALA A O 1
ATOM 2859 N N . ARG A 1 354 ? -12.805 24.135 61.202 1.00 79.75 354 ARG A N 1
ATOM 2860 C CA . ARG A 1 354 ? -13.166 24.927 60.014 1.00 79.75 354 ARG A CA 1
ATOM 2861 C C . ARG A 1 354 ? -12.433 24.521 58.733 1.00 79.75 354 ARG A C 1
ATOM 2863 O O . ARG A 1 354 ? -13.020 24.655 57.667 1.00 79.75 354 ARG A O 1
ATOM 2870 N N . ILE A 1 355 ? -11.175 24.085 58.817 1.00 85.00 355 ILE A N 1
ATOM 2871 C CA . ILE A 1 355 ? -10.339 23.781 57.640 1.00 85.00 355 ILE A CA 1
ATOM 2872 C C . ILE A 1 355 ? -10.116 22.280 57.429 1.00 85.00 355 ILE A C 1
ATOM 2874 O O . ILE A 1 355 ? -9.710 21.883 56.339 1.00 85.00 355 ILE A O 1
ATOM 2878 N N . LYS A 1 356 ? -10.457 21.441 58.417 1.00 84.56 356 LYS A N 1
ATOM 2879 C CA . LYS A 1 356 ? -10.366 19.975 58.329 1.00 84.56 356 LYS A CA 1
ATOM 2880 C C . LYS A 1 356 ? -11.078 19.410 57.093 1.00 84.56 356 LYS A C 1
ATOM 2882 O O . LYS A 1 356 ? -10.476 18.662 56.334 1.00 84.56 356 LYS A O 1
ATOM 2887 N N . GLY A 1 357 ? -12.301 19.875 56.815 1.00 84.31 357 GLY A N 1
ATOM 2888 C CA . GLY A 1 357 ? -13.045 19.465 55.617 1.00 84.31 357 GLY A CA 1
ATOM 2889 C C . GLY A 1 357 ? -12.365 19.855 54.297 1.00 84.31 357 GLY A C 1
ATOM 2890 O O . GLY A 1 357 ? -12.469 19.128 53.315 1.00 84.31 357 GLY A O 1
ATOM 2891 N N . THR A 1 358 ? -11.625 20.967 54.260 1.00 87.75 358 THR A N 1
ATOM 2892 C CA . THR A 1 358 ? -10.867 21.386 53.070 1.00 87.75 358 THR A CA 1
ATOM 2893 C C . THR A 1 358 ? -9.640 20.503 52.852 1.00 87.75 358 THR A C 1
ATOM 2895 O O . THR A 1 358 ? -9.363 20.120 51.717 1.00 87.75 358 THR A O 1
ATOM 2898 N N . VAL A 1 359 ? -8.924 20.149 53.925 1.00 88.94 359 VAL A N 1
ATOM 2899 C CA . VAL A 1 359 ? -7.776 19.227 53.865 1.00 88.94 359 VAL A CA 1
ATOM 2900 C C . VAL A 1 359 ? -8.223 17.839 53.397 1.00 88.94 359 VAL A C 1
ATOM 2902 O O . VAL A 1 359 ? -7.582 17.267 52.516 1.00 88.94 359 VAL A O 1
ATOM 2905 N N . ASP A 1 360 ? -9.366 17.349 53.888 1.00 87.56 360 ASP A N 1
ATOM 2906 C CA . ASP A 1 360 ? -9.967 16.091 53.427 1.00 87.56 360 ASP A CA 1
ATOM 2907 C C . ASP A 1 360 ? -10.285 16.130 51.925 1.00 87.56 360 ASP A C 1
ATOM 2909 O O . ASP A 1 360 ? -9.950 15.201 51.192 1.00 87.56 360 ASP A O 1
ATOM 2913 N N . ILE A 1 361 ? -10.860 17.231 51.425 1.00 87.81 361 ILE A N 1
ATOM 2914 C CA . ILE A 1 361 ? -11.137 17.396 49.989 1.00 87.81 361 ILE A CA 1
ATOM 2915 C C . ILE A 1 361 ? -9.842 17.393 49.164 1.00 87.81 361 ILE A C 1
ATOM 2917 O O . ILE A 1 361 ? -9.813 16.783 48.093 1.00 87.81 361 ILE A O 1
ATOM 2921 N N . ILE A 1 362 ? -8.776 18.053 49.631 1.00 91.50 362 ILE A N 1
ATOM 2922 C CA . ILE A 1 362 ? -7.475 18.073 48.941 1.00 91.50 362 ILE A CA 1
ATOM 2923 C C . ILE A 1 362 ? -6.881 16.662 48.888 1.00 91.50 362 ILE A C 1
ATOM 2925 O O . ILE A 1 362 ? -6.416 16.236 47.827 1.00 91.50 362 ILE A O 1
ATOM 2929 N N . PHE A 1 363 ? -6.929 15.929 50.002 1.00 90.69 363 PHE A N 1
ATOM 2930 C CA . PHE A 1 363 ? -6.442 14.556 50.080 1.00 90.69 363 PHE A CA 1
ATOM 2931 C C . PHE A 1 363 ? -7.215 13.631 49.131 1.00 90.69 363 PHE A C 1
ATOM 2933 O O . PHE A 1 363 ? -6.603 12.985 48.280 1.00 90.69 363 PHE A O 1
ATOM 2940 N N . GLU A 1 364 ? -8.548 13.625 49.205 1.00 88.56 364 GLU A N 1
ATOM 2941 C CA . GLU A 1 364 ? -9.409 12.804 48.342 1.00 88.56 364 GLU A CA 1
ATOM 2942 C C . GLU A 1 364 ? -9.234 13.150 46.856 1.00 88.56 364 GLU A C 1
ATOM 2944 O O . GLU A 1 364 ? -9.103 12.261 46.013 1.00 88.56 364 GLU A O 1
ATOM 2949 N N . SER A 1 365 ? -9.142 14.441 46.518 1.00 88.69 365 SER A N 1
ATOM 2950 C CA . SER A 1 365 ? -8.928 14.892 45.135 1.00 88.69 365 SER A CA 1
ATOM 2951 C C . SER A 1 365 ? -7.559 14.467 44.597 1.00 88.69 365 SER A C 1
ATOM 2953 O O . SER A 1 365 ? -7.450 14.027 43.451 1.00 88.69 365 SER A O 1
ATOM 2955 N N . SER A 1 366 ? -6.508 14.562 45.417 1.00 90.69 366 SER A N 1
ATOM 2956 C CA . SER A 1 366 ? -5.161 14.105 45.056 1.00 90.69 366 SER A CA 1
ATOM 2957 C C . SER A 1 366 ? -5.109 12.585 44.861 1.00 90.69 366 SER A C 1
ATOM 2959 O O . SER A 1 366 ? -4.476 12.087 43.923 1.00 90.69 366 SER A O 1
ATOM 2961 N N . ASN A 1 367 ? -5.833 11.838 45.698 1.00 88.75 367 ASN A N 1
ATOM 2962 C CA . ASN A 1 367 ? -5.933 10.387 45.601 1.00 88.75 367 ASN A CA 1
ATOM 2963 C C . ASN A 1 367 ? -6.658 9.968 44.312 1.00 88.75 367 ASN A C 1
ATOM 2965 O O . ASN A 1 367 ? -6.137 9.151 43.555 1.00 88.75 367 ASN A O 1
ATOM 2969 N N . ALA A 1 368 ? -7.790 10.607 44.000 1.00 87.56 368 ALA A N 1
ATOM 2970 C CA . ALA A 1 368 ? -8.525 10.381 42.758 1.00 87.56 368 ALA A CA 1
ATOM 2971 C C . ALA A 1 368 ? -7.675 10.688 41.512 1.00 87.56 368 ALA A C 1
ATOM 2973 O O . ALA A 1 368 ? -7.648 9.896 40.571 1.00 87.56 368 ALA A O 1
ATOM 2974 N N . LEU A 1 369 ? -6.929 11.801 41.513 1.00 88.81 369 LEU A N 1
ATOM 2975 C CA . LEU A 1 369 ? -6.010 12.142 40.422 1.00 88.81 369 LEU A CA 1
ATOM 2976 C C . LEU A 1 369 ? -4.894 11.105 40.265 1.00 88.81 369 LEU A C 1
ATOM 2978 O O . LEU A 1 369 ? -4.557 10.739 39.143 1.00 88.81 369 LEU A O 1
ATOM 2982 N N . THR A 1 370 ? -4.355 10.596 41.374 1.00 88.31 370 THR A N 1
ATOM 2983 C CA . THR A 1 370 ? -3.325 9.549 41.348 1.00 88.31 370 THR A CA 1
ATOM 2984 C C . THR A 1 370 ? -3.852 8.271 40.691 1.00 88.31 370 THR A C 1
ATOM 2986 O O . THR A 1 370 ? -3.159 7.694 39.852 1.00 88.31 370 THR A O 1
ATOM 2989 N N . THR A 1 371 ? -5.084 7.861 41.007 1.00 87.62 371 THR A N 1
ATOM 2990 C CA . THR A 1 371 ? -5.740 6.706 40.377 1.00 87.62 371 THR A CA 1
ATOM 2991 C C . THR A 1 371 ? -5.975 6.930 38.886 1.00 87.62 371 THR A C 1
ATOM 2993 O O . THR A 1 371 ? -5.578 6.094 38.087 1.00 87.62 371 THR A O 1
ATOM 2996 N N . VAL A 1 372 ? -6.520 8.082 38.480 1.00 85.69 372 VAL A N 1
ATOM 2997 C CA . VAL A 1 372 ? -6.766 8.389 37.055 1.00 85.69 372 VAL A CA 1
ATOM 2998 C C . VAL A 1 372 ? -5.473 8.365 36.238 1.00 85.69 372 VAL A C 1
ATOM 3000 O O . VAL A 1 372 ? -5.433 7.849 35.123 1.00 85.69 372 VAL A O 1
ATOM 3003 N N . VAL A 1 373 ? -4.398 8.917 36.797 1.00 87.44 373 VAL A N 1
ATOM 3004 C CA . VAL A 1 373 ? -3.074 8.928 36.170 1.00 87.44 373 VAL A CA 1
ATOM 3005 C C . VAL A 1 373 ? -2.508 7.506 36.044 1.00 87.44 373 VAL A C 1
ATOM 3007 O O . VAL A 1 373 ? -1.883 7.177 35.034 1.00 87.44 373 VAL A O 1
ATOM 3010 N N . GLN A 1 374 ? -2.751 6.649 37.037 1.00 84.56 374 GLN A N 1
ATOM 3011 C CA . GLN A 1 374 ? -2.360 5.241 37.005 1.00 84.56 374 GLN A CA 1
ATOM 3012 C C . GLN A 1 374 ? -3.172 4.443 35.972 1.00 84.56 374 GLN A C 1
ATOM 3014 O O . GLN A 1 374 ? -2.580 3.761 35.137 1.00 84.56 374 GLN A O 1
ATOM 3019 N N . ASP A 1 375 ? -4.493 4.610 35.946 1.00 86.06 375 ASP A N 1
ATOM 3020 C CA . ASP A 1 375 ? -5.384 3.961 34.980 1.00 86.06 375 ASP A CA 1
ATOM 3021 C C . ASP A 1 375 ? -5.015 4.336 33.538 1.00 86.06 375 ASP A C 1
ATOM 3023 O O . ASP A 1 375 ? -5.001 3.490 32.644 1.00 86.06 375 ASP A O 1
ATOM 3027 N N . PHE A 1 376 ? -4.651 5.600 33.300 1.00 84.31 376 PHE A N 1
ATOM 3028 C CA . PHE A 1 376 ? -4.199 6.060 31.989 1.00 84.31 376 PHE A CA 1
ATOM 3029 C C . PHE A 1 376 ? -2.903 5.367 31.535 1.00 84.31 376 PHE A C 1
ATOM 3031 O O . PHE A 1 376 ? -2.780 4.988 30.365 1.00 84.31 376 PHE A O 1
ATOM 3038 N N . LEU A 1 377 ? -1.946 5.145 32.447 1.00 81.81 377 LEU A N 1
ATOM 3039 C CA . LEU A 1 377 ? -0.745 4.359 32.146 1.00 81.81 377 LEU A CA 1
ATOM 3040 C C . LEU A 1 377 ? -1.071 2.906 31.835 1.00 81.81 377 LEU A C 1
ATOM 3042 O O . LEU A 1 377 ? -0.477 2.333 30.921 1.00 81.81 377 LEU A O 1
ATOM 3046 N N . ASP A 1 378 ? -1.975 2.306 32.599 1.00 83.69 378 ASP A N 1
ATOM 3047 C CA . ASP A 1 378 ? -2.317 0.902 32.431 1.00 83.69 378 ASP A CA 1
ATOM 3048 C C . ASP A 1 378 ? -3.072 0.680 31.113 1.00 83.69 378 ASP A C 1
ATOM 3050 O O . ASP A 1 378 ? -2.722 -0.235 30.367 1.00 83.69 378 ASP A O 1
ATOM 3054 N N . ILE A 1 379 ? -3.971 1.591 30.722 1.00 84.56 379 ILE A N 1
ATOM 3055 C CA . ILE A 1 379 ? -4.588 1.614 29.383 1.00 84.56 379 ILE A CA 1
ATOM 3056 C C . ILE A 1 379 ? -3.524 1.736 28.287 1.00 84.56 379 ILE A C 1
ATOM 3058 O O . ILE A 1 379 ? -3.529 0.959 27.334 1.00 84.56 379 ILE A O 1
ATOM 3062 N N . SER A 1 380 ? -2.576 2.663 28.432 1.00 79.75 380 SER A N 1
ATOM 3063 C CA . SER A 1 380 ? -1.489 2.847 27.462 1.00 79.75 380 SER A CA 1
ATOM 3064 C C . SER A 1 380 ? -0.636 1.577 27.304 1.00 79.75 380 SER A C 1
ATOM 3066 O O . SER A 1 380 ? -0.314 1.161 26.191 1.00 79.75 380 SER A O 1
ATOM 3068 N N . ARG A 1 381 ? -0.332 0.882 28.409 1.00 80.12 381 ARG A N 1
ATOM 3069 C CA . ARG A 1 381 ? 0.392 -0.403 28.395 1.00 80.12 381 ARG A CA 1
ATOM 3070 C C . ARG A 1 381 ? -0.414 -1.533 27.753 1.00 80.12 381 ARG A C 1
ATOM 3072 O O . ARG A 1 381 ? 0.189 -2.408 27.125 1.00 80.12 381 ARG A O 1
ATOM 3079 N N . ILE A 1 382 ? -1.739 -1.524 27.903 1.00 84.38 382 ILE A N 1
ATOM 3080 C CA . ILE A 1 382 ? -2.654 -2.474 27.256 1.00 84.38 382 ILE A CA 1
ATOM 3081 C C . ILE A 1 382 ? -2.689 -2.236 25.742 1.00 84.38 382 ILE A C 1
ATOM 3083 O O . ILE A 1 382 ? -2.495 -3.193 24.996 1.00 84.38 382 ILE A O 1
ATOM 3087 N N . GLU A 1 383 ? -2.853 -0.988 25.282 1.00 74.12 383 GLU A N 1
ATOM 3088 C CA . GLU A 1 383 ? -2.819 -0.640 23.847 1.00 74.12 383 GLU A CA 1
ATOM 3089 C C . GLU A 1 383 ? -1.500 -1.074 23.185 1.00 74.12 383 GLU A C 1
ATOM 3091 O O . GLU A 1 383 ? -1.494 -1.536 22.047 1.00 74.12 383 GLU A O 1
ATOM 3096 N N . GLN A 1 384 ? -0.387 -0.987 23.920 1.00 76.06 384 GLN A N 1
ATOM 3097 C CA . GLN A 1 384 ? 0.946 -1.389 23.455 1.00 76.06 384 GLN A CA 1
ATOM 3098 C C . GLN A 1 384 ? 1.222 -2.900 23.554 1.00 76.06 384 GLN A C 1
ATOM 3100 O O . GLN A 1 384 ? 2.295 -3.349 23.148 1.00 76.06 384 GLN A O 1
ATOM 3105 N N . GLY A 1 385 ? 0.324 -3.687 24.156 1.00 77.94 385 GLY A N 1
ATOM 3106 C CA . GLY A 1 385 ? 0.541 -5.118 24.399 1.00 77.94 385 GLY A CA 1
ATOM 3107 C C . GLY A 1 385 ? 1.685 -5.435 25.377 1.00 77.94 385 GLY A C 1
ATOM 3108 O O . GLY A 1 385 ? 2.198 -6.550 25.379 1.00 77.94 385 GLY A O 1
ATOM 3109 N N . ARG A 1 386 ? 2.111 -4.470 26.206 1.00 77.50 386 ARG A N 1
ATOM 3110 C CA . ARG A 1 386 ? 3.229 -4.607 27.169 1.00 77.50 386 ARG A CA 1
ATOM 3111 C C . ARG A 1 386 ? 2.772 -4.837 28.609 1.00 77.50 386 ARG A C 1
ATOM 3113 O O . ARG A 1 386 ? 3.593 -4.826 29.528 1.00 77.50 386 ARG A O 1
ATOM 3120 N N . MET A 1 387 ? 1.469 -4.989 28.821 1.00 82.31 387 MET A N 1
ATOM 3121 C CA . MET A 1 387 ? 0.892 -5.210 30.142 1.00 82.31 387 MET A CA 1
ATOM 3122 C C . MET A 1 387 ? 1.392 -6.554 30.699 1.00 82.31 387 MET A C 1
ATOM 3124 O O . MET A 1 387 ? 1.198 -7.604 30.086 1.00 82.31 387 MET A O 1
ATOM 3128 N N . LYS A 1 388 ? 2.100 -6.509 31.833 1.00 70.00 388 LYS A N 1
ATOM 3129 C CA . LYS A 1 388 ? 2.570 -7.706 32.535 1.00 70.00 388 LYS A CA 1
ATOM 3130 C C . LYS A 1 388 ? 1.477 -8.173 33.484 1.00 70.00 388 LYS A C 1
ATOM 3132 O O . LYS A 1 388 ? 1.197 -7.505 34.473 1.00 70.00 388 LYS A O 1
ATOM 3137 N N . TYR A 1 389 ? 0.896 -9.324 33.178 1.00 77.75 389 TYR A N 1
ATOM 3138 C CA . TYR A 1 389 ? -0.087 -9.972 34.033 1.00 77.75 389 TYR A CA 1
ATOM 3139 C C . TYR A 1 389 ? 0.634 -10.882 35.028 1.00 77.75 389 TYR A C 1
ATOM 3141 O O . TYR A 1 389 ? 1.319 -11.821 34.622 1.00 77.75 389 TYR A O 1
ATOM 3149 N N . GLU A 1 390 ? 0.464 -10.630 36.323 1.00 70.69 390 GLU A N 1
ATOM 3150 C CA . GLU A 1 390 ? 0.789 -11.619 37.351 1.00 70.69 390 GLU A CA 1
ATOM 3151 C C . GLU A 1 390 ? -0.399 -12.564 37.509 1.00 70.69 390 GLU A C 1
ATOM 3153 O O . GLU A 1 390 ? -1.402 -12.250 38.149 1.00 70.69 390 GLU A O 1
ATOM 3158 N N . LEU A 1 391 ? -0.303 -13.724 36.863 1.00 74.81 391 LEU A N 1
ATOM 3159 C CA . LEU A 1 391 ? -1.306 -14.774 36.973 1.00 74.81 391 LEU A CA 1
ATOM 3160 C C . LEU A 1 391 ? -1.091 -15.520 38.289 1.00 74.81 391 LEU A C 1
ATOM 3162 O O . LEU A 1 391 ? -0.173 -16.329 38.415 1.00 74.81 391 LEU A O 1
ATOM 3166 N N . THR A 1 392 ? -1.939 -15.241 39.271 1.00 80.06 392 THR A N 1
ATOM 3167 C CA . THR A 1 392 ? -1.957 -15.947 40.551 1.00 80.06 392 THR A CA 1
ATOM 3168 C C . THR A 1 392 ? -3.156 -16.883 40.619 1.00 80.06 392 THR A C 1
ATOM 3170 O O . THR A 1 392 ? -4.209 -16.633 40.029 1.00 80.06 392 THR A O 1
ATOM 3173 N N . VAL A 1 393 ? -2.996 -17.999 41.330 1.00 72.19 393 VAL A N 1
ATOM 3174 C CA . VAL A 1 393 ? -4.123 -18.873 41.658 1.00 72.19 393 VAL A CA 1
ATOM 3175 C C . VAL A 1 393 ? -4.853 -18.226 42.827 1.00 72.19 393 VAL A C 1
ATOM 3177 O O . VAL A 1 393 ? -4.312 -18.145 43.928 1.00 72.19 393 VAL A O 1
ATOM 3180 N N . PHE A 1 394 ? -6.065 -17.741 42.580 1.00 68.75 394 PHE A N 1
ATOM 3181 C CA . PHE A 1 394 ? -6.911 -17.145 43.606 1.00 68.75 394 PHE A CA 1
ATOM 3182 C C . PHE A 1 394 ? -8.260 -17.856 43.663 1.00 68.75 394 PHE A C 1
ATOM 3184 O O . PHE A 1 394 ? -8.768 -18.382 42.671 1.00 68.75 394 PHE A O 1
ATOM 3191 N N . ASP A 1 395 ? -8.843 -17.876 44.855 1.00 73.38 395 ASP A N 1
ATOM 3192 C CA . ASP A 1 395 ? -10.167 -18.435 45.079 1.00 73.38 395 ASP A CA 1
ATOM 3193 C C . ASP A 1 395 ? -11.217 -17.438 44.575 1.00 73.38 395 ASP A C 1
ATOM 3195 O O . ASP A 1 395 ? -11.481 -16.400 45.191 1.00 73.38 395 ASP A O 1
ATOM 3199 N N . PHE A 1 396 ? -11.801 -17.753 43.420 1.00 58.38 396 PHE A N 1
ATOM 3200 C CA . PHE A 1 396 ? -12.833 -16.933 42.796 1.00 58.38 396 PHE A CA 1
ATOM 3201 C C . PHE A 1 396 ? -14.049 -16.744 43.714 1.00 58.38 396 PHE A C 1
ATOM 3203 O O . PHE A 1 396 ? -14.644 -15.668 43.717 1.00 58.38 396 PHE A O 1
ATOM 3210 N N . SER A 1 397 ? -14.389 -17.742 44.538 1.00 52.84 397 SER A N 1
ATOM 3211 C CA . SER A 1 397 ? -15.495 -17.642 45.492 1.00 52.84 397 SER A CA 1
ATOM 3212 C C . SER A 1 397 ? -15.192 -16.605 46.571 1.00 52.84 397 SER A C 1
ATOM 3214 O O . SER A 1 397 ? -16.046 -15.770 46.866 1.00 52.84 397 SER A O 1
ATOM 3216 N N . LYS A 1 398 ? -13.963 -16.593 47.106 1.00 63.25 398 LYS A N 1
ATOM 3217 C CA . LYS A 1 398 ? -13.532 -15.585 48.090 1.00 63.25 398 LYS A CA 1
ATOM 3218 C C . LYS A 1 398 ? -13.469 -14.179 47.503 1.00 63.25 398 LYS A C 1
ATOM 3220 O O . LYS A 1 398 ? -13.885 -13.246 48.178 1.00 63.25 398 LYS A O 1
ATOM 3225 N N . LEU A 1 399 ? -13.008 -14.022 46.259 1.00 62.38 399 LEU A N 1
ATOM 3226 C CA . LEU A 1 399 ? -12.976 -12.716 45.588 1.00 62.38 399 LEU A CA 1
ATOM 3227 C C . LEU A 1 399 ? -14.391 -12.174 45.338 1.00 62.38 399 LEU A C 1
ATOM 3229 O O . LEU A 1 399 ? -14.675 -11.006 45.587 1.00 62.38 399 LEU A O 1
ATOM 3233 N N . VAL A 1 400 ? -15.304 -13.021 44.856 1.00 59.00 400 VAL A N 1
ATOM 3234 C CA . VAL A 1 400 ? -16.704 -12.627 44.640 1.00 59.00 400 VAL A CA 1
ATOM 3235 C C . VAL A 1 400 ? -17.383 -12.288 45.966 1.00 59.00 400 VAL A C 1
ATOM 3237 O O . VAL A 1 400 ? -18.160 -11.335 46.024 1.00 59.00 400 VAL A O 1
ATOM 3240 N N . GLN A 1 401 ? -17.072 -13.025 47.032 1.00 60.19 401 GLN A N 1
ATOM 3241 C CA . GLN A 1 401 ? -17.584 -12.749 48.367 1.00 60.19 401 GLN A CA 1
ATOM 3242 C C . GLN A 1 401 ? -17.031 -11.433 48.932 1.00 60.19 401 GLN A C 1
ATOM 3244 O O . GLN A 1 401 ? -17.824 -10.614 49.384 1.00 60.19 401 GLN A O 1
ATOM 3249 N N . SER A 1 402 ? -15.725 -11.169 48.814 1.00 62.19 402 SER A N 1
ATOM 3250 C CA . SER A 1 402 ? -15.112 -9.924 49.297 1.00 62.19 402 SER A CA 1
ATOM 3251 C C . SER A 1 402 ? -15.636 -8.698 48.550 1.00 62.19 402 SER A C 1
ATOM 3253 O O . SER A 1 402 ? -15.986 -7.699 49.170 1.00 62.19 402 SER A O 1
ATOM 3255 N N . VAL A 1 403 ? -15.777 -8.789 47.223 1.00 68.31 403 VAL A N 1
ATOM 3256 C CA . VAL A 1 403 ? -16.380 -7.725 46.403 1.00 68.31 403 VAL A CA 1
ATOM 3257 C C . VAL A 1 403 ? -17.864 -7.554 46.746 1.00 68.31 403 VAL A C 1
ATOM 3259 O O . VAL A 1 403 ? -18.375 -6.436 46.776 1.00 68.31 403 VAL A O 1
ATOM 3262 N N . GLY A 1 404 ? -18.574 -8.649 47.028 1.00 53.53 404 GLY A N 1
ATOM 3263 C CA . GLY A 1 404 ? -19.964 -8.625 47.478 1.00 53.53 404 GLY A CA 1
ATOM 3264 C C . GLY A 1 404 ? -20.143 -7.940 48.834 1.00 53.53 404 GLY A C 1
ATOM 3265 O O . GLY A 1 404 ? -21.061 -7.137 48.985 1.00 53.53 404 GLY A O 1
ATOM 3266 N N . GLU A 1 405 ? -19.257 -8.214 49.790 1.00 65.31 405 GLU A N 1
ATOM 3267 C CA . GLU A 1 405 ? -19.225 -7.606 51.125 1.00 65.31 405 GLU A CA 1
ATOM 3268 C C . GLU A 1 405 ? -18.821 -6.124 51.065 1.00 65.31 405 GLU A C 1
ATOM 3270 O O . GLU A 1 405 ? -19.449 -5.290 51.716 1.00 65.31 405 GLU A O 1
ATOM 3275 N N . GLU A 1 406 ? -17.859 -5.761 50.214 1.00 60.25 406 GLU A N 1
ATOM 3276 C CA . GLU A 1 406 ? -17.427 -4.375 49.990 1.00 60.25 406 GLU A CA 1
ATOM 3277 C C . GLU A 1 406 ? -18.506 -3.527 49.295 1.00 60.25 406 GLU A C 1
ATOM 3279 O O . GLU A 1 406 ? -18.729 -2.359 49.632 1.00 60.25 406 GLU A O 1
ATOM 3284 N N . LEU A 1 407 ? -19.225 -4.113 48.332 1.00 58.66 407 LEU A N 1
ATOM 3285 C CA . LEU A 1 407 ? -20.306 -3.442 47.613 1.00 58.66 407 LEU A CA 1
ATOM 3286 C C . LEU A 1 407 ? -21.655 -3.525 48.337 1.00 58.66 407 LEU A C 1
ATOM 3288 O O . LEU A 1 407 ? -22.564 -2.765 47.984 1.00 58.66 407 LEU A O 1
ATOM 3292 N N . ALA A 1 408 ? -21.814 -4.376 49.355 1.00 56.69 408 ALA A N 1
ATOM 3293 C CA . ALA A 1 408 ? -23.051 -4.495 50.131 1.00 56.69 408 ALA A CA 1
ATOM 3294 C C . ALA A 1 408 ? -23.499 -3.150 50.749 1.00 56.69 408 ALA A C 1
ATOM 3296 O O . ALA A 1 408 ? -24.651 -2.768 50.518 1.00 56.69 408 ALA A O 1
ATOM 3297 N N . PRO A 1 409 ? -22.624 -2.339 51.382 1.00 58.22 409 PRO A N 1
ATOM 3298 C CA . PRO A 1 409 ? -22.967 -1.000 51.863 1.00 58.22 409 PRO A CA 1
ATOM 3299 C C . PRO A 1 409 ? -23.370 -0.027 50.750 1.00 58.22 409 PRO A C 1
ATOM 3301 O O . PRO A 1 409 ? -24.118 0.918 50.991 1.00 58.22 409 PRO A O 1
ATOM 3304 N N . VAL A 1 410 ? -22.867 -0.200 49.521 1.00 54.97 410 VAL A N 1
ATOM 3305 C CA . VAL A 1 410 ? -23.233 0.632 48.357 1.00 54.97 410 VAL A CA 1
ATOM 3306 C C . VAL A 1 410 ? -24.583 0.192 47.786 1.00 54.97 410 VAL A C 1
ATOM 3308 O O . VAL A 1 410 ? -25.404 1.039 47.428 1.00 54.97 410 VAL A O 1
ATOM 3311 N N . GLY A 1 411 ? -24.850 -1.116 47.752 1.00 55.88 411 GLY A N 1
ATOM 3312 C CA . GLY A 1 411 ? -26.156 -1.691 47.426 1.00 55.88 411 GLY A CA 1
ATOM 3313 C C . GLY A 1 411 ? -27.240 -1.296 48.433 1.00 55.88 411 GLY A C 1
ATOM 3314 O O . GLY A 1 411 ? -28.368 -0.986 48.037 1.00 55.88 411 GLY A O 1
ATOM 3315 N N . GLU A 1 412 ? -26.881 -1.211 49.716 1.00 53.94 412 GLU A N 1
ATOM 3316 C CA . GLU A 1 412 ? -27.732 -0.702 50.793 1.00 53.94 412 GLU A CA 1
ATOM 3317 C C . GLU A 1 412 ? -27.939 0.815 50.703 1.00 53.94 412 GLU A C 1
ATOM 3319 O O . GLU A 1 412 ? -29.087 1.262 50.721 1.00 53.94 412 GLU A O 1
ATOM 3324 N N . ARG A 1 413 ? -26.873 1.609 50.496 1.00 50.00 413 ARG A N 1
ATOM 3325 C CA . ARG A 1 413 ? -26.952 3.075 50.312 1.00 50.00 413 ARG A CA 1
ATOM 3326 C C . ARG A 1 413 ? -27.726 3.490 49.058 1.00 50.00 413 ARG A C 1
ATOM 3328 O O . ARG A 1 413 ? -28.395 4.520 49.070 1.00 50.00 413 ARG A O 1
ATOM 3335 N N . ARG A 1 414 ? -27.684 2.696 47.980 1.00 47.41 414 ARG A N 1
ATOM 3336 C CA . ARG A 1 414 ? -28.490 2.909 46.758 1.00 47.41 414 ARG A CA 1
ATOM 3337 C C . ARG A 1 414 ? -29.901 2.321 46.841 1.00 47.41 414 ARG A C 1
ATOM 3339 O O . ARG A 1 414 ? -30.665 2.458 45.886 1.00 47.41 414 ARG A O 1
ATOM 3346 N N . GLY A 1 415 ? -30.263 1.689 47.960 1.00 46.81 415 GLY A N 1
ATOM 3347 C CA . GLY A 1 415 ? -31.616 1.201 48.209 1.00 46.81 415 GLY A CA 1
ATOM 3348 C C . GLY A 1 415 ? -32.105 0.177 47.183 1.00 46.81 415 GLY A C 1
ATOM 3349 O O . GLY A 1 415 ? -33.295 0.161 46.865 1.00 46.81 415 GLY A O 1
ATOM 3350 N N . LEU A 1 416 ? -31.229 -0.682 46.646 1.00 49.47 416 LEU A N 1
ATOM 3351 C CA . LEU A 1 416 ? -31.632 -1.761 45.731 1.00 49.47 416 LEU A CA 1
ATOM 3352 C C . LEU A 1 416 ? -32.221 -2.946 46.513 1.00 49.47 416 LEU A C 1
ATOM 3354 O O . LEU A 1 416 ? -31.767 -4.081 46.431 1.00 49.47 416 LEU A O 1
ATOM 3358 N N . ARG A 1 417 ? -33.272 -2.658 47.280 1.00 52.28 417 ARG A N 1
ATOM 3359 C CA . ARG A 1 417 ? -34.177 -3.622 47.900 1.00 52.28 417 ARG A CA 1
ATOM 3360 C C . ARG A 1 417 ? -35.568 -3.290 47.384 1.00 52.28 417 ARG A C 1
ATOM 3362 O O . ARG A 1 417 ? -36.098 -2.221 47.687 1.00 52.28 417 ARG A O 1
ATOM 3369 N N . VAL A 1 418 ? -36.168 -4.175 46.589 1.00 51.88 418 VAL A N 1
ATOM 3370 C CA . VAL A 1 418 ? -37.582 -4.011 46.242 1.00 51.88 418 VAL A CA 1
ATOM 3371 C C . VAL A 1 418 ? -38.391 -4.572 47.400 1.00 51.88 418 VAL A C 1
ATOM 3373 O O . VAL A 1 418 ? -38.611 -5.776 47.490 1.00 51.88 418 VAL A O 1
ATOM 3376 N N . LYS A 1 419 ? -38.778 -3.684 48.316 1.00 56.47 419 LYS A N 1
ATOM 3377 C CA . LYS A 1 419 ? -39.769 -3.994 49.344 1.00 56.47 419 LYS A CA 1
ATOM 3378 C C . LYS A 1 419 ? -41.130 -4.104 48.671 1.00 56.47 419 LYS A C 1
ATOM 3380 O O . LYS A 1 419 ? -41.574 -3.161 48.011 1.00 56.47 419 LYS A O 1
ATOM 3385 N N . LEU A 1 420 ? -41.758 -5.261 48.805 1.00 59.66 420 LEU A N 1
ATOM 3386 C CA . LEU A 1 420 ? -43.147 -5.462 48.427 1.00 59.66 420 LEU A CA 1
ATOM 3387 C C . LEU A 1 420 ? -43.993 -5.360 49.686 1.00 59.66 420 LEU A C 1
ATOM 3389 O O . LEU A 1 420 ? -43.772 -6.116 50.624 1.00 59.66 420 LEU A O 1
ATOM 3393 N N . GLU A 1 421 ? -44.943 -4.433 49.690 1.00 64.75 421 GLU A N 1
ATOM 3394 C CA . GLU A 1 421 ? -45.999 -4.365 50.699 1.00 64.75 421 GLU A CA 1
ATOM 3395 C C . GLU A 1 421 ? -47.160 -5.239 50.226 1.00 64.75 421 GLU A C 1
ATOM 3397 O O . GLU A 1 421 ? -47.641 -5.081 49.097 1.00 64.75 421 GLU A O 1
ATOM 3402 N N . ILE A 1 422 ? -47.587 -6.179 51.064 1.00 65.81 422 ILE A N 1
ATOM 3403 C CA . ILE A 1 422 ? -48.705 -7.070 50.765 1.00 65.81 422 ILE A CA 1
ATOM 3404 C C . ILE A 1 422 ? -49.928 -6.572 51.528 1.00 65.81 422 ILE A C 1
ATOM 3406 O O . ILE A 1 422 ? -49.979 -6.607 52.752 1.00 65.81 422 ILE A O 1
ATOM 3410 N N . GLU A 1 423 ? -50.928 -6.099 50.787 1.00 68.94 423 GLU A N 1
ATOM 3411 C CA . GLU A 1 423 ? -52.253 -5.828 51.346 1.00 68.94 423 GLU A CA 1
ATOM 3412 C C . GLU A 1 423 ? -52.969 -7.160 51.666 1.00 68.94 423 GLU A C 1
ATOM 3414 O O . GLU A 1 423 ? -52.703 -8.163 50.996 1.00 68.94 423 GLU A O 1
ATOM 3419 N N . PRO A 1 424 ? -53.905 -7.195 52.637 1.00 68.12 424 PRO A N 1
ATOM 3420 C CA . PRO A 1 424 ? -54.609 -8.420 53.012 1.00 68.12 424 PRO A CA 1
ATOM 3421 C C . PRO A 1 424 ? -55.285 -9.080 51.806 1.00 68.12 424 PRO A C 1
ATOM 3423 O O . PRO A 1 424 ? -56.167 -8.492 51.172 1.00 68.12 424 PRO A O 1
ATOM 3426 N N . ASN A 1 425 ? -54.865 -10.306 51.501 1.00 77.19 425 ASN A N 1
ATOM 3427 C CA . ASN A 1 425 ? -55.375 -11.097 50.390 1.00 77.19 425 ASN A CA 1
ATOM 3428 C C . ASN A 1 425 ? -56.450 -12.055 50.908 1.00 77.19 425 ASN A C 1
ATOM 3430 O O . ASN A 1 425 ? -56.163 -12.873 51.776 1.00 77.19 425 ASN A O 1
ATOM 3434 N N . ILE A 1 426 ? -57.672 -11.969 50.380 1.00 80.31 426 ILE A N 1
ATOM 3435 C CA . ILE A 1 426 ? -58.799 -12.813 50.811 1.00 80.31 426 ILE A CA 1
ATOM 3436 C C . ILE A 1 426 ? -59.230 -13.712 49.655 1.00 80.31 426 ILE A C 1
ATOM 3438 O O . ILE A 1 426 ? -59.379 -13.248 48.519 1.00 80.31 426 ILE A O 1
ATOM 3442 N N . VAL A 1 427 ? -59.449 -14.996 49.934 1.00 79.62 427 VAL A N 1
ATOM 3443 C CA . VAL A 1 427 ? -60.014 -15.936 48.960 1.00 79.62 427 VAL A CA 1
ATOM 3444 C C . VAL A 1 427 ? -61.494 -15.615 48.742 1.00 79.62 427 VAL A C 1
ATOM 3446 O O . VAL A 1 427 ? -62.309 -15.705 49.654 1.00 79.62 427 VAL A O 1
ATOM 3449 N N . THR A 1 428 ? -61.847 -15.234 47.516 1.00 79.81 428 THR A N 1
ATOM 3450 C CA . THR A 1 428 ? -63.205 -14.791 47.140 1.00 79.81 428 THR A CA 1
ATOM 3451 C C . THR A 1 428 ? -64.053 -15.888 46.507 1.00 79.81 428 THR A C 1
ATOM 3453 O O . THR A 1 428 ? -65.262 -15.919 46.712 1.00 79.81 428 THR A O 1
ATOM 3456 N N . GLN A 1 429 ? -63.438 -16.796 45.747 1.00 80.62 429 GLN A N 1
ATOM 3457 C CA . GLN A 1 429 ? -64.125 -17.906 45.092 1.00 80.62 429 GLN A CA 1
ATOM 3458 C C . GLN A 1 429 ? -63.133 -19.037 44.803 1.00 80.62 429 GLN A C 1
ATOM 3460 O O . GLN A 1 429 ? -61.974 -18.778 44.476 1.00 80.62 429 GLN A O 1
ATOM 3465 N N . ILE A 1 430 ? -63.605 -20.280 44.872 1.00 80.88 430 ILE A N 1
ATOM 3466 C CA . ILE A 1 430 ? -62.865 -21.475 44.457 1.00 80.88 430 ILE A CA 1
ATOM 3467 C C . ILE A 1 430 ? -63.569 -22.047 43.228 1.00 80.88 430 ILE A C 1
ATOM 3469 O O . ILE A 1 430 ? -64.780 -22.272 43.258 1.00 80.88 430 ILE A O 1
ATOM 3473 N N . LYS A 1 431 ? -62.817 -22.232 42.144 1.00 80.25 431 LYS A N 1
ATOM 3474 C CA . LYS A 1 431 ? -63.287 -22.819 40.888 1.00 80.25 431 LYS A CA 1
ATOM 3475 C C . LYS A 1 431 ? -62.906 -24.283 40.835 1.00 80.25 431 LYS A C 1
ATOM 3477 O O . LYS A 1 431 ? -61.787 -24.644 41.195 1.00 80.25 431 LYS A O 1
ATOM 3482 N N . THR A 1 432 ? -63.846 -25.105 40.383 1.00 80.06 432 THR A N 1
ATOM 3483 C CA . THR A 1 432 ? -63.678 -26.562 40.329 1.00 80.06 432 THR A CA 1
ATOM 3484 C C . THR A 1 432 ? -63.856 -27.063 38.898 1.00 80.06 432 THR A C 1
ATOM 3486 O O . THR A 1 432 ? -64.695 -26.517 38.173 1.00 80.06 432 THR A O 1
ATOM 3489 N N . PRO A 1 433 ? -63.139 -28.125 38.482 1.00 79.19 433 PRO A N 1
ATOM 3490 C CA . PRO A 1 433 ? -63.252 -28.671 37.129 1.00 79.19 433 PRO A CA 1
ATOM 3491 C C . PRO A 1 433 ? -64.690 -29.028 36.732 1.00 79.19 433 PRO A C 1
ATOM 3493 O O . PRO A 1 433 ? -65.091 -28.770 35.603 1.00 79.19 433 PRO A O 1
ATOM 3496 N N . ALA A 1 434 ? -65.490 -29.534 37.678 1.00 78.44 434 ALA A N 1
ATOM 3497 C CA . ALA A 1 434 ? -66.873 -29.949 37.442 1.00 78.44 434 ALA A CA 1
ATOM 3498 C C . ALA A 1 434 ? -67.838 -28.798 37.089 1.00 78.44 434 ALA A C 1
ATOM 3500 O O . ALA A 1 434 ? -68.827 -29.033 36.401 1.00 78.44 434 ALA A O 1
ATOM 3501 N N . LYS A 1 435 ? -67.583 -27.566 37.559 1.00 79.00 435 LYS A N 1
ATOM 3502 C CA . LYS A 1 435 ? -68.446 -26.395 37.293 1.00 79.00 435 LYS A CA 1
ATOM 3503 C C . LYS A 1 435 ? -67.846 -25.414 36.289 1.00 79.00 435 LYS A C 1
ATOM 3505 O O . LYS A 1 435 ? -68.579 -24.855 35.481 1.00 79.00 435 LYS A O 1
ATOM 3510 N N . ASP A 1 436 ? -66.534 -25.195 36.351 1.00 77.38 436 ASP A N 1
ATOM 3511 C CA . ASP A 1 436 ? -65.844 -24.118 35.631 1.00 77.38 436 ASP A CA 1
ATOM 3512 C C . ASP A 1 436 ? -64.890 -24.634 34.536 1.00 77.38 436 ASP A C 1
ATOM 3514 O O . ASP A 1 436 ? -64.335 -23.840 33.778 1.00 77.38 436 ASP A O 1
ATOM 3518 N N . GLY A 1 437 ? -64.670 -25.952 34.446 1.00 78.69 437 GLY A N 1
ATOM 3519 C CA . GLY A 1 437 ? -63.760 -26.577 33.479 1.00 78.69 437 GLY A CA 1
ATOM 3520 C C . GLY A 1 437 ? -62.270 -26.487 33.838 1.00 78.69 437 GLY A C 1
ATOM 3521 O O . GLY A 1 437 ? -61.437 -27.002 33.097 1.00 78.69 437 GLY A O 1
ATOM 3522 N N . TYR A 1 438 ? -61.910 -25.851 34.960 1.00 81.69 438 TYR A N 1
ATOM 3523 C CA . TYR A 1 438 ? -60.539 -25.784 35.478 1.00 81.69 438 TYR A CA 1
ATOM 3524 C C . TYR A 1 438 ? -60.507 -25.545 36.996 1.00 81.69 438 TYR A C 1
ATOM 3526 O O . TYR A 1 438 ? -61.459 -25.020 37.575 1.00 81.69 438 TYR A O 1
ATOM 3534 N N . SER A 1 439 ? -59.395 -25.915 37.639 1.00 81.69 439 SER A N 1
ATOM 3535 C CA . SER A 1 439 ? -59.152 -25.667 39.067 1.00 81.69 439 SER A CA 1
ATOM 3536 C C . SER A 1 439 ? -58.373 -24.364 39.272 1.00 81.69 439 SER A C 1
ATOM 3538 O O . SER A 1 439 ? -57.260 -24.194 38.759 1.00 81.69 439 SER A O 1
ATOM 3540 N N . ALA A 1 440 ? -58.963 -23.408 39.993 1.00 80.44 440 ALA A N 1
ATOM 3541 C CA . ALA A 1 440 ? -58.312 -22.142 40.323 1.00 80.44 440 ALA A CA 1
ATOM 3542 C C . ALA A 1 440 ? -58.896 -21.491 41.581 1.00 80.44 440 ALA A C 1
ATOM 3544 O O . ALA A 1 440 ? -60.087 -21.593 41.865 1.00 80.44 440 ALA A O 1
ATOM 3545 N N . VAL A 1 441 ? -58.065 -20.730 42.289 1.00 81.69 441 VAL A N 1
ATOM 3546 C CA . VAL A 1 441 ? -58.465 -19.927 43.448 1.00 81.69 441 VAL A CA 1
ATOM 3547 C C . VAL A 1 441 ? -58.477 -18.449 43.059 1.00 81.69 441 VAL A C 1
ATOM 3549 O O . VAL A 1 441 ? -57.490 -17.914 42.549 1.00 81.69 441 VAL A O 1
ATOM 3552 N N . GLN A 1 442 ? -59.604 -17.773 43.285 1.00 80.69 442 GLN A N 1
ATOM 3553 C CA . GLN A 1 442 ? -59.762 -16.342 43.047 1.00 80.69 442 GLN A CA 1
ATOM 3554 C C . GLN A 1 442 ? -59.467 -15.559 44.328 1.00 80.69 442 GLN A C 1
ATOM 3556 O O . GLN A 1 442 ? -60.164 -15.700 45.333 1.00 80.69 442 GLN A O 1
ATOM 3561 N N . VAL A 1 443 ? -58.472 -14.678 44.274 1.00 82.06 443 VAL A N 1
ATOM 3562 C CA . VAL A 1 443 ? -58.011 -13.866 45.405 1.00 82.06 443 VAL A CA 1
ATOM 3563 C C . VAL A 1 443 ? -58.300 -12.388 45.143 1.00 82.06 443 VAL A C 1
ATOM 3565 O O . VAL A 1 443 ? -57.989 -11.853 44.071 1.00 82.06 443 VAL A O 1
ATOM 3568 N N . GLY A 1 444 ? -58.903 -11.730 46.132 1.00 80.38 444 GLY A N 1
ATOM 3569 C CA . GLY A 1 444 ? -59.165 -10.295 46.161 1.00 80.38 444 GLY A CA 1
ATOM 3570 C C . GLY A 1 444 ? -58.142 -9.555 47.021 1.00 80.38 444 GLY A C 1
ATOM 3571 O O . GLY A 1 444 ? -57.798 -10.014 48.107 1.00 80.38 444 GLY A O 1
ATOM 3572 N N . THR A 1 445 ? -57.667 -8.403 46.541 1.00 79.31 445 THR A N 1
ATOM 3573 C CA . THR A 1 445 ? -56.713 -7.548 47.262 1.00 79.31 445 THR A CA 1
ATOM 3574 C C . THR A 1 445 ? -57.036 -6.057 47.102 1.00 79.31 445 THR A C 1
ATOM 3576 O O . THR A 1 445 ? -57.589 -5.615 46.081 1.00 79.31 445 THR A O 1
ATOM 3579 N N . GLY A 1 446 ? -56.713 -5.292 48.145 1.00 75.56 446 GLY A N 1
ATOM 3580 C CA . GLY A 1 446 ? -56.943 -3.854 48.279 1.00 75.56 446 GLY A CA 1
ATOM 3581 C C . GLY A 1 446 ? -58.398 -3.439 48.468 1.00 75.56 446 GLY A C 1
ATOM 3582 O O . GLY A 1 446 ? -59.314 -4.061 47.942 1.00 75.56 446 GLY A O 1
ATOM 3583 N N . LYS A 1 447 ? -58.635 -2.342 49.196 1.00 77.38 447 LYS A N 1
ATOM 3584 C CA . LYS A 1 447 ? -59.990 -1.821 49.465 1.00 77.38 447 LYS A CA 1
ATOM 3585 C C . LYS A 1 447 ? -60.409 -0.773 48.427 1.00 77.38 447 LYS A C 1
ATOM 3587 O O . LYS A 1 447 ? -59.621 0.097 48.054 1.00 77.38 447 LYS A O 1
ATOM 3592 N N . LYS A 1 448 ? -61.665 -0.819 47.960 1.00 77.94 448 LYS A N 1
ATOM 3593 C CA . LYS A 1 448 ? -62.242 0.194 47.049 1.00 77.94 448 LYS A CA 1
ATOM 3594 C C . LYS A 1 448 ? -63.618 0.675 47.517 1.00 77.94 448 LYS A C 1
ATOM 3596 O O . LYS A 1 448 ? -64.550 -0.112 47.622 1.00 77.94 448 LYS A O 1
ATOM 3601 N N . ASN A 1 449 ? -63.781 1.989 47.697 1.00 75.19 449 ASN A N 1
ATOM 3602 C CA . ASN A 1 449 ? -65.026 2.571 48.226 1.00 75.19 449 ASN A CA 1
ATOM 3603 C C . ASN A 1 449 ? -66.236 2.391 47.284 1.00 75.19 449 ASN A C 1
ATOM 3605 O O . ASN A 1 449 ? -67.341 2.085 47.741 1.00 75.19 449 ASN A O 1
ATOM 3609 N N . LYS A 1 450 ? -66.023 2.544 45.967 1.00 77.31 450 LYS A N 1
ATOM 3610 C CA . LYS A 1 450 ? -67.055 2.432 44.919 1.00 77.31 450 LYS A CA 1
ATOM 3611 C C . LYS A 1 450 ? -66.764 1.255 43.974 1.00 77.31 450 LYS A C 1
ATOM 3613 O O . LYS A 1 450 ? -65.778 1.282 43.233 1.00 77.31 450 LYS A O 1
ATOM 3618 N N . ILE A 1 451 ? -67.643 0.253 43.968 1.00 80.88 451 ILE A N 1
ATOM 3619 C CA . ILE A 1 451 ? -67.635 -0.915 43.063 1.00 80.88 451 ILE A CA 1
ATOM 3620 C C . ILE A 1 451 ? -68.954 -0.991 42.278 1.00 80.88 451 ILE A C 1
ATOM 3622 O O . ILE A 1 451 ? -69.954 -0.405 42.689 1.00 80.88 451 ILE A O 1
ATOM 3626 N N . LYS A 1 452 ? -68.950 -1.658 41.114 1.00 80.44 452 LYS A N 1
ATOM 3627 C CA . LYS A 1 452 ? -70.141 -1.772 40.249 1.00 80.44 452 LYS A CA 1
ATOM 3628 C C . LYS A 1 452 ? -71.188 -2.688 40.904 1.00 80.44 452 LYS A C 1
ATOM 3630 O O . LYS A 1 452 ? -70.805 -3.673 41.526 1.00 80.44 452 LYS A O 1
ATOM 3635 N N . LYS A 1 453 ? -72.489 -2.422 40.710 1.00 77.06 453 LYS A N 1
ATOM 3636 C CA . LYS A 1 453 ? -73.595 -3.183 41.340 1.00 77.06 453 LYS A CA 1
ATOM 3637 C C . LYS A 1 453 ? -73.469 -4.722 41.224 1.00 77.06 453 LYS A C 1
ATOM 3639 O O . LYS A 1 453 ? -73.607 -5.372 42.253 1.00 77.06 453 LYS A O 1
ATOM 3644 N N . PRO A 1 454 ? -73.107 -5.322 40.068 1.00 78.44 454 PRO A N 1
ATOM 3645 C CA . PRO A 1 454 ? -72.936 -6.780 39.973 1.00 78.44 454 PRO A CA 1
ATOM 3646 C C . PRO A 1 454 ? -71.799 -7.335 40.845 1.00 78.44 454 PRO A C 1
ATOM 3648 O O . PRO A 1 454 ? -71.885 -8.445 41.357 1.00 78.44 454 PRO A O 1
ATOM 3651 N N . GLN A 1 455 ? -70.738 -6.551 41.062 1.00 79.50 455 GLN A N 1
ATOM 3652 C CA . GLN A 1 455 ? -69.600 -6.963 41.891 1.00 79.50 455 GLN A CA 1
ATOM 3653 C C . GLN A 1 455 ? -69.954 -6.979 43.382 1.00 79.50 455 GLN A C 1
ATOM 3655 O O . GLN A 1 455 ? -69.371 -7.749 44.135 1.00 79.50 455 GLN A O 1
ATOM 3660 N N . VAL A 1 456 ? -70.921 -6.156 43.805 1.00 76.38 456 VAL A N 1
ATOM 3661 C CA . VAL A 1 456 ? -71.433 -6.158 45.184 1.00 76.38 456 VAL A CA 1
ATOM 3662 C C . VAL A 1 456 ? -72.127 -7.488 45.490 1.00 76.38 456 VAL A C 1
ATOM 3664 O O . VAL A 1 456 ? -71.882 -8.071 46.539 1.00 76.38 456 VAL A O 1
ATOM 3667 N N . GLY A 1 457 ? -72.922 -8.007 44.547 1.00 76.50 457 GLY A N 1
ATOM 3668 C CA . GLY A 1 457 ? -73.558 -9.321 44.681 1.00 76.50 457 GLY A CA 1
ATOM 3669 C C . GLY A 1 457 ? -72.562 -10.487 44.664 1.00 76.50 457 GLY A C 1
ATOM 3670 O O . GLY A 1 457 ? -72.772 -11.470 45.366 1.00 76.50 457 GLY A O 1
ATOM 3671 N N . HIS A 1 458 ? -71.466 -10.360 43.906 1.00 78.56 458 HIS A N 1
ATOM 3672 C CA . HIS A 1 458 ? -70.413 -11.382 43.825 1.00 78.56 458 HIS A CA 1
ATOM 3673 C C . HIS A 1 458 ? -69.593 -11.502 45.117 1.00 78.56 458 HIS A C 1
ATOM 3675 O O . HIS A 1 458 ? -69.360 -12.608 45.587 1.00 78.56 458 HIS A O 1
ATOM 3681 N N . PHE A 1 459 ? -69.175 -10.381 45.718 1.00 77.62 459 PHE A N 1
ATOM 3682 C CA . PHE A 1 459 ? -68.335 -10.409 46.926 1.00 77.62 459 PHE A CA 1
ATOM 3683 C C . PHE A 1 459 ? -69.120 -10.545 48.240 1.00 77.62 459 PHE A C 1
ATOM 3685 O O . PHE A 1 459 ? -68.525 -10.915 49.249 1.00 77.62 459 PHE A O 1
ATOM 3692 N N . LYS A 1 460 ? -70.435 -10.276 48.243 1.00 75.69 460 LYS A N 1
ATOM 3693 C CA . LYS A 1 460 ? -71.310 -10.360 49.429 1.00 75.69 460 LYS A CA 1
ATOM 3694 C C . LYS A 1 460 ? -70.660 -9.712 50.672 1.00 75.69 460 LYS A C 1
ATOM 3696 O O . LYS A 1 460 ? -70.298 -8.537 50.626 1.00 75.69 460 LYS A O 1
ATOM 3701 N N . GLU A 1 461 ? -70.495 -10.472 51.756 1.00 69.50 461 GLU A N 1
ATOM 3702 C CA . GLU A 1 461 ? -69.944 -10.033 53.047 1.00 69.50 461 GLU A CA 1
ATOM 3703 C C . GLU A 1 461 ? -68.402 -10.031 53.104 1.00 69.50 461 GLU A C 1
ATOM 3705 O O . GLU A 1 461 ? -67.826 -9.518 54.058 1.00 69.50 461 GLU A O 1
ATOM 3710 N N . LEU A 1 462 ? -67.707 -10.530 52.072 1.00 68.50 462 LEU A N 1
ATOM 3711 C CA . LEU A 1 462 ? -66.236 -10.642 52.046 1.00 68.50 462 LEU A CA 1
ATOM 3712 C C . LEU A 1 462 ? -65.527 -9.284 51.884 1.00 68.50 462 LEU A C 1
ATOM 3714 O O . LEU A 1 462 ? -64.321 -9.174 52.102 1.00 68.50 462 LEU A O 1
ATOM 3718 N N . GLY A 1 463 ? -66.268 -8.238 51.504 1.00 74.25 463 GLY A N 1
ATOM 3719 C CA . GLY A 1 463 ? -65.783 -6.862 51.402 1.00 74.25 463 GLY A CA 1
ATOM 3720 C C . GLY A 1 463 ? -65.698 -6.318 49.971 1.00 74.25 463 GLY A C 1
ATOM 3721 O O . GLY A 1 463 ? -66.199 -6.898 49.010 1.00 74.25 463 GLY A O 1
ATOM 3722 N N . LYS A 1 464 ? -65.087 -5.134 49.823 1.00 79.62 464 LYS A N 1
ATOM 3723 C CA . LYS A 1 464 ? -64.976 -4.417 48.539 1.00 79.62 464 LYS A CA 1
ATOM 3724 C C . LYS A 1 464 ? -63.537 -4.410 48.032 1.00 79.62 464 LYS A C 1
ATOM 3726 O O . LYS A 1 464 ? -62.737 -3.583 48.475 1.00 79.62 464 LYS A O 1
ATOM 3731 N N . PHE A 1 465 ? -63.233 -5.268 47.060 1.00 80.56 465 PHE A N 1
ATOM 3732 C CA . PHE A 1 465 ? -61.874 -5.419 46.536 1.00 80.56 465 PHE A CA 1
ATOM 3733 C C . PHE A 1 465 ? -61.559 -4.479 45.362 1.00 80.56 465 PHE A C 1
ATOM 3735 O O . PHE A 1 465 ? -62.389 -4.241 44.479 1.00 80.56 465 PHE A O 1
ATOM 3742 N N . LYS A 1 466 ? -60.335 -3.938 45.330 1.00 80.44 466 LYS A N 1
ATOM 3743 C CA . LYS A 1 466 ? -59.820 -3.089 44.241 1.00 80.44 466 LYS A CA 1
ATOM 3744 C C . LYS A 1 466 ? -59.311 -3.926 43.070 1.00 80.44 466 LYS A C 1
ATOM 3746 O O . LYS A 1 466 ? -59.509 -3.547 41.912 1.00 80.44 466 LYS A O 1
ATOM 3751 N N . HIS A 1 467 ? -58.667 -5.048 43.372 1.00 81.94 467 HIS A N 1
ATOM 3752 C CA . HIS A 1 467 ? -58.077 -5.955 42.402 1.00 81.94 467 HIS A CA 1
ATOM 3753 C C . HIS A 1 467 ? -58.495 -7.393 42.700 1.00 81.94 467 HIS A C 1
ATOM 3755 O O . HIS A 1 467 ? -58.531 -7.803 43.854 1.00 81.94 467 HIS A O 1
ATOM 3761 N N . VAL A 1 468 ? -58.791 -8.155 41.647 1.00 84.38 468 VAL A N 1
ATOM 3762 C CA . VAL A 1 468 ? -59.123 -9.581 41.734 1.00 84.38 468 VAL A CA 1
ATOM 3763 C C . VAL A 1 468 ? -58.303 -10.342 40.702 1.00 84.38 468 VAL A C 1
ATOM 3765 O O . VAL A 1 468 ? -58.178 -9.908 39.544 1.00 84.38 468 VAL A O 1
ATOM 3768 N N . ARG A 1 469 ? -57.688 -11.444 41.134 1.00 84.06 469 ARG A N 1
ATOM 3769 C CA . ARG A 1 469 ? -56.831 -12.299 40.308 1.00 84.06 469 ARG A CA 1
ATOM 3770 C C . ARG A 1 469 ? -57.081 -13.768 40.609 1.00 84.06 469 ARG A C 1
ATOM 3772 O O . ARG A 1 469 ? -57.392 -14.128 41.734 1.00 84.06 469 ARG A O 1
ATOM 3779 N N . GLU A 1 470 ? -56.937 -14.593 39.581 1.00 85.19 470 GLU A N 1
ATOM 3780 C CA . GLU A 1 470 ? -57.065 -16.045 39.680 1.00 85.19 470 GLU A CA 1
ATOM 3781 C C . GLU A 1 470 ? -55.681 -16.690 39.654 1.00 85.19 470 GLU A C 1
ATOM 3783 O O . GLU A 1 470 ? -54.800 -16.281 38.888 1.00 85.19 470 GLU A O 1
ATOM 3788 N N . PHE A 1 471 ? -55.514 -17.703 40.493 1.00 81.88 471 PHE A N 1
ATOM 3789 C CA . PHE A 1 471 ? -54.330 -18.535 40.602 1.00 81.88 471 PHE A CA 1
ATOM 3790 C C . PHE A 1 471 ? -54.743 -19.956 40.230 1.00 81.88 471 PHE A C 1
ATOM 3792 O O . PHE A 1 471 ? -55.631 -20.510 40.865 1.00 81.88 471 PHE A O 1
ATOM 3799 N N . ALA A 1 472 ? -54.148 -20.524 39.181 1.00 78.69 472 ALA A N 1
ATOM 3800 C CA . ALA A 1 472 ? -54.373 -21.925 38.835 1.00 78.69 472 ALA A CA 1
ATOM 3801 C C . ALA A 1 472 ? -53.686 -22.819 39.876 1.00 78.69 472 ALA A C 1
ATOM 3803 O O . ALA A 1 472 ? -52.538 -22.547 40.237 1.00 78.69 472 ALA A O 1
ATOM 3804 N N . VAL A 1 473 ? -54.387 -23.851 40.344 1.00 74.50 473 VAL A N 1
ATOM 3805 C CA . VAL A 1 473 ? -53.932 -24.747 41.418 1.00 74.50 473 VAL A CA 1
ATOM 3806 C C . VAL A 1 473 ? -54.160 -26.196 40.982 1.00 74.50 473 VAL A C 1
ATOM 3808 O O . VAL A 1 473 ? -55.157 -26.489 40.324 1.00 74.50 473 VAL A O 1
ATOM 3811 N N . ASN A 1 474 ? -53.240 -27.102 41.320 1.00 65.75 474 ASN A N 1
ATOM 3812 C CA . ASN A 1 474 ? -53.419 -28.536 41.071 1.00 65.75 474 ASN A CA 1
ATOM 3813 C C . ASN A 1 474 ? -54.295 -29.146 42.182 1.00 65.75 474 ASN A C 1
ATOM 3815 O O . ASN A 1 474 ? -54.245 -28.687 43.318 1.00 65.75 474 ASN A O 1
ATOM 3819 N N . GLU A 1 475 ? -55.077 -30.188 41.882 1.00 56.91 475 GLU A N 1
ATOM 3820 C CA . GLU A 1 475 ? -56.093 -30.766 42.794 1.00 56.91 475 GLU A CA 1
ATOM 3821 C C . GLU A 1 475 ? -55.565 -31.220 44.176 1.00 56.91 475 GLU A C 1
ATOM 3823 O O . GLU A 1 475 ? -56.353 -31.382 45.102 1.00 56.91 475 GLU A O 1
ATOM 3828 N N . ALA A 1 476 ? -54.245 -31.358 44.350 1.00 46.06 476 ALA A N 1
ATOM 3829 C CA . ALA A 1 476 ? -53.604 -31.764 45.602 1.00 46.06 476 ALA A CA 1
ATOM 3830 C C . ALA A 1 476 ? -53.527 -30.671 46.700 1.00 46.06 476 ALA A C 1
ATOM 3832 O O . ALA A 1 476 ? -53.274 -31.014 47.850 1.00 46.06 476 ALA A O 1
ATOM 3833 N N . ASP A 1 477 ? -53.775 -29.387 46.394 1.00 52.62 477 ASP A N 1
ATOM 3834 C CA . ASP A 1 477 ? -53.657 -28.258 47.350 1.00 52.62 477 ASP A CA 1
ATOM 3835 C C . ASP A 1 477 ? -55.032 -27.759 47.885 1.00 52.62 477 ASP A C 1
ATOM 3837 O O . ASP A 1 477 ? -55.198 -26.603 48.278 1.00 52.62 477 ASP A O 1
ATOM 3841 N N . ALA A 1 478 ? -56.061 -28.617 47.872 1.00 49.91 478 ALA A N 1
ATOM 3842 C CA . ALA A 1 478 ? -57.481 -28.278 48.072 1.00 49.91 478 ALA A CA 1
ATOM 3843 C C . ALA A 1 478 ? -57.929 -27.932 49.518 1.00 49.91 478 ALA A C 1
ATOM 3845 O O . ALA A 1 478 ? -59.112 -28.051 49.838 1.00 49.91 478 ALA A O 1
ATOM 3846 N N . SER A 1 479 ? -57.035 -27.496 50.410 1.00 57.66 479 SER A N 1
ATOM 3847 C CA . SER A 1 479 ? -57.374 -27.191 51.815 1.00 57.66 479 SER A CA 1
ATOM 3848 C C . SER A 1 479 ? -57.882 -25.760 52.072 1.00 57.66 479 SER A C 1
ATOM 3850 O O . SER A 1 479 ? -58.299 -25.463 53.190 1.00 57.66 479 SER A O 1
ATOM 3852 N N . LEU A 1 480 ? -57.888 -24.880 51.064 1.00 64.81 480 LEU A N 1
ATOM 3853 C CA . LEU A 1 480 ? -58.309 -23.476 51.200 1.00 64.81 480 LEU A CA 1
ATOM 3854 C C . LEU A 1 480 ? -59.838 -23.320 51.137 1.00 64.81 480 LEU A C 1
ATOM 3856 O O . LEU A 1 480 ? -60.487 -23.897 50.266 1.00 64.81 480 LEU A O 1
ATOM 3860 N N . ARG A 1 481 ? -60.419 -22.495 52.018 1.00 72.38 481 ARG A N 1
ATOM 3861 C CA . ARG A 1 481 ? -61.853 -22.152 52.053 1.00 72.38 481 ARG A CA 1
ATOM 3862 C C . ARG A 1 481 ? -62.096 -20.719 51.569 1.00 72.38 481 ARG A C 1
ATOM 3864 O O . ARG A 1 481 ? -61.229 -19.848 51.620 1.00 72.38 481 ARG A O 1
ATOM 3871 N N . VAL A 1 482 ? -63.309 -20.452 51.075 1.00 74.12 482 VAL A N 1
ATOM 3872 C CA . VAL A 1 482 ? -63.728 -19.084 50.725 1.00 74.12 482 VAL A CA 1
ATOM 3873 C C . VAL A 1 482 ? -63.796 -18.250 52.007 1.00 74.12 482 VAL A C 1
ATOM 3875 O O . VAL A 1 482 ? -64.506 -18.622 52.935 1.00 74.12 482 VAL A O 1
ATOM 3878 N N . GLY A 1 483 ? -63.077 -17.126 52.043 1.00 71.00 483 GLY A N 1
ATOM 3879 C CA . GLY A 1 483 ? -62.940 -16.261 53.220 1.00 71.00 483 GLY A CA 1
ATOM 3880 C C . GLY A 1 483 ? -61.579 -16.328 53.920 1.00 71.00 483 GLY A C 1
ATOM 3881 O O . GLY A 1 483 ? -61.287 -15.437 54.718 1.00 71.00 483 GLY A O 1
ATOM 3882 N N . ASP A 1 484 ? -60.726 -17.300 53.586 1.00 75.38 484 ASP A N 1
ATOM 3883 C CA . ASP A 1 484 ? -59.399 -17.422 54.195 1.00 75.38 484 ASP A CA 1
ATOM 3884 C C . ASP A 1 484 ? -58.493 -16.233 53.827 1.00 75.38 484 ASP A C 1
ATOM 3886 O O . ASP A 1 484 ? -58.503 -15.732 52.691 1.00 75.38 484 ASP A O 1
ATOM 3890 N N . LYS A 1 485 ? -57.705 -15.775 54.809 1.00 71.25 485 LYS A N 1
ATOM 3891 C CA . LYS A 1 485 ? -56.687 -14.733 54.635 1.00 71.25 485 LYS A CA 1
ATOM 3892 C C . LYS A 1 485 ? -55.356 -15.380 54.265 1.00 71.25 485 LYS A C 1
ATOM 3894 O O . LYS A 1 485 ? -54.800 -16.143 55.045 1.00 71.25 485 LYS A O 1
ATOM 3899 N N . ASN A 1 486 ? -54.828 -15.023 53.099 1.00 69.88 486 ASN A N 1
ATOM 3900 C CA . ASN A 1 486 ? -53.499 -15.437 52.663 1.00 69.88 486 ASN A CA 1
ATOM 3901 C C . ASN A 1 486 ? -52.467 -14.414 53.141 1.00 69.88 486 ASN A C 1
ATOM 3903 O O . ASN A 1 486 ? -52.320 -13.338 52.548 1.00 69.88 486 ASN A O 1
ATOM 3907 N N . GLU A 1 487 ? -51.785 -14.754 54.229 1.00 68.88 487 GLU A N 1
ATOM 3908 C CA . GLU A 1 487 ? -50.723 -13.942 54.815 1.00 68.88 487 GLU A CA 1
ATOM 3909 C C . GLU A 1 487 ? -49.363 -14.197 54.155 1.00 68.88 487 GLU A C 1
ATOM 3911 O O . GLU A 1 487 ? -49.168 -15.105 53.347 1.00 68.88 487 GLU A O 1
ATOM 3916 N N . VAL A 1 488 ? -48.404 -13.338 54.487 1.00 68.94 488 VAL A N 1
ATOM 3917 C CA . VAL A 1 488 ? -47.050 -13.341 53.923 1.00 68.94 488 VAL A CA 1
ATOM 3918 C C . VAL A 1 488 ? -46.239 -14.577 54.350 1.00 68.94 488 VAL A C 1
ATOM 3920 O O . VAL A 1 488 ? -45.315 -14.984 53.649 1.00 68.94 488 VAL A O 1
ATOM 3923 N N . SER A 1 489 ? -46.636 -15.209 55.457 1.00 67.12 489 SER A N 1
ATOM 3924 C CA . SER A 1 489 ? -46.042 -16.411 56.058 1.00 67.12 489 SER A CA 1
ATOM 3925 C C . SER A 1 489 ? -46.119 -17.675 55.194 1.00 67.12 489 SER A C 1
ATOM 3927 O O . SER A 1 489 ? -45.490 -18.672 55.529 1.00 67.12 489 SER A O 1
ATOM 3929 N N . VAL A 1 490 ? -46.847 -17.643 54.072 1.00 74.94 490 VAL A N 1
ATOM 3930 C CA . VAL A 1 490 ? -46.902 -18.750 53.100 1.00 74.94 490 VAL A CA 1
ATOM 3931 C C . VAL A 1 490 ? -45.550 -18.981 52.405 1.00 74.94 490 VAL A C 1
ATOM 3933 O O . VAL A 1 490 ? -45.317 -20.065 51.879 1.00 74.94 490 VAL A O 1
ATOM 3936 N N . PHE A 1 491 ? -44.661 -17.984 52.392 1.00 79.19 491 PHE A N 1
ATOM 3937 C CA . PHE A 1 491 ? -43.341 -18.083 51.769 1.00 79.19 491 PHE A CA 1
ATOM 3938 C C . PHE A 1 491 ? -42.223 -18.217 52.803 1.00 79.19 491 PHE A C 1
ATOM 3940 O O . PHE A 1 491 ? -42.231 -17.530 53.826 1.00 79.19 491 PHE A O 1
ATOM 3947 N N . VAL A 1 492 ? -41.211 -19.023 52.484 1.00 82.69 492 VAL A N 1
ATOM 3948 C CA . VAL A 1 492 ? -39.997 -19.192 53.290 1.00 82.69 492 VAL A CA 1
ATOM 3949 C C . VAL A 1 492 ? -38.819 -18.470 52.611 1.00 82.69 492 VAL A C 1
ATOM 3951 O O . VAL A 1 492 ? -38.713 -18.475 51.380 1.00 82.69 492 VAL A O 1
ATOM 3954 N N . PRO A 1 493 ? -37.916 -17.807 53.364 1.00 82.62 493 PRO A N 1
ATOM 3955 C CA . PRO A 1 493 ? -36.657 -17.316 52.803 1.00 82.62 493 PRO A CA 1
ATOM 3956 C C . PRO A 1 493 ? -35.876 -18.448 52.113 1.00 82.62 493 PRO A C 1
ATOM 3958 O O . PRO A 1 493 ? -35.664 -19.501 52.705 1.00 82.62 493 PRO A O 1
ATOM 3961 N N . GLY A 1 494 ? -35.455 -18.229 50.869 1.00 81.12 494 GLY A N 1
ATOM 3962 C CA . GLY A 1 494 ? -34.839 -19.229 49.988 1.00 81.12 494 GLY A CA 1
ATOM 3963 C C . GLY A 1 494 ? -35.774 -19.774 48.902 1.00 81.12 494 GLY A C 1
ATOM 3964 O O . GLY A 1 494 ? -35.294 -20.338 47.920 1.00 81.12 494 GLY A O 1
ATOM 3965 N N . ASP A 1 495 ? -37.090 -19.557 49.011 1.00 83.44 495 ASP A N 1
ATOM 3966 C CA . ASP A 1 495 ? -38.045 -20.013 47.998 1.00 83.44 495 ASP A CA 1
ATOM 3967 C C . ASP A 1 495 ? -37.834 -19.318 46.648 1.00 83.44 495 ASP A C 1
ATOM 3969 O O . ASP A 1 495 ? -37.641 -18.097 46.555 1.00 83.44 495 ASP A O 1
ATOM 3973 N N . ILE A 1 496 ? -37.954 -20.103 45.575 1.00 86.75 496 ILE A N 1
ATOM 3974 C CA . ILE A 1 496 ? -37.918 -19.607 44.201 1.00 86.75 496 ILE A CA 1
ATOM 3975 C C . ILE A 1 496 ? -39.342 -19.289 43.745 1.00 86.75 496 ILE A C 1
ATOM 3977 O O . ILE A 1 496 ? -40.237 -20.137 43.713 1.00 86.75 496 ILE A O 1
ATOM 3981 N N . VAL A 1 497 ? -39.555 -18.045 43.329 1.00 86.88 497 VAL A N 1
ATOM 3982 C CA . VAL A 1 497 ? -40.852 -17.535 42.894 1.00 86.88 497 VAL A CA 1
ATOM 3983 C C . VAL A 1 497 ? -40.809 -16.956 41.486 1.00 86.88 497 VAL A C 1
ATOM 3985 O O . VAL A 1 497 ? -39.798 -16.450 40.989 1.00 86.88 497 VAL A O 1
ATOM 3988 N N . LYS A 1 498 ? -41.974 -16.977 40.835 1.00 89.31 498 LYS A N 1
ATOM 3989 C CA . LYS A 1 498 ? -42.245 -16.201 39.624 1.00 89.31 498 LYS A CA 1
ATOM 3990 C C . LYS A 1 498 ? -43.126 -15.006 39.975 1.00 89.31 498 LYS A C 1
ATOM 3992 O O . LYS A 1 498 ? -44.189 -15.147 40.581 1.00 89.31 498 LYS A O 1
ATOM 3997 N N . VAL A 1 499 ? -42.705 -13.819 39.549 1.00 88.81 499 VAL A N 1
ATOM 3998 C CA . VAL A 1 499 ? -43.405 -12.559 39.814 1.00 88.81 499 VAL A CA 1
ATOM 3999 C C . VAL A 1 499 ? -43.954 -12.001 38.512 1.00 88.81 499 VAL A C 1
ATOM 4001 O O . VAL A 1 499 ? -43.225 -11.759 37.552 1.00 88.81 499 VAL A O 1
ATOM 4004 N N . THR A 1 500 ? -45.265 -11.792 38.467 1.00 89.94 500 THR A N 1
ATOM 4005 C CA . THR A 1 500 ? -45.981 -11.272 37.302 1.00 89.94 500 THR A CA 1
ATOM 4006 C C . THR A 1 500 ? -46.555 -9.898 37.595 1.00 89.94 500 THR A C 1
ATOM 4008 O O . THR A 1 500 ? -47.300 -9.725 38.550 1.00 89.94 500 THR A O 1
ATOM 4011 N N . GLY A 1 501 ? -46.278 -8.927 36.736 1.00 90.31 501 GLY A N 1
ATOM 4012 C CA . GLY A 1 501 ? -46.763 -7.558 36.886 1.00 90.31 501 GLY A CA 1
ATOM 4013 C C . GLY A 1 501 ? -47.034 -6.900 35.541 1.00 90.31 501 GLY A C 1
ATOM 4014 O O . GLY A 1 501 ? -46.796 -7.479 34.478 1.00 90.31 501 GLY A O 1
ATOM 4015 N N . ILE A 1 502 ? -47.560 -5.677 35.578 1.00 91.00 502 ILE A N 1
ATOM 4016 C CA . ILE A 1 502 ? -47.689 -4.847 34.376 1.00 91.00 502 ILE A CA 1
ATOM 4017 C C . ILE A 1 502 ? -46.399 -4.050 34.224 1.00 91.00 502 ILE A C 1
ATOM 4019 O O . ILE A 1 502 ? -46.111 -3.175 35.036 1.00 91.00 502 ILE A O 1
ATOM 4023 N N . SER A 1 503 ? -45.628 -4.347 33.178 1.00 90.88 503 SER A N 1
ATOM 4024 C CA . SER A 1 503 ? -44.361 -3.668 32.890 1.00 90.88 503 SER A CA 1
ATOM 4025 C C . SER A 1 503 ? -44.531 -2.154 32.733 1.00 90.88 503 SER A C 1
ATOM 4027 O O . SER A 1 503 ? -45.544 -1.670 32.222 1.00 90.88 503 SER A O 1
ATOM 4029 N N . LYS A 1 504 ? -43.503 -1.384 33.110 1.00 89.62 504 LYS A N 1
ATOM 4030 C CA . LYS A 1 504 ? -43.489 0.075 32.936 1.00 89.62 504 LYS A CA 1
ATOM 4031 C C . LYS A 1 504 ? -43.744 0.450 31.473 1.00 89.62 504 LYS A C 1
ATOM 4033 O O . LYS A 1 504 ? -43.021 0.014 30.576 1.00 89.62 504 LYS A O 1
ATOM 4038 N N . GLY A 1 505 ? -44.771 1.265 31.235 1.00 90.12 505 GLY A N 1
ATOM 4039 C CA . GLY A 1 505 ? -45.066 1.812 29.913 1.00 90.12 505 GLY A CA 1
ATOM 4040 C C . GLY A 1 505 ? -43.930 2.710 29.424 1.00 90.12 505 GLY A C 1
ATOM 4041 O O . GLY A 1 505 ? -43.461 3.574 30.161 1.00 90.12 505 GLY A O 1
ATOM 4042 N N . LYS A 1 506 ? -43.487 2.504 28.181 1.00 90.94 506 LYS A N 1
ATOM 4043 C CA . LYS A 1 506 ? -42.423 3.288 27.530 1.00 90.94 506 LYS A CA 1
ATOM 4044 C C . LYS A 1 506 ? -42.934 4.125 26.346 1.00 90.94 506 LYS A C 1
ATOM 4046 O O . LYS A 1 506 ? -42.119 4.676 25.613 1.00 90.94 506 LYS A O 1
ATOM 4051 N N . GLY A 1 507 ? -44.256 4.223 26.169 1.00 92.88 507 GLY A N 1
ATOM 4052 C CA . GLY A 1 507 ? -44.894 4.958 25.071 1.00 92.88 507 GLY A CA 1
ATOM 4053 C C . GLY A 1 507 ? -44.728 4.273 23.711 1.00 92.88 507 GLY A C 1
ATOM 4054 O O . GLY A 1 507 ? -44.525 3.057 23.642 1.00 92.88 507 GLY A O 1
ATOM 4055 N N . PHE A 1 508 ? -44.832 5.050 22.630 1.00 94.94 508 PHE A N 1
ATOM 4056 C CA . PHE A 1 508 ? -44.468 4.601 21.286 1.00 94.94 508 PHE A CA 1
ATOM 4057 C C . PHE A 1 508 ? -42.941 4.578 21.162 1.00 94.94 508 PHE A C 1
ATOM 4059 O O . PHE A 1 508 ? -42.277 5.594 21.355 1.00 94.94 508 PHE A O 1
ATOM 4066 N N . ALA A 1 509 ? -42.372 3.412 20.873 1.00 94.31 509 ALA A N 1
ATOM 4067 C CA . ALA A 1 509 ? -40.936 3.218 20.755 1.00 94.31 509 ALA A CA 1
ATOM 4068 C C . ALA A 1 509 ? -40.561 2.808 19.326 1.00 94.31 509 ALA A C 1
ATOM 4070 O O . ALA A 1 509 ? -41.183 1.921 18.736 1.00 94.31 509 ALA A O 1
ATOM 4071 N N . GLY A 1 510 ? -39.504 3.426 18.793 1.00 93.62 510 GLY A N 1
ATOM 4072 C CA . GLY A 1 510 ? -38.889 3.023 17.526 1.00 93.62 510 GLY A CA 1
ATOM 4073 C C . GLY A 1 510 ? -38.266 1.622 17.589 1.00 93.62 510 GLY A C 1
ATOM 4074 O O . GLY A 1 510 ? -38.028 1.086 18.676 1.00 93.62 510 GLY A O 1
ATOM 4075 N N . ALA A 1 511 ? -37.960 1.042 16.424 1.00 91.81 511 ALA A N 1
ATOM 4076 C CA . ALA A 1 511 ? -37.444 -0.327 16.306 1.00 91.81 511 ALA A CA 1
ATOM 4077 C C . ALA A 1 511 ? -36.150 -0.561 17.110 1.00 91.81 511 ALA A C 1
ATOM 4079 O O . ALA A 1 511 ? -36.032 -1.581 17.787 1.00 91.81 511 ALA A O 1
ATOM 4080 N N . VAL A 1 512 ? -35.245 0.426 17.143 1.00 93.00 512 VAL A N 1
ATOM 4081 C CA . VAL A 1 512 ? -33.996 0.376 17.926 1.00 93.00 512 VAL A CA 1
ATOM 4082 C C . VAL A 1 512 ? -34.266 0.159 19.420 1.00 93.00 512 VAL A C 1
ATOM 4084 O O . VAL A 1 512 ? -33.710 -0.743 20.030 1.00 93.00 512 VAL A O 1
ATOM 4087 N N . LYS A 1 513 ? -35.172 0.940 20.025 1.00 93.00 513 LYS A N 1
ATOM 4088 C CA . LYS A 1 513 ? -35.472 0.844 21.468 1.00 93.00 513 LYS A CA 1
ATOM 4089 C C . LYS A 1 513 ? -36.358 -0.358 21.808 1.00 93.00 513 LYS A C 1
ATOM 4091 O O . LYS A 1 513 ? -36.247 -0.903 22.902 1.00 93.00 513 LYS A O 1
ATOM 4096 N N . ARG A 1 514 ? -37.271 -0.733 20.905 1.00 92.44 514 ARG A N 1
ATOM 4097 C CA . ARG A 1 514 ? -38.259 -1.797 21.136 1.00 92.44 514 ARG A CA 1
ATOM 4098 C C . ARG A 1 514 ? -37.683 -3.197 20.935 1.00 92.44 514 ARG A C 1
ATOM 4100 O O . ARG A 1 514 ? -38.000 -4.076 21.727 1.00 92.44 514 ARG A O 1
ATOM 4107 N N . HIS A 1 515 ? -36.864 -3.380 19.899 1.00 93.25 515 HIS A N 1
ATOM 4108 C CA . HIS A 1 515 ? -36.369 -4.686 19.443 1.00 93.25 515 HIS A CA 1
ATOM 4109 C C . HIS A 1 515 ? -34.838 -4.795 19.414 1.00 93.25 515 HIS A C 1
ATOM 4111 O O . HIS A 1 515 ? -34.333 -5.844 19.030 1.00 93.25 515 HIS A O 1
ATOM 4117 N N . GLY A 1 516 ? -34.104 -3.742 19.792 1.00 92.62 516 GLY A N 1
ATOM 4118 C CA . GLY A 1 516 ? -32.637 -3.765 19.863 1.00 92.62 516 GLY A CA 1
ATOM 4119 C C . GLY A 1 516 ? -31.926 -3.691 18.509 1.00 92.62 516 GLY A C 1
ATOM 4120 O O . GLY A 1 516 ? -30.813 -4.184 18.386 1.00 92.62 516 GLY A O 1
ATOM 4121 N N . PHE A 1 517 ? -32.555 -3.124 17.475 1.00 94.06 517 PHE A N 1
ATOM 4122 C CA . PHE A 1 517 ? -31.932 -3.008 16.148 1.00 94.06 517 PHE A CA 1
ATOM 4123 C C . PHE A 1 517 ? -30.709 -2.081 16.183 1.00 94.06 517 PHE A C 1
ATOM 4125 O O . PHE A 1 517 ? -30.758 -1.035 16.825 1.00 94.06 517 PHE A O 1
ATOM 4132 N N . HIS A 1 518 ? -29.647 -2.442 15.457 1.00 89.31 518 HIS A N 1
ATOM 4133 C CA . HIS A 1 518 ? -28.364 -1.725 15.469 1.00 89.31 518 HIS A CA 1
ATOM 4134 C C . HIS A 1 518 ? -28.443 -0.307 14.868 1.00 89.31 518 HIS A C 1
ATOM 4136 O O . HIS A 1 518 ? -27.731 0.592 15.304 1.00 89.31 518 HIS A O 1
ATOM 4142 N N . GLY A 1 519 ? -29.361 -0.079 13.922 1.00 88.25 519 GLY A N 1
ATOM 4143 C CA . GLY A 1 519 ? -29.450 1.181 13.179 1.00 88.25 519 GLY A CA 1
ATOM 4144 C C . GLY A 1 519 ? -28.431 1.261 12.039 1.00 88.25 519 GLY A C 1
ATOM 4145 O O . GLY A 1 519 ? -27.753 0.284 11.728 1.00 88.25 519 GLY A O 1
ATOM 4146 N N . MET A 1 520 ? -28.365 2.418 11.385 1.00 88.25 520 MET A N 1
ATOM 4147 C CA . MET A 1 520 ? -27.395 2.711 10.323 1.00 88.25 520 MET A CA 1
ATOM 4148 C C . MET A 1 520 ? -26.223 3.543 10.871 1.00 88.25 520 MET A C 1
ATOM 4150 O O . MET A 1 520 ? -26.398 4.214 11.894 1.00 88.25 520 MET A O 1
ATOM 4154 N N . PRO A 1 521 ? -25.052 3.543 10.202 1.00 89.31 521 PRO A N 1
ATOM 4155 C CA . PRO A 1 521 ? -23.908 4.361 10.598 1.00 89.31 521 PRO A CA 1
ATOM 4156 C C . PRO A 1 521 ? -24.264 5.844 10.763 1.00 89.31 521 PRO A C 1
ATOM 4158 O O . PRO A 1 521 ? -25.124 6.382 10.065 1.00 89.31 521 PRO A O 1
ATOM 4161 N N . ALA A 1 522 ? -23.583 6.514 11.695 1.00 87.00 522 ALA A N 1
ATOM 4162 C CA . ALA A 1 522 ? -23.804 7.935 11.968 1.00 87.00 522 ALA A CA 1
ATOM 4163 C C . ALA A 1 522 ? -23.129 8.868 10.941 1.00 87.00 522 ALA A C 1
ATOM 4165 O O . ALA A 1 522 ? -23.547 10.016 10.801 1.00 87.00 522 ALA A O 1
ATOM 4166 N N . SER A 1 523 ? -22.107 8.380 10.231 1.00 85.19 523 SER A N 1
ATOM 4167 C CA . SER A 1 523 ? -21.310 9.111 9.237 1.00 85.19 523 SER A CA 1
ATOM 4168 C C . SER A 1 523 ? -21.403 8.452 7.848 1.00 85.19 523 SER A C 1
ATOM 4170 O O . SER A 1 523 ? -22.293 7.641 7.597 1.00 85.19 523 SER A O 1
ATOM 4172 N N . HIS A 1 524 ? -20.507 8.821 6.923 1.00 82.31 524 HIS A N 1
ATOM 4173 C CA . HIS A 1 524 ? -20.399 8.233 5.578 1.00 82.31 524 HIS A CA 1
ATOM 4174 C C . HIS A 1 524 ? -21.676 8.342 4.722 1.00 82.31 524 HIS A C 1
ATOM 4176 O O . HIS A 1 524 ? -22.087 7.394 4.063 1.00 82.31 524 HIS A O 1
ATOM 4182 N N . GLY A 1 525 ? -22.307 9.522 4.710 1.00 85.69 525 GLY A N 1
ATOM 4183 C CA . GLY A 1 525 ? -23.394 9.845 3.773 1.00 85.69 525 GLY A CA 1
ATOM 4184 C C . GLY A 1 525 ? -24.805 9.427 4.209 1.00 85.69 525 GLY A C 1
ATOM 4185 O O . GLY A 1 525 ? -25.774 9.776 3.537 1.00 85.69 525 GLY A O 1
ATOM 4186 N N . HIS A 1 526 ? -24.967 8.757 5.354 1.00 81.38 526 HIS A N 1
ATOM 4187 C CA . HIS A 1 526 ? -26.287 8.423 5.898 1.00 81.38 526 HIS A CA 1
ATOM 4188 C C . HIS A 1 526 ? -26.981 9.654 6.502 1.00 81.38 526 HIS A C 1
ATOM 4190 O O . HIS A 1 526 ? -26.742 10.035 7.649 1.00 81.38 526 HIS A O 1
ATOM 4196 N N . ARG A 1 527 ? -27.893 10.272 5.745 1.00 78.50 527 ARG A N 1
ATOM 4197 C CA . ARG A 1 527 ? -28.700 11.407 6.216 1.00 78.50 527 ARG A CA 1
ATOM 4198 C C . ARG A 1 527 ? -30.055 10.931 6.740 1.00 78.50 527 ARG A C 1
ATOM 4200 O O . ARG A 1 527 ? -30.790 10.247 6.036 1.00 78.50 527 ARG A O 1
ATOM 4207 N N . SER A 1 528 ? -30.411 11.328 7.964 1.00 81.19 528 SER A N 1
ATOM 4208 C CA . SER A 1 528 ? -31.750 11.163 8.575 1.00 81.19 528 SER A CA 1
ATOM 4209 C C . SER A 1 528 ? -32.291 9.731 8.751 1.00 81.19 528 SER A C 1
ATOM 4211 O O . SER A 1 528 ? -33.460 9.567 9.079 1.00 81.19 528 SER A O 1
ATOM 4213 N N . VAL A 1 529 ? -31.466 8.693 8.584 1.00 88.94 529 VAL A N 1
ATOM 4214 C CA . VAL A 1 529 ? -31.902 7.281 8.642 1.00 88.94 529 VAL A CA 1
ATOM 4215 C C . VAL A 1 529 ? -31.233 6.460 9.748 1.00 88.94 529 VAL A C 1
ATOM 4217 O O . VAL A 1 529 ? -31.454 5.254 9.839 1.00 88.94 529 VAL A O 1
ATOM 4220 N N . GLN A 1 530 ? -30.456 7.087 10.641 1.00 88.75 530 GLN A N 1
ATOM 4221 C CA . GLN A 1 530 ? -29.598 6.383 11.609 1.00 88.75 530 GLN A CA 1
ATOM 4222 C C . GLN A 1 530 ? -30.370 5.400 12.504 1.00 88.75 530 GLN A C 1
ATOM 4224 O O . GLN A 1 530 ? -29.831 4.389 12.943 1.00 88.75 530 GLN A O 1
ATOM 4229 N N . ARG A 1 531 ? -31.652 5.676 12.779 1.00 90.12 531 ARG A N 1
ATOM 4230 C CA . ARG A 1 531 ? -32.497 4.874 13.684 1.00 90.12 531 ARG A CA 1
ATOM 4231 C C . ARG A 1 531 ? -33.681 4.203 12.985 1.00 90.12 531 ARG A C 1
ATOM 4233 O O . ARG A 1 531 ? -34.644 3.818 13.654 1.00 90.12 531 ARG A O 1
ATOM 4240 N N . HIS A 1 532 ? -33.634 4.092 11.658 1.00 89.44 532 HIS A N 1
ATOM 4241 C CA . HIS A 1 532 ? -34.677 3.432 10.876 1.00 89.44 532 HIS A CA 1
ATOM 4242 C C . HIS A 1 532 ? -34.672 1.912 11.085 1.00 89.44 532 HIS A C 1
ATOM 4244 O O . HIS A 1 532 ? -33.700 1.322 11.549 1.00 89.44 532 HIS A O 1
ATOM 4250 N N . VAL A 1 533 ? -35.798 1.280 10.748 1.00 89.50 533 VAL A N 1
ATOM 4251 C CA . VAL A 1 533 ? -36.011 -0.172 10.880 1.00 89.50 533 VAL A CA 1
ATOM 4252 C C . VAL A 1 533 ? -35.236 -0.990 9.832 1.00 89.50 533 VAL A C 1
ATOM 4254 O O . VAL A 1 533 ? -35.054 -2.188 10.018 1.00 89.50 533 VAL A O 1
ATOM 4257 N N . GLY A 1 534 ? -34.732 -0.347 8.773 1.00 89.56 534 GLY A N 1
ATOM 4258 C CA . GLY A 1 534 ? -34.092 -1.018 7.640 1.00 89.56 534 GLY A CA 1
ATOM 4259 C C . GLY A 1 534 ? -35.124 -1.596 6.670 1.00 89.56 534 GLY A C 1
ATOM 4260 O O . GLY A 1 534 ? -36.217 -1.046 6.527 1.00 89.56 534 GLY A O 1
ATOM 4261 N N . SER A 1 535 ? -34.774 -2.690 5.992 1.00 89.62 535 SER A N 1
ATOM 4262 C CA . SER A 1 535 ? -35.707 -3.389 5.103 1.00 89.62 535 SER A CA 1
ATOM 4263 C C . SER A 1 535 ? -36.814 -4.088 5.900 1.00 89.62 535 SER A C 1
ATOM 4265 O O . SER A 1 535 ? -36.546 -4.745 6.903 1.00 89.62 535 SER A O 1
ATOM 4267 N N . ILE A 1 536 ? -38.058 -3.960 5.434 1.00 89.19 536 ILE A N 1
ATOM 4268 C CA . ILE A 1 536 ? -39.260 -4.551 6.051 1.00 89.19 536 ILE A CA 1
ATOM 4269 C C . ILE A 1 536 ? -39.941 -5.591 5.153 1.00 89.19 536 ILE A C 1
ATOM 4271 O O . ILE A 1 536 ? -41.008 -6.096 5.502 1.00 89.19 536 ILE A O 1
ATOM 4275 N N . GLY A 1 537 ? -39.354 -5.909 3.997 1.00 88.19 537 GLY A N 1
ATOM 4276 C CA . GLY A 1 537 ? -39.978 -6.782 3.012 1.00 88.19 537 GLY A CA 1
ATOM 4277 C C . GLY A 1 537 ? -39.034 -7.261 1.915 1.00 88.19 537 GLY A C 1
ATOM 4278 O O . GLY A 1 537 ? -37.864 -6.888 1.850 1.00 88.19 537 GLY A O 1
ATOM 4279 N N . GLN A 1 538 ? -39.585 -8.111 1.057 1.00 88.25 538 GLN A N 1
ATOM 4280 C CA . GLN A 1 538 ? -38.947 -8.733 -0.102 1.00 88.25 538 GLN A CA 1
ATOM 4281 C C . GLN A 1 538 ? -39.981 -8.838 -1.236 1.00 88.25 538 GLN A C 1
ATOM 4283 O O . GLN A 1 538 ? -41.173 -8.670 -0.992 1.00 88.25 538 GLN A O 1
ATOM 4288 N N . ARG A 1 539 ? -39.550 -9.108 -2.478 1.00 87.44 539 ARG A N 1
ATOM 4289 C CA . ARG A 1 539 ? -40.433 -9.110 -3.667 1.00 87.44 539 ARG A CA 1
ATOM 4290 C C . ARG A 1 539 ? -41.617 -10.084 -3.556 1.00 87.44 539 ARG A C 1
ATOM 4292 O O . ARG A 1 539 ? -42.695 -9.788 -4.065 1.00 87.44 539 ARG A O 1
ATOM 4299 N N . PHE A 1 540 ? -41.423 -11.230 -2.907 1.00 82.00 540 PHE A N 1
ATOM 4300 C CA . PHE A 1 540 ? -42.477 -12.204 -2.632 1.00 82.00 540 PHE A CA 1
ATOM 4301 C C . PHE A 1 540 ? -42.400 -12.635 -1.160 1.00 82.00 540 PHE A C 1
ATOM 4303 O O . PHE A 1 540 ? -41.327 -13.057 -0.729 1.00 82.00 540 PHE A O 1
ATOM 4310 N N . PRO A 1 541 ? -43.486 -12.551 -0.371 1.00 80.38 541 PRO A N 1
ATOM 4311 C CA . PRO A 1 541 ? -44.833 -12.092 -0.724 1.00 80.38 541 PRO A CA 1
ATOM 4312 C C . PRO A 1 541 ? -44.937 -10.557 -0.792 1.00 80.38 541 PRO A C 1
ATOM 4314 O O . PRO A 1 541 ? -44.252 -9.857 -0.055 1.00 80.38 541 PRO A O 1
ATOM 4317 N N . GLN A 1 542 ? -45.822 -10.024 -1.647 1.00 88.00 542 GLN A N 1
ATOM 4318 C CA . GLN A 1 542 ? -46.031 -8.574 -1.866 1.00 88.00 542 GLN A CA 1
ATOM 4319 C C . GLN A 1 542 ? -46.759 -7.866 -0.698 1.00 88.00 542 GLN A C 1
ATOM 4321 O O . GLN A 1 542 ? -47.574 -6.970 -0.894 1.00 88.00 542 GLN A O 1
ATOM 4326 N N . HIS A 1 543 ? -46.506 -8.292 0.536 1.00 87.88 543 HIS A N 1
ATOM 4327 C CA . HIS A 1 543 ? -46.981 -7.655 1.757 1.00 87.88 543 HIS A CA 1
ATOM 4328 C C . HIS A 1 543 ? -46.006 -7.951 2.903 1.00 87.88 543 HIS A C 1
ATOM 4330 O O . HIS A 1 543 ? -45.274 -8.942 2.884 1.00 87.88 543 HIS A O 1
ATOM 4336 N N . THR A 1 544 ? -46.007 -7.112 3.937 1.00 89.94 544 THR A N 1
ATOM 4337 C CA . THR A 1 544 ? -45.190 -7.348 5.132 1.00 89.94 544 THR A CA 1
ATOM 4338 C C . THR A 1 544 ? -45.699 -8.568 5.896 1.00 89.94 544 THR A C 1
ATOM 4340 O O . THR A 1 544 ? -46.862 -8.613 6.301 1.00 89.94 544 THR A O 1
ATOM 4343 N N . LEU A 1 545 ? -44.819 -9.541 6.138 1.00 90.69 545 LEU A N 1
ATOM 4344 C CA . LEU A 1 545 ? -45.156 -10.763 6.869 1.00 90.69 545 LEU A CA 1
ATOM 4345 C C . LEU A 1 545 ? -45.695 -10.461 8.278 1.00 90.69 545 LEU A C 1
ATOM 4347 O O . LEU A 1 545 ? -45.208 -9.572 8.988 1.00 90.69 545 LEU A O 1
ATOM 4351 N N . LYS A 1 546 ? -46.683 -11.248 8.721 1.00 91.75 546 LYS A N 1
ATOM 4352 C CA . LYS A 1 546 ? -47.191 -11.180 10.099 1.00 91.75 546 LYS A CA 1
ATOM 4353 C C . LYS A 1 546 ? -46.056 -11.482 11.084 1.00 91.75 546 LYS A C 1
ATOM 4355 O O . LYS A 1 546 ? -45.263 -12.391 10.871 1.00 91.75 546 LYS A O 1
ATOM 4360 N N . GLY A 1 547 ? -45.981 -10.711 12.167 1.00 89.81 547 GLY A N 1
ATOM 4361 C CA . GLY A 1 547 ? -44.907 -10.826 13.161 1.00 89.81 547 GLY A CA 1
ATOM 4362 C C . GLY A 1 547 ? -43.644 -10.014 12.847 1.00 89.81 547 GLY A C 1
ATOM 4363 O O . GLY A 1 547 ? -42.726 -10.005 13.668 1.00 89.81 547 GLY A O 1
ATOM 4364 N N . MET A 1 548 ? -43.601 -9.284 11.722 1.00 90.62 548 MET A N 1
ATOM 4365 C CA . MET A 1 548 ? -42.483 -8.391 11.404 1.00 90.62 548 MET A CA 1
ATOM 4366 C C . MET A 1 548 ? -42.265 -7.347 12.511 1.00 90.62 548 MET A C 1
ATOM 4368 O O . MET A 1 548 ? -43.182 -6.634 12.935 1.00 90.62 548 MET A O 1
ATOM 4372 N N . ARG A 1 549 ? -41.022 -7.254 12.994 1.00 93.31 549 ARG A N 1
ATOM 4373 C CA . ARG A 1 549 ? -40.644 -6.393 14.120 1.00 93.31 549 ARG A CA 1
ATOM 4374 C C . ARG A 1 549 ? -40.556 -4.934 13.678 1.00 93.31 549 ARG A C 1
ATOM 4376 O O . ARG A 1 549 ? -39.594 -4.523 13.044 1.00 93.31 549 ARG A O 1
ATOM 4383 N N . MET A 1 550 ? -41.545 -4.136 14.069 1.00 92.81 550 MET A N 1
ATOM 4384 C CA . MET A 1 550 ? -41.620 -2.706 13.743 1.00 92.81 550 MET A CA 1
ATOM 4385 C C . MET A 1 550 ? -41.749 -1.823 14.991 1.00 92.81 550 MET A C 1
ATOM 4387 O O . MET A 1 550 ? -41.935 -2.310 16.117 1.00 92.81 550 MET A O 1
ATOM 4391 N N . ALA A 1 551 ? -41.651 -0.506 14.791 1.00 94.12 551 ALA A N 1
ATOM 4392 C CA . ALA A 1 551 ? -41.948 0.490 15.816 1.00 94.12 551 ALA A CA 1
ATOM 4393 C C . ALA A 1 551 ? -43.384 0.331 16.351 1.00 94.12 551 ALA A C 1
ATOM 4395 O O . ALA A 1 551 ? -44.265 -0.193 15.673 1.00 94.12 551 ALA A O 1
ATOM 4396 N N . GLY A 1 552 ? -43.617 0.720 17.601 1.00 94.62 552 GLY A N 1
ATOM 4397 C CA . GLY A 1 552 ? -44.937 0.601 18.216 1.00 94.62 552 GLY A CA 1
ATOM 4398 C C . GLY A 1 552 ? -44.926 0.802 19.723 1.00 94.62 552 GLY A C 1
ATOM 4399 O O . GLY A 1 552 ? -43.887 1.075 20.326 1.00 94.62 552 GLY A O 1
ATOM 4400 N N . ARG A 1 553 ? -46.096 0.648 20.350 1.00 94.56 553 ARG A N 1
ATOM 4401 C CA . ARG A 1 553 ? -46.240 0.760 21.807 1.00 94.56 553 ARG A CA 1
ATOM 4402 C C . ARG A 1 553 ? -45.379 -0.292 22.515 1.00 94.56 553 ARG A C 1
ATOM 4404 O O . ARG A 1 553 ? -45.447 -1.479 22.196 1.00 94.56 553 ARG A O 1
ATOM 4411 N N . MET A 1 554 ? -44.575 0.150 23.479 1.00 93.06 554 MET A N 1
ATOM 4412 C CA . MET A 1 554 ? -43.683 -0.699 24.270 1.00 93.06 554 MET A CA 1
ATOM 4413 C C . MET A 1 554 ? -44.008 -0.588 25.763 1.00 93.06 554 MET A C 1
ATOM 4415 O O . MET A 1 554 ? -44.251 0.504 26.285 1.00 93.06 554 MET A O 1
ATOM 4419 N N . GLY A 1 555 ? -43.960 -1.721 26.465 1.00 91.06 555 GLY A N 1
ATOM 4420 C CA . GLY A 1 555 ? -44.316 -1.809 27.881 1.00 91.06 555 GLY A CA 1
ATOM 4421 C C . GLY A 1 555 ? -45.826 -1.741 28.110 1.00 91.06 555 GLY A C 1
ATOM 4422 O O . GLY A 1 555 ? -46.611 -1.810 27.165 1.00 91.06 555 GLY A O 1
ATOM 4423 N N . ASN A 1 556 ? -46.237 -1.614 29.374 1.00 90.75 556 ASN A N 1
ATOM 4424 C CA . ASN A 1 556 ? -47.637 -1.730 29.794 1.00 90.75 556 ASN A CA 1
ATOM 4425 C C . ASN A 1 556 ? -48.287 -3.068 29.388 1.00 90.75 556 ASN A C 1
ATOM 4427 O O . ASN A 1 556 ? -49.496 -3.149 29.186 1.00 90.75 556 ASN A O 1
ATOM 4431 N N . ALA A 1 557 ? -47.466 -4.109 29.247 1.00 90.19 557 ALA A N 1
ATOM 4432 C CA . ALA A 1 557 ? -47.886 -5.479 28.989 1.00 90.19 557 ALA A CA 1
ATOM 4433 C C . ALA A 1 557 ? -47.662 -6.328 30.245 1.00 90.19 557 ALA A C 1
ATOM 4435 O O . ALA A 1 557 ? -46.785 -6.017 31.059 1.00 90.19 557 ALA A O 1
ATOM 4436 N N . LYS A 1 558 ? -48.442 -7.404 30.386 1.00 91.50 558 LYS A N 1
ATOM 4437 C CA . LYS A 1 558 ? -48.232 -8.415 31.426 1.00 91.50 558 LYS A CA 1
ATOM 4438 C C . LYS A 1 558 ? -46.875 -9.081 31.192 1.00 91.50 558 LYS A C 1
ATOM 4440 O O . LYS A 1 558 ? -46.631 -9.625 30.118 1.00 91.50 558 LYS A O 1
ATOM 4445 N N . THR A 1 559 ? -45.997 -9.019 32.182 1.00 91.12 559 THR A N 1
ATOM 4446 C CA . THR A 1 559 ? -44.651 -9.595 32.125 1.00 91.12 559 THR A CA 1
ATOM 4447 C C . THR A 1 559 ? -44.422 -10.419 33.377 1.00 91.12 559 THR A C 1
ATOM 4449 O O . THR A 1 559 ? -44.742 -9.969 34.476 1.00 91.12 559 THR A O 1
ATOM 4452 N N . THR A 1 560 ? -43.879 -11.620 33.199 1.00 91.00 560 THR A N 1
ATOM 4453 C CA . THR A 1 560 ? -43.538 -12.535 34.287 1.00 91.00 560 THR A CA 1
ATOM 4454 C C . THR A 1 560 ? -42.030 -12.713 34.321 1.00 91.00 560 THR A C 1
ATOM 4456 O O . THR A 1 560 ? -41.453 -13.193 33.349 1.00 91.00 560 THR A O 1
ATOM 4459 N N . THR A 1 561 ? -41.412 -12.348 35.438 1.00 88.88 561 THR A N 1
ATOM 4460 C CA . THR A 1 561 ? -40.020 -12.680 35.742 1.00 88.88 561 THR A CA 1
ATOM 4461 C C . THR A 1 561 ? -40.015 -13.977 36.547 1.00 88.88 561 THR A C 1
ATOM 4463 O O . THR A 1 561 ? -40.772 -14.101 37.508 1.00 88.88 561 THR A O 1
ATOM 4466 N N . ARG A 1 562 ? -39.221 -14.962 36.128 1.00 89.62 562 ARG A N 1
ATOM 4467 C CA . ARG A 1 562 ? -39.096 -16.283 36.769 1.00 89.62 562 ARG A CA 1
ATOM 4468 C C . ARG A 1 562 ? -37.749 -16.393 37.483 1.00 89.62 562 ARG A C 1
ATOM 4470 O O . ARG A 1 562 ? -36.834 -15.657 37.124 1.00 89.62 562 ARG A O 1
ATOM 4477 N N . GLY A 1 563 ? -37.634 -17.321 38.431 1.00 86.19 563 GLY A N 1
ATOM 4478 C CA . GLY A 1 563 ? -36.374 -17.621 39.115 1.00 86.19 563 GLY A CA 1
ATOM 4479 C C . GLY A 1 563 ? -35.938 -16.557 40.122 1.00 86.19 563 GLY A C 1
ATOM 4480 O O . GLY A 1 563 ? -34.744 -16.332 40.279 1.00 86.19 563 GLY A O 1
ATOM 4481 N N . LEU A 1 564 ? -36.883 -15.846 40.741 1.00 85.56 564 LEU A N 1
ATOM 4482 C CA . LEU A 1 564 ? -36.564 -14.844 41.753 1.00 85.56 564 LEU A CA 1
ATOM 4483 C C . LEU A 1 564 ? -36.537 -15.497 43.135 1.00 85.56 564 LEU A C 1
ATOM 4485 O O . LEU A 1 564 ? -37.460 -16.222 43.479 1.00 85.56 564 LEU A O 1
ATOM 4489 N N . GLU A 1 565 ? -35.504 -15.220 43.920 1.00 84.38 565 GLU A N 1
ATOM 4490 C CA . GLU A 1 565 ? -35.312 -15.783 45.261 1.00 84.38 565 GLU A CA 1
ATOM 4491 C C . GLU A 1 565 ? -35.904 -14.852 46.330 1.00 84.38 565 GLU A C 1
ATOM 4493 O O . GLU A 1 565 ? -35.717 -13.629 46.272 1.00 84.38 565 GLU A O 1
ATOM 4498 N N . ILE A 1 566 ? -36.608 -15.405 47.317 1.00 83.06 566 ILE A N 1
ATOM 4499 C CA . ILE A 1 566 ? -37.074 -14.654 48.489 1.00 83.06 566 ILE A CA 1
ATOM 4500 C C . ILE A 1 566 ? -35.941 -14.563 49.514 1.00 83.06 566 ILE A C 1
ATOM 4502 O O . ILE A 1 566 ? -35.498 -15.574 50.038 1.00 83.06 566 ILE A O 1
ATOM 4506 N N . ILE A 1 567 ? -35.483 -13.351 49.840 1.00 81.06 567 ILE A N 1
ATOM 4507 C CA . ILE A 1 567 ? -34.366 -13.148 50.785 1.00 81.06 567 ILE A CA 1
ATOM 4508 C C . ILE A 1 567 ? -34.878 -12.988 52.215 1.00 81.06 567 ILE A C 1
ATOM 4510 O O . ILE A 1 567 ? -34.247 -13.431 53.171 1.00 81.06 567 ILE A O 1
ATOM 4514 N N . ARG A 1 568 ? -35.998 -12.280 52.381 1.00 78.06 568 ARG A N 1
ATOM 4515 C CA . ARG A 1 568 ? -36.536 -11.945 53.699 1.00 78.06 568 ARG A CA 1
ATOM 4516 C C . ARG A 1 568 ? -38.048 -11.840 53.648 1.00 78.06 568 ARG A C 1
ATOM 4518 O O . ARG A 1 568 ? -38.596 -11.206 52.746 1.00 78.06 568 ARG A O 1
ATOM 4525 N N . VAL A 1 569 ? -38.682 -12.404 54.664 1.00 78.94 569 VAL A N 1
ATOM 4526 C CA . VAL A 1 569 ? -40.110 -12.284 54.940 1.00 78.94 569 VAL A CA 1
ATOM 4527 C C . VAL A 1 569 ? -40.261 -11.597 56.290 1.00 78.94 569 VAL A C 1
ATOM 4529 O O . VAL A 1 569 ? -39.616 -11.984 57.259 1.00 78.94 569 VAL A O 1
ATOM 4532 N N . ASP A 1 570 ? -41.061 -10.539 56.334 1.00 77.75 570 ASP A N 1
ATOM 4533 C CA . ASP A 1 570 ? -41.391 -9.797 57.546 1.00 77.75 570 ASP A CA 1
ATOM 4534 C C . ASP A 1 570 ? -42.912 -9.853 57.733 1.00 77.75 570 ASP A C 1
ATOM 4536 O O . ASP A 1 570 ? -43.667 -9.171 57.031 1.00 77.75 570 ASP A O 1
ATOM 4540 N N . ALA A 1 571 ? -43.356 -10.735 58.631 1.00 74.31 571 ALA A N 1
ATOM 4541 C CA . ALA A 1 571 ? -44.772 -10.968 58.892 1.00 74.31 571 ALA A CA 1
ATOM 4542 C C . ALA A 1 571 ? -45.425 -9.798 59.648 1.00 74.31 571 ALA A C 1
ATOM 4544 O O . ALA A 1 571 ? -46.570 -9.462 59.356 1.00 74.31 571 ALA A O 1
ATOM 4545 N N . GLU A 1 572 ? -44.691 -9.128 60.545 1.00 73.06 572 GLU A N 1
ATOM 4546 C CA . GLU A 1 572 ? -45.197 -7.999 61.341 1.00 73.06 572 GLU A CA 1
ATOM 4547 C C . GLU A 1 572 ? -45.550 -6.806 60.451 1.00 73.06 572 GLU A C 1
ATOM 4549 O O . GLU A 1 572 ? -46.612 -6.200 60.589 1.00 73.06 572 GLU A O 1
ATOM 4554 N N . ASN A 1 573 ? -44.688 -6.509 59.475 1.00 69.69 573 ASN A N 1
ATOM 4555 C CA . ASN A 1 573 ? -44.888 -5.400 58.544 1.00 69.69 573 ASN A CA 1
ATOM 4556 C C . ASN A 1 573 ? -45.607 -5.806 57.245 1.00 69.69 573 ASN A C 1
ATOM 4558 O O . ASN A 1 573 ? -45.804 -4.958 56.372 1.00 69.69 573 ASN A O 1
ATOM 4562 N N . SER A 1 574 ? -45.987 -7.083 57.087 1.00 72.50 574 SER A N 1
ATOM 4563 C CA . SER A 1 574 ? -46.554 -7.647 55.848 1.00 72.50 574 SER A CA 1
ATOM 4564 C C . SER A 1 574 ? -45.698 -7.351 54.602 1.00 72.50 574 SER A C 1
ATOM 4566 O O . SER A 1 574 ? -46.204 -6.939 53.552 1.00 72.50 574 SER A O 1
ATOM 4568 N N . GLN A 1 575 ? -44.378 -7.544 54.717 1.00 77.50 575 GLN A N 1
ATOM 4569 C CA . GLN A 1 575 ? -43.403 -7.234 53.666 1.00 77.50 575 GLN A CA 1
ATOM 4570 C C . GLN A 1 575 ? -42.603 -8.460 53.212 1.00 77.50 575 GLN A C 1
ATOM 4572 O O . GLN A 1 575 ? -42.185 -9.288 54.018 1.00 77.50 575 GLN A O 1
ATOM 4577 N N . ILE A 1 576 ? -42.313 -8.533 51.908 1.00 78.12 576 ILE A N 1
ATOM 4578 C CA . ILE A 1 576 ? -41.355 -9.496 51.334 1.00 78.12 576 ILE A CA 1
ATOM 4579 C C . ILE A 1 576 ? -40.247 -8.740 50.604 1.00 78.12 576 ILE A C 1
ATOM 4581 O O . ILE A 1 576 ? -40.509 -7.797 49.850 1.00 78.12 576 ILE A O 1
ATOM 4585 N N . ALA A 1 577 ? -39.006 -9.187 50.794 1.00 79.50 577 ALA A N 1
ATOM 4586 C CA . ALA A 1 577 ? -37.856 -8.782 49.999 1.00 79.50 577 ALA A CA 1
ATOM 4587 C C . ALA A 1 577 ? -37.482 -9.888 49.005 1.00 79.50 577 ALA A C 1
ATOM 4589 O O . ALA A 1 577 ? -37.155 -11.011 49.393 1.00 79.50 577 ALA A O 1
ATOM 4590 N N . VAL A 1 578 ? -37.494 -9.544 47.719 1.00 79.81 578 VAL A N 1
ATOM 4591 C CA . VAL A 1 578 ? -37.162 -10.455 46.618 1.00 79.81 578 VAL A CA 1
ATOM 4592 C C . VAL A 1 578 ? -35.854 -10.019 45.964 1.00 79.81 578 VAL A C 1
ATOM 4594 O O . VAL A 1 578 ? -35.635 -8.829 45.716 1.00 79.81 578 VAL A O 1
ATOM 4597 N N . ARG A 1 579 ? -34.992 -10.986 45.650 1.00 78.31 579 ARG A N 1
ATOM 4598 C CA . ARG A 1 579 ? -33.733 -10.772 44.940 1.00 78.31 579 ARG A CA 1
ATOM 4599 C C . ARG A 1 579 ? -33.992 -10.567 43.452 1.00 78.31 579 ARG A C 1
ATOM 4601 O O . ARG A 1 579 ? -34.298 -11.513 42.733 1.00 78.31 579 ARG A O 1
ATOM 4608 N N . GLY A 1 580 ? -33.836 -9.334 42.973 1.00 81.06 580 GLY A N 1
ATOM 4609 C CA . GLY A 1 580 ? -33.830 -9.020 41.541 1.00 81.06 580 GLY A CA 1
ATOM 4610 C C . GLY A 1 580 ? -34.878 -8.000 41.098 1.00 81.06 580 GLY A C 1
ATOM 4611 O O . GLY A 1 580 ? -35.433 -7.239 41.890 1.00 81.06 580 GLY A O 1
ATOM 4612 N N . ALA A 1 581 ? -35.105 -7.939 39.783 1.00 80.62 581 ALA A N 1
ATOM 4613 C CA . ALA A 1 581 ? -35.957 -6.931 39.161 1.00 80.62 581 ALA A CA 1
ATOM 4614 C C . ALA A 1 581 ? -37.417 -7.392 39.048 1.00 80.62 581 ALA A C 1
ATOM 4616 O O . ALA A 1 581 ? -37.739 -8.368 38.365 1.00 80.62 581 ALA A O 1
ATOM 4617 N N . ILE A 1 582 ? -38.315 -6.619 39.658 1.00 83.75 582 ILE A N 1
ATOM 4618 C CA . ILE A 1 582 ? -39.758 -6.855 39.611 1.00 83.75 582 ILE A CA 1
ATOM 4619 C C . ILE A 1 582 ? -40.388 -6.061 38.458 1.00 83.75 582 ILE A C 1
ATOM 4621 O O . ILE A 1 582 ? -40.117 -4.864 38.307 1.00 83.75 582 ILE A O 1
ATOM 4625 N N . PRO A 1 583 ? -41.244 -6.684 37.628 1.00 85.38 583 PRO A N 1
ATOM 4626 C CA . PRO A 1 583 ? -41.869 -6.001 36.507 1.00 85.38 583 PRO A CA 1
ATOM 4627 C C . PRO A 1 583 ? -42.927 -4.998 36.985 1.00 85.38 583 PRO A C 1
ATOM 4629 O O . PRO A 1 583 ? -43.991 -5.382 37.463 1.00 85.38 583 PRO A O 1
ATOM 4632 N N . GLY A 1 584 ? -42.675 -3.705 36.767 1.00 85.31 584 GLY A N 1
ATOM 4633 C CA . GLY A 1 584 ? -43.699 -2.663 36.868 1.00 85.31 584 GLY A CA 1
ATOM 4634 C C . GLY A 1 584 ? -43.218 -1.326 37.412 1.00 85.31 584 GLY A C 1
ATOM 4635 O O . GLY A 1 584 ? -42.023 -1.055 37.491 1.00 85.31 584 GLY A O 1
ATOM 4636 N N . ASN A 1 585 ? -44.178 -0.452 37.715 1.00 81.69 585 ASN A N 1
ATOM 4637 C CA . ASN A 1 585 ? -43.935 0.826 38.385 1.00 81.69 585 ASN A CA 1
ATOM 4638 C C . ASN A 1 585 ? -43.986 0.653 39.909 1.00 81.69 585 ASN A C 1
ATOM 4640 O O . ASN A 1 585 ? -44.605 -0.287 40.408 1.00 81.69 585 ASN A O 1
ATOM 4644 N N . LYS A 1 586 ? -43.404 1.605 40.654 1.00 78.62 586 LYS A N 1
ATOM 4645 C CA . LYS A 1 586 ? -43.607 1.700 42.109 1.00 78.62 586 LYS A CA 1
ATOM 4646 C C . LYS A 1 586 ? -45.113 1.743 42.413 1.00 78.62 586 LYS A C 1
ATOM 4648 O O . LYS A 1 586 ? -45.846 2.437 41.708 1.00 78.62 586 LYS A O 1
ATOM 4653 N N . ARG A 1 587 ? -45.552 1.010 43.445 1.00 76.81 587 ARG A N 1
ATOM 4654 C CA . ARG A 1 587 ? -46.972 0.825 43.824 1.00 76.81 587 ARG A CA 1
ATOM 4655 C C . ARG A 1 587 ? -47.840 0.132 42.756 1.00 76.81 587 ARG A C 1
ATOM 4657 O O . ARG A 1 587 ? -49.061 0.276 42.753 1.00 76.81 587 ARG A O 1
ATOM 4664 N N . GLY A 1 588 ? -47.225 -0.587 41.817 1.00 78.81 588 GLY A N 1
ATOM 4665 C CA . GLY A 1 588 ? -47.935 -1.442 40.869 1.00 78.81 588 GLY A CA 1
ATOM 4666 C C . GLY A 1 588 ? -48.363 -2.762 41.511 1.00 78.81 588 GLY A C 1
ATOM 4667 O O . GLY A 1 588 ? -47.635 -3.318 42.327 1.00 78.81 588 GLY A O 1
ATOM 4668 N N . LEU A 1 589 ? -49.525 -3.282 41.110 1.00 83.88 589 LEU A N 1
ATOM 4669 C CA . LEU A 1 589 ? -49.966 -4.614 41.520 1.00 83.88 589 LEU A CA 1
ATOM 4670 C C . LEU A 1 589 ? -49.062 -5.680 40.890 1.00 83.88 589 LEU A C 1
ATOM 4672 O O . LEU A 1 589 ? -48.909 -5.723 39.663 1.00 83.88 589 LEU A O 1
ATOM 4676 N N . VAL A 1 590 ? -48.539 -6.570 41.727 1.00 86.00 590 VAL A N 1
ATOM 4677 C CA . VAL A 1 590 ? -47.753 -7.734 41.316 1.00 86.00 590 VAL A CA 1
ATOM 4678 C C . VAL A 1 590 ? -48.378 -9.011 41.863 1.00 86.00 590 VAL A C 1
ATOM 4680 O O . VAL A 1 590 ? -49.045 -9.008 42.890 1.00 86.00 590 VAL A O 1
ATOM 4683 N N . MET A 1 591 ? -48.192 -10.101 41.134 1.00 86.06 591 MET A N 1
ATOM 4684 C CA . MET A 1 591 ? -48.679 -11.433 41.460 1.00 86.06 591 MET A CA 1
ATOM 4685 C C . MET A 1 591 ? -47.471 -12.333 41.686 1.00 86.06 591 MET A C 1
ATOM 4687 O O . MET A 1 591 ? -46.662 -12.496 40.772 1.00 86.06 591 MET A O 1
ATOM 4691 N N . ILE A 1 592 ? -47.365 -12.907 42.878 1.00 84.94 592 ILE A N 1
ATOM 4692 C CA . ILE A 1 592 ? -46.272 -13.799 43.270 1.00 84.94 592 ILE A CA 1
ATOM 4693 C C . ILE A 1 592 ? -46.824 -15.218 43.311 1.00 84.94 592 ILE A C 1
ATOM 4695 O O . ILE A 1 592 ? -47.906 -15.448 43.844 1.00 84.94 592 ILE A O 1
ATOM 4699 N N . GLN A 1 593 ? -46.113 -16.153 42.693 1.00 83.81 593 GLN A N 1
ATOM 4700 C CA . GLN A 1 593 ? -46.460 -17.570 42.694 1.00 83.81 593 GLN A CA 1
ATOM 4701 C C . GLN A 1 593 ? -45.192 -18.381 42.945 1.00 83.81 593 GLN A C 1
ATOM 4703 O O . GLN A 1 593 ? -44.152 -18.065 42.361 1.00 83.81 593 GLN A O 1
ATOM 4708 N N . GLY A 1 594 ? -45.296 -19.436 43.755 1.00 80.31 594 GLY A N 1
ATOM 4709 C CA . GLY A 1 594 ? -44.236 -20.433 43.881 1.00 80.31 594 GLY A CA 1
ATOM 4710 C C . GLY A 1 594 ? -43.885 -21.009 42.511 1.00 80.31 594 GLY A C 1
ATOM 4711 O O . GLY A 1 594 ? -44.765 -21.254 41.672 1.00 80.31 594 GLY A O 1
ATOM 4712 N N . GLN A 1 595 ? -42.593 -21.150 42.248 1.00 72.25 595 GLN A N 1
ATOM 4713 C CA . GLN A 1 595 ? -42.094 -21.838 41.073 1.00 72.25 595 GLN A CA 1
ATOM 4714 C C . GLN A 1 595 ? -41.617 -23.215 41.534 1.00 72.25 595 GLN A C 1
ATOM 4716 O O . GLN A 1 595 ? -40.619 -23.300 42.237 1.00 72.25 595 GLN A O 1
ATOM 4721 N N . LYS A 1 596 ? -42.381 -24.259 41.184 1.00 56.66 596 LYS A N 1
ATOM 4722 C CA . LYS A 1 596 ? -41.935 -25.649 41.338 1.00 56.66 596 LYS A CA 1
ATOM 4723 C C . LYS A 1 596 ? -40.747 -25.932 40.431 1.00 56.66 596 LYS A C 1
ATOM 4725 O O . LYS A 1 596 ? -40.726 -25.355 39.311 1.00 56.66 596 LYS A O 1
#

InterPro domains:
  IPR000597 Large ribosomal subunit protein uL3 [PF00297] (452-572)
  IPR003661 Signal transduction histidine kinase, dimerisation/phosphoacceptor domain [PF00512] (318-385)
  IPR003661 Signal transduction histidine kinase, dimerisation/phosphoacceptor domain [SM00388] (317-385)
  IPR003661 Signal transduction histidine kinase, dimerisation/phosphoacceptor domain [cd00082] (315-381)
  IPR009000 Translation protein, beta-barrel domain superfamily [SSF50447] (420-593)
  IPR019927 Large ribosomal subunit protein uL3, bacteria/organella [PTHR11229] (420-593)
  IPR019927 Large ribosomal subunit protein uL3, bacter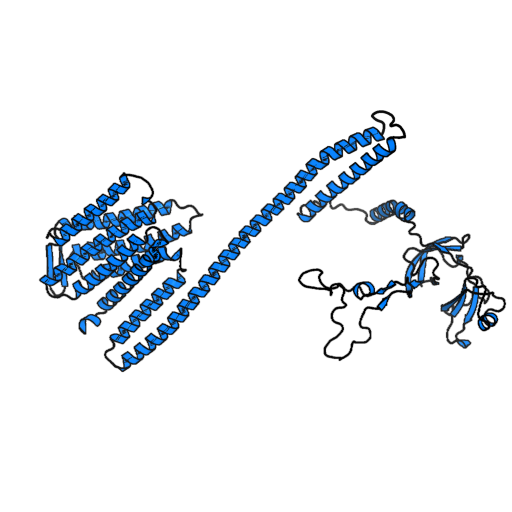ia/organella [TIGR03625] (420-593)
  IPR031621 Histidine kinase, N-terminal 7TM region [PF16927] (13-237)
  IPR036097 Signal transduction histidine kinase, dimerisation/phosphoacceptor domain superfamily [SSF47384] (300-386)

Radius of gyration: 53.29 Å; chains: 1; bounding box: 129×57×125 Å

pLDDT: mean 81.02, std 10.99, range [42.19, 94.94]

Sequence (596 aa):
MNQFVDNPVNIVLIMVFVLNAVLATLIFLNRGKSEGSGFFALSAYATSVWVVAMLYFRQISNIETLLLPTKTLYISGILIALLFFYFSYDFLGIRKITNTFRTQIFAFAGILTAISIYLIISSKIIINQTLIESGNKIVTFGDGYFGYSLLMVFLFFWSFTEFFKKIKKFSYRQQLEKRQLIYIMTGTGISILAGLIFDIILPAFGNFTFYWLGPVLTSIFVTFTAYSIFKHHLFSLKVIATELFAFLLWLFLLARTLLSQTWQEQLINGTLFIATLIFGALLIKSVIHEVETREKIEKLAKELEKTNERLKELDQLKSEFVSLATHQIRGPLTAIKGYASMMRDGDYGEVPARIKGTVDIIFESSNALTTVVQDFLDISRIEQGRMKYELTVFDFSKLVQSVGEELAPVGERRGLRVKLEIEPNIVTQIKTPAKDGYSAVQVGTGKKNKIKKPQVGHFKELGKFKHVREFAVNEADASLRVGDKNEVSVFVPGDIVKVTGISKGKGFAGAVKRHGFHGMPASHGHRSVQRHVGSIGQRFPQHTLKGMRMAGRMGNAKTTTRGLEIIRVDAENSQIAVRGAIPGNKRGLVMIQGQK

Organism: NCBI:txid1618667